Protein 8DVG (pdb70)

CATH classification: 3.30.500.10 (+1 more: 2.60.40.10)

GO terms:
  GO:0002502 peptide antigen assembly with MHC class I protein complex (P, IDA)
  GO:0042824 MHC class I peptide loading complex (C, IDA)
  GO:0001913 T cell mediated cytotoxicity (P, IDA)
  GO:0002419 T cell mediated cytotoxicity directed against tumor cell target (P, IDA)
  GO:0062061 TAP complex binding (F, IDA)
  GO:0036037 CD8-positive, alpha-beta T cell activation (P, IDA)
  GO:0005886 plasma membrane (C, IDA)
  GO:0042590 antigen processing and presentation of exogenous peptide antigen via MHC class I (P, IDA)
  GO:0030881 beta-2-microglobulin binding (F, IDA)
  GO:0042605 peptide antigen binding (F, IDA)
  GO:0042608 T cell receptor binding (F, IDA)
  GO:0042610 CD8 receptor binding (F, IDA)
  GO:0042612 MHC class I protein complex (C, IDA)
  GO:0019885 antigen processing and presentation of endogenous peptide antigen via MHC class I (P, IDA)
  GO:0050852 T cell receptor signaling pathway (P, IDA)
  GO:0005886 plasma membrane (C, EXP)
  GO:0002485 antigen processing and presentation of endogenous peptide antigen via MHC class I via ER pathway, TAP-dependent (P, IMP)
  GO:0005515 protein binding (F, IPI)
  GO:0098553 lumenal side of endoplasmic reticulum membrane (C, TAS)
  GO:0031901 early endosome membrane (C, TAS)

Sequence (388 aa):
GSHSMRYFFTSVSRPGRGEPRFIAVGYVDDTQFVRFDSDAASQRMEPRAPWIEQEGPEYWDQETRNVKAQSQTDRVDLGTLRGYYNQSEAGSHTIQIMYGCDVGSDGRFLRGYRQDAYDGKDYIALNEDLRSWTAADMAAQITKRKWEAAHEAEQLRAYLDGTCVEWLRRYLENGKETLQRTDPPKTHMTHHPISDHEATLRCWALGFYPAEITLTWQRDGEDQTQDTELVETRPAGDGTFQKWAAVVVPSGEEQRYTCHVQHEGLPKPLTLRWELSEAIQRTPKIQVYSRHPAENGKSNFLNCYVSGFHPSDIEVDLLKNGERIEKVEHSDLSFSKDWSFYLLYYTEFTPTEKDEYACRVNHVTLSQPKIVKWDRDMVVVGAGGVGK

Foldseek 3Di:
DKKKKKKKWKWKQDQPPDGTWIWMWIDIQQHTFWIATPPDDPLWIDTDDVLCVPDDPVVRVVRSVVSVVVSVVVRVVVVVVCVLVVHDSNDMKMKMKMWIFMAGPVLATDFTWIFMDIRPHGAKIADGVLQAIDGPDPSSVVVRVVCNVVVVSVVVVCCRRPVRSVVSVVSCVSPVVPSVDWAFWDKDWDWADPDPWKIKIKIKTWFTPDQDKDKWKAFQNHGDVVQKDWDDWADPPPRGIMIMMMHMDTPPRQQRMWMWMDGPPDPDIDIGGDDDD/DVDFWDWDWDWEWPDQADAQDKTKIKIKTKGGPDPDKDKFKDKQRHTDDPKDKDDWDHDPVRIIMMMIMDMDHDHPPIKMWMWMDDPPDPHTDIGTDDSVD/DDDDDDDDDD

Structure (mmCIF, N/CA/C/O backbone):
data_8DVG
#
_entry.id   8DVG
#
_cell.length_a   152.893
_cell.length_b   152.893
_cell.length_c   85.195
_cell.angle_alpha   90.00
_cell.angle_beta   90.00
_cell.angle_gamma   120.00
#
_symmetry.space_group_name_H-M   'P 6 2 2'
#
loop_
_entity.id
_entity.type
_entity.pdbx_description
1 polymer 'HLA class I histocompatibility antigen, A-3 alpha chain'
2 polymer Beta-2-microglobulin
3 polymer VAL-VAL-VAL-GLY-ALA-GLY-GLY-VAL-GLY-LYS
4 non-polymer 'SULFATE ION'
5 non-polymer DI(HYDROXYETHYL)ETHER
6 water water
#
loop_
_atom_site.group_PDB
_atom_site.id
_atom_site.type_symbol
_atom_site.label_atom_id
_atom_site.label_alt_id
_atom_site.label_comp_id
_atom_site.label_asym_id
_atom_site.label_entity_id
_atom_site.label_seq_id
_atom_site.pdbx_PDB_ins_code
_atom_site.Cartn_x
_atom_site.Cartn_y
_atom_site.Cartn_z
_atom_site.occupancy
_atom_site.B_iso_or_equiv
_atom_site.auth_seq_id
_atom_site.auth_comp_id
_atom_site.auth_asym_id
_atom_site.auth_atom_id
_atom_site.pdbx_PDB_model_num
ATOM 1 N N . GLY A 1 4 ? 47.513 15.028 40.971 1.00 63.65 1 GLY A N 1
ATOM 2 C CA . GLY A 1 4 ? 48.677 15.305 41.793 1.00 60.40 1 GLY A CA 1
ATOM 3 C C . GLY A 1 4 ? 49.826 14.344 41.555 1.00 57.36 1 GLY A C 1
ATOM 4 O O . GLY A 1 4 ? 50.748 14.253 42.366 1.00 61.33 1 GLY A O 1
ATOM 5 N N . SER A 1 5 ? 49.757 13.678 40.401 1.00 48.50 2 SER A N 1
ATOM 6 C CA . SER A 1 5 ? 50.775 12.686 39.995 1.00 43.01 2 SER A CA 1
ATOM 7 C C . SER A 1 5 ? 51.927 13.354 39.248 1.00 38.00 2 SER A C 1
ATOM 8 O O . SER A 1 5 ? 51.747 14.443 38.713 1.00 38.91 2 SER A O 1
ATOM 11 N N . HIS A 1 6 ? 53.075 12.696 39.245 1.00 35.17 3 HIS A N 1
ATOM 12 C CA . HIS A 1 6 ? 54.244 13.228 38.564 1.00 30.24 3 HIS A CA 1
ATOM 13 C C . HIS A 1 6 ? 54.837 12.170 37.646 1.00 28.27 3 HIS A C 1
ATOM 14 O O . HIS A 1 6 ? 54.533 10.979 37.754 1.00 29.57 3 HIS A O 1
ATOM 21 N N . SER A 1 7 ? 55.698 12.625 36.739 1.00 26.14 4 SER A N 1
ATOM 22 C CA . SER A 1 7 ? 56.294 11.751 35.742 1.00 27.29 4 SER A CA 1
ATOM 23 C C . SER A 1 7 ? 57.694 12.240 35.404 1.00 25.59 4 SER A C 1
ATOM 24 O O . SER A 1 7 ? 57.994 13.434 35.495 1.00 24.45 4 SER A O 1
ATOM 27 N N . MET A 1 8 ? 58.551 11.297 35.025 1.00 23.69 5 MET A N 1
ATOM 28 C CA . MET A 1 8 ? 59.842 11.588 34.419 1.00 25.57 5 MET A CA 1
ATOM 29 C C . MET A 1 8 ? 59.885 10.894 33.068 1.00 28.01 5 MET A C 1
ATOM 30 O O . MET A 1 8 ? 59.537 9.715 32.967 1.00 32.07 5 MET A O 1
ATOM 35 N N . ARG A 1 9 ? 60.242 11.648 32.031 1.00 29.41 6 ARG A N 1
ATOM 36 C CA . ARG A 1 9 ? 60.243 11.098 30.658 1.00 25.62 6 ARG A CA 1
ATOM 37 C C . ARG A 1 9 ? 61.489 11.526 29.886 1.00 25.65 6 ARG A C 1
ATOM 38 O O . ARG A 1 9 ? 61.951 12.643 30.076 1.00 26.21 6 ARG A O 1
ATOM 46 N N . TYR A 1 10 ? 62.007 10.626 29.066 1.00 23.68 7 TYR A N 1
ATOM 47 C CA . TYR A 1 10 ? 63.166 10.886 28.225 1.00 27.23 7 TYR A CA 1
ATOM 48 C C . TYR A 1 10 ? 62.778 10.660 26.772 1.00 26.72 7 TYR A C 1
ATOM 49 O O . TYR A 1 10 ? 62.268 9.591 26.422 1.00 24.66 7 TYR A O 1
ATOM 58 N N . PHE A 1 11 ? 63.081 11.669 25.963 1.00 24.36 8 PHE A N 1
ATOM 59 C CA . PHE A 1 11 ? 62.733 11.628 24.530 1.00 26.93 8 PHE A CA 1
ATOM 60 C C . PHE A 1 11 ? 64.009 11.594 23.693 1.00 25.23 8 PHE A C 1
ATOM 61 O O . PHE A 1 11 ? 64.905 12.374 23.944 1.00 26.20 8 PHE A O 1
ATOM 69 N N . PHE A 1 12 ? 64.067 10.653 22.756 1.00 25.33 9 PHE A N 1
ATOM 70 C CA . PHE A 1 12 ? 65.239 10.499 21.907 1.00 20.06 9 PHE A CA 1
ATOM 71 C C . PHE A 1 12 ? 64.820 10.539 20.447 1.00 20.22 9 PHE A C 1
ATOM 72 O O . PHE A 1 12 ? 63.784 9.981 20.076 1.00 21.92 9 PHE A O 1
ATOM 80 N N . THR A 1 13 ? 65.633 11.194 19.622 1.00 20.54 10 THR A N 1
ATOM 81 C CA . THR A 1 13 ? 65.402 11.241 18.185 1.00 24.54 10 THR A CA 1
ATOM 82 C C . THR A 1 13 ? 66.720 11.011 17.463 1.00 27.22 10 THR A C 1
ATOM 83 O O . THR A 1 13 ? 67.713 11.688 17.746 1.00 28.62 10 THR A O 1
ATOM 87 N N . SER A 1 14 ? 66.723 10.054 16.539 1.00 27.85 11 SER A N 1
ATOM 88 C CA . SER A 1 14 ? 67.888 9.736 15.722 1.00 26.19 11 SER A CA 1
ATOM 89 C C . SER A 1 14 ? 67.487 9.848 14.260 1.00 25.42 11 SER A C 1
ATOM 90 O O . SER A 1 14 ? 66.564 9.160 13.814 1.00 27.95 11 SER A O 1
ATOM 93 N N . VAL A 1 15 ? 68.175 10.717 13.522 1.00 27.27 12 VAL A N 1
ATOM 94 C CA . VAL A 1 15 ? 67.866 10.996 12.123 1.00 30.46 12 VAL A CA 1
ATOM 95 C C . VAL A 1 15 ? 69.118 10.742 11.297 1.00 32.96 12 VAL A C 1
ATOM 96 O O . VAL A 1 15 ? 70.122 11.447 11.452 1.00 40.92 12 VAL A O 1
ATOM 100 N N . SER A 1 16 ? 69.055 9.746 10.418 1.00 30.27 13 SER A N 1
ATOM 101 C CA . SER A 1 16 ? 70.191 9.422 9.568 1.00 33.44 13 SER A CA 1
ATOM 102 C C . SER A 1 16 ? 70.425 10.523 8.539 1.00 31.89 13 SER A C 1
ATOM 103 O O . SER A 1 16 ? 69.494 11.192 8.085 1.00 26.81 13 SER A O 1
ATOM 106 N N . ARG A 1 17 ? 71.692 10.707 8.172 1.00 30.60 14 ARG A N 1
ATOM 107 C CA . ARG A 1 17 ? 72.110 11.736 7.220 1.00 35.61 14 ARG A CA 1
ATOM 108 C C . ARG A 1 17 ? 73.043 11.089 6.207 1.00 42.24 14 ARG A C 1
ATOM 109 O O . ARG A 1 17 ? 74.271 11.216 6.307 1.00 46.76 14 ARG A O 1
ATOM 117 N N . PRO A 1 18 ? 72.493 10.386 5.217 1.00 49.58 15 PRO A N 1
ATOM 118 C CA . PRO A 1 18 ? 73.341 9.649 4.271 1.00 53.28 15 PRO A CA 1
ATOM 119 C C . PRO A 1 18 ? 74.281 10.576 3.516 1.00 58.02 15 PRO A C 1
ATOM 120 O O . PRO A 1 18 ? 73.892 11.656 3.065 1.00 57.80 15 PRO A O 1
ATOM 124 N N . GLY A 1 19 ? 75.532 10.140 3.383 1.00 60.78 16 GLY A N 1
ATOM 125 C CA . GLY A 1 19 ? 76.553 10.930 2.730 1.00 65.78 16 GLY A CA 1
ATOM 126 C C . GLY A 1 19 ? 76.953 12.195 3.454 1.00 71.00 16 GLY A C 1
ATOM 127 O O . GLY A 1 19 ? 77.787 12.945 2.933 1.00 77.14 16 GLY A O 1
ATOM 128 N N . ARG A 1 20 ? 76.390 12.462 4.635 1.00 69.12 17 ARG A N 1
ATOM 129 C CA . ARG A 1 20 ? 76.679 13.676 5.388 1.00 68.11 17 ARG A CA 1
ATOM 130 C C . ARG A 1 20 ? 77.078 13.358 6.824 1.00 64.74 17 ARG A C 1
ATOM 131 O O . ARG A 1 20 ? 76.848 14.164 7.730 1.00 61.86 17 ARG A O 1
ATOM 139 N N . GLY A 1 21 ? 77.665 12.190 7.051 1.00 66.38 18 GLY A N 1
ATOM 140 C CA . GLY A 1 21 ? 78.192 11.858 8.360 1.00 65.93 18 GLY A CA 1
ATOM 141 C C . GLY A 1 21 ? 77.196 11.143 9.254 1.00 63.73 18 GLY A C 1
ATOM 142 O O . GLY A 1 21 ? 76.182 10.592 8.817 1.00 64.55 18 GLY A O 1
ATOM 143 N N . GLU A 1 22 ? 77.508 11.168 10.549 1.00 62.72 19 GLU A N 1
ATOM 144 C CA . GLU A 1 22 ? 76.745 10.431 11.541 1.00 58.19 19 GLU A CA 1
ATOM 145 C C . GLU A 1 22 ? 75.333 10.995 11.682 1.00 49.13 19 GLU A C 1
ATOM 146 O O . GLU A 1 22 ? 75.079 12.156 11.354 1.00 43.37 19 GLU A O 1
ATOM 152 N N . PRO A 1 23 ? 74.394 10.180 12.162 1.00 48.23 20 PRO A N 1
ATOM 153 C CA . PRO A 1 23 ? 73.031 10.672 12.380 1.00 44.33 20 PRO A CA 1
ATOM 154 C C . PRO A 1 23 ? 72.978 11.793 13.408 1.00 42.97 20 PRO A C 1
ATOM 155 O O . PRO A 1 23 ? 73.860 11.949 14.256 1.00 42.52 20 PRO A O 1
ATOM 159 N N . ARG A 1 24 ? 71.911 12.581 13.315 1.00 39.76 21 ARG A N 1
ATOM 160 C CA . ARG A 1 24 ? 71.620 13.601 14.311 1.00 37.95 21 ARG A CA 1
ATOM 161 C C . ARG A 1 24 ? 70.930 12.958 15.506 1.00 35.17 21 ARG A C 1
ATOM 162 O O . ARG A 1 24 ? 69.926 12.257 15.348 1.00 34.93 21 ARG A O 1
ATOM 170 N N . PHE A 1 25 ? 71.469 13.194 16.699 1.00 23.46 22 PHE A N 1
ATOM 171 C CA . PHE A 1 25 ? 70.941 12.615 17.929 1.00 26.20 22 PHE A CA 1
ATOM 172 C C . PHE A 1 25 ? 70.589 13.736 18.897 1.00 26.72 22 PHE A C 1
ATOM 173 O O . PHE A 1 25 ? 71.453 14.543 19.261 1.00 28.26 22 PHE A O 1
ATOM 181 N N . ILE A 1 26 ? 69.324 13.787 19.307 1.00 23.90 23 ILE A N 1
ATOM 182 C CA . ILE A 1 26 ? 68.841 14.767 20.273 1.00 21.92 23 ILE A CA 1
ATOM 183 C C . ILE A 1 26 ? 68.084 14.020 21.361 1.00 25.06 23 ILE A C 1
ATOM 184 O O . ILE A 1 26 ? 67.120 13.302 21.069 1.00 28.68 23 ILE A O 1
ATOM 189 N N . ALA A 1 27 ? 68.518 14.187 22.605 1.00 25.22 24 ALA A N 1
ATOM 190 C CA . ALA A 1 27 ? 67.853 13.605 23.760 1.00 25.60 24 ALA A CA 1
ATOM 191 C C . ALA A 1 27 ? 67.401 14.718 24.694 1.00 27.83 24 ALA A C 1
ATOM 192 O O . ALA A 1 27 ? 68.148 15.669 24.945 1.00 27.91 24 ALA A O 1
ATOM 194 N N . VAL A 1 28 ? 66.176 14.601 25.202 1.00 21.77 25 VAL A N 1
ATOM 195 C CA . VAL A 1 28 ? 65.636 15.547 26.170 1.00 23.93 25 VAL A CA 1
ATOM 196 C C . VAL A 1 28 ? 64.998 14.775 27.314 1.00 22.65 25 VAL A C 1
ATOM 197 O O . VAL A 1 28 ? 64.313 13.770 27.097 1.00 27.53 25 VAL A O 1
ATOM 201 N N . GLY A 1 29 ? 65.227 15.246 28.533 1.00 24.44 26 GLY A N 1
ATOM 202 C CA . GLY A 1 29 ? 64.602 14.691 29.723 1.00 21.19 26 GLY A CA 1
ATOM 203 C C . GLY A 1 29 ? 63.635 15.702 30.314 1.00 22.23 26 GLY A C 1
ATOM 204 O O . GLY A 1 29 ? 63.936 16.898 30.373 1.00 22.10 26 GLY A O 1
ATOM 205 N N . TYR A 1 30 ? 62.496 15.194 30.738 1.00 24.56 27 TYR A N 1
ATOM 206 C CA . TYR A 1 30 ? 61.516 16.081 31.369 1.00 22.42 27 TYR A CA 1
ATOM 207 C C . TYR A 1 30 ? 60.949 15.503 32.653 1.00 27.70 27 TYR A C 1
ATOM 208 O O . TYR A 1 30 ? 60.794 14.297 32.740 1.00 30.02 27 TYR A O 1
ATOM 217 N N . VAL A 1 31 ? 60.768 16.340 33.655 1.00 23.41 28 VAL A N 1
ATOM 218 C CA . VAL A 1 31 ? 59.975 16.005 34.833 1.00 25.28 28 VAL A CA 1
ATOM 219 C C . VAL A 1 31 ? 58.656 16.747 34.693 1.00 29.15 28 VAL A C 1
ATOM 220 O O . VAL A 1 31 ? 58.629 17.984 34.701 1.00 32.60 28 VAL A O 1
ATOM 224 N N . ASP A 1 32 ? 57.601 15.977 34.494 1.00 29.13 29 ASP A N 1
ATOM 225 C CA . ASP A 1 32 ? 56.286 16.575 34.179 1.00 30.13 29 ASP A CA 1
ATOM 226 C C . ASP A 1 32 ? 56.468 17.364 32.880 1.00 25.22 29 ASP A C 1
ATOM 227 O O . ASP A 1 32 ? 56.969 16.793 31.918 1.00 31.52 29 ASP A O 1
ATOM 232 N N . ASP A 1 33 ? 56.065 18.623 32.863 1.00 30.64 30 ASP A N 1
ATOM 233 C CA . ASP A 1 33 ? 56.152 19.415 31.613 1.00 33.89 30 ASP A CA 1
ATOM 234 C C . ASP A 1 33 ? 57.345 20.367 31.731 1.00 31.70 30 ASP A C 1
ATOM 235 O O . ASP A 1 33 ? 57.317 21.412 31.101 1.00 32.90 30 ASP A O 1
ATOM 240 N N . THR A 1 34 ? 58.361 19.971 32.496 1.00 33.88 31 THR A N 1
ATOM 241 C CA . THR A 1 34 ? 59.545 20.793 32.711 1.00 30.05 31 THR A CA 1
ATOM 242 C C . THR A 1 34 ? 60.765 20.029 32.220 1.00 31.13 31 THR A C 1
ATOM 243 O O . THR A 1 34 ? 61.093 18.969 32.762 1.00 37.05 31 THR A O 1
ATOM 247 N N . GLN A 1 35 ? 61.427 20.562 31.197 1.00 24.41 32 GLN A N 1
ATOM 248 C CA . GLN A 1 35 ? 62.665 19.974 30.704 1.00 29.22 32 GLN A CA 1
ATOM 249 C C . GLN A 1 35 ? 63.805 20.292 31.662 1.00 27.56 32 GLN A C 1
ATOM 250 O O . GLN A 1 35 ? 63.901 21.407 32.183 1.00 26.16 32 GLN A O 1
ATOM 256 N N . PHE A 1 36 ? 64.708 19.334 31.877 1.00 23.41 33 PHE A N 1
ATOM 257 C CA . PHE A 1 36 ? 65.821 19.519 32.841 1.00 27.86 33 PHE A CA 1
ATOM 258 C C . PHE A 1 36 ? 67.171 19.084 32.256 1.00 27.94 33 PHE A C 1
ATOM 259 O O . PHE A 1 36 ? 68.181 19.534 32.764 1.00 30.09 33 PHE A O 1
ATOM 267 N N . VAL A 1 37 ? 67.170 18.253 31.221 1.00 22.75 34 VAL A N 1
ATOM 268 C CA . VAL A 1 37 ? 68.437 17.742 30.629 1.00 22.61 34 VAL A CA 1
ATOM 269 C C . VAL A 1 37 ? 68.357 17.762 29.101 1.00 25.89 34 VAL A C 1
ATOM 270 O O . VAL A 1 37 ? 67.252 17.733 28.566 1.00 27.33 34 VAL A O 1
ATOM 274 N N . ARG A 1 38 ? 69.512 17.815 28.443 1.00 28.92 35 ARG A N 1
ATOM 275 C CA . ARG A 1 38 ? 69.580 17.863 26.966 1.00 26.23 35 ARG A CA 1
ATOM 276 C C . ARG A 1 38 ? 70.902 17.305 26.453 1.00 28.92 35 ARG A C 1
ATOM 277 O O . ARG A 1 38 ? 71.926 17.554 27.078 1.00 29.27 35 ARG A O 1
ATOM 285 N N . PHE A 1 39 ? 70.849 16.569 25.352 1.00 27.36 36 PHE A N 1
ATOM 286 C CA . PHE A 1 39 ? 72.072 16.131 24.656 1.00 24.11 36 PHE A CA 1
ATOM 287 C C . PHE A 1 39 ? 71.800 16.328 23.170 1.00 28.22 36 PHE A C 1
ATOM 288 O O . PHE A 1 39 ? 70.819 15.785 22.682 1.00 32.25 36 PHE A O 1
ATOM 296 N N . ASP A 1 40 ? 72.618 17.126 22.504 1.00 26.89 37 ASP A N 1
ATOM 297 C CA . ASP A 1 40 ? 72.496 17.281 21.039 1.00 30.42 37 ASP A CA 1
ATOM 298 C C . ASP A 1 40 ? 73.848 16.922 20.434 1.00 32.68 37 ASP A C 1
ATOM 299 O O . ASP A 1 40 ? 74.847 17.527 20.810 1.00 38.32 37 ASP A O 1
ATOM 304 N N . SER A 1 41 ? 73.847 15.947 19.538 1.00 29.94 38 SER A N 1
ATOM 305 C CA . SER A 1 41 ? 75.084 15.574 18.863 1.00 33.20 38 SER A CA 1
ATOM 306 C C . SER A 1 41 ? 75.665 16.718 18.042 1.00 32.93 38 SER A C 1
ATOM 307 O O . SER A 1 41 ? 76.861 16.699 17.733 1.00 34.13 38 SER A O 1
ATOM 310 N N . ASP A 1 42 ? 74.853 17.710 17.685 1.00 36.33 39 ASP A N 1
ATOM 311 C CA . ASP A 1 42 ? 75.332 18.886 16.973 1.00 38.76 39 ASP A CA 1
ATOM 312 C C . ASP A 1 42 ? 75.653 20.051 17.899 1.00 41.70 39 ASP A C 1
ATOM 313 O O . ASP A 1 42 ? 76.071 21.109 17.418 1.00 45.31 39 ASP A O 1
ATOM 318 N N . ALA A 1 43 ? 75.468 19.887 19.206 1.00 39.03 40 ALA A N 1
ATOM 319 C CA . ALA A 1 43 ? 75.839 20.925 20.151 1.00 34.31 40 ALA A CA 1
ATOM 320 C C . ALA A 1 43 ? 77.353 20.945 20.349 1.00 38.78 40 ALA A C 1
ATOM 321 O O . ALA A 1 43 ? 78.069 20.007 19.988 1.00 35.78 40 ALA A O 1
ATOM 323 N N . ALA A 1 44 ? 77.837 22.037 20.941 1.00 40.75 41 ALA A N 1
ATOM 324 C CA . ALA A 1 44 ? 79.278 22.234 21.054 1.00 39.35 41 ALA A CA 1
ATOM 325 C C . ALA A 1 44 ? 79.898 21.299 22.086 1.00 42.00 41 ALA A C 1
ATOM 326 O O . ALA A 1 44 ? 81.010 20.797 21.884 1.00 45.94 41 ALA A O 1
ATOM 328 N N . SER A 1 45 ? 79.192 21.041 23.188 1.00 39.47 42 SER A N 1
ATOM 329 C CA . SER A 1 45 ? 79.830 20.451 24.361 1.00 40.77 42 SER A CA 1
ATOM 330 C C . SER A 1 45 ? 79.976 18.936 24.267 1.00 43.83 42 SER A C 1
ATOM 331 O O . SER A 1 45 ? 80.911 18.379 24.853 1.00 48.78 42 SER A O 1
ATOM 334 N N . GLN A 1 46 ? 79.075 18.259 23.554 1.00 40.48 43 GLN A N 1
ATOM 335 C CA . GLN A 1 46 ? 79.046 16.798 23.471 1.00 38.63 43 GLN A CA 1
ATOM 336 C C . GLN A 1 46 ? 78.889 16.142 24.840 1.00 38.07 43 GLN A C 1
ATOM 337 O O . GLN A 1 46 ? 79.290 14.990 25.032 1.00 39.14 43 GLN A O 1
ATOM 343 N N . ARG A 1 47 ? 78.317 16.862 25.800 1.00 37.23 44 ARG A N 1
ATOM 344 C CA . ARG A 1 47 ? 77.971 16.327 27.106 1.00 31.94 44 ARG A CA 1
ATOM 345 C C . ARG A 1 47 ? 76.477 16.500 27.336 1.00 29.66 44 ARG A C 1
ATOM 346 O O . ARG A 1 47 ? 75.821 17.324 26.693 1.00 32.27 44 ARG A O 1
ATOM 354 N N . MET A 1 48 ? 75.939 15.708 28.259 1.00 28.27 45 MET A N 1
ATOM 355 C CA . MET A 1 48 ? 74.587 15.951 28.738 1.00 25.42 45 MET A CA 1
ATOM 356 C C . MET A 1 48 ? 74.572 17.253 29.528 1.00 28.77 45 MET A C 1
ATOM 357 O O . MET A 1 48 ? 75.410 17.463 30.410 1.00 34.20 45 MET A O 1
ATOM 362 N N . GLU A 1 49 ? 73.647 18.127 29.189 1.00 27.05 46 GLU A N 1
ATOM 363 C CA . GLU A 1 49 ? 73.711 19.471 29.789 1.00 29.85 46 GLU A CA 1
ATOM 364 C C . GLU A 1 49 ? 72.489 19.7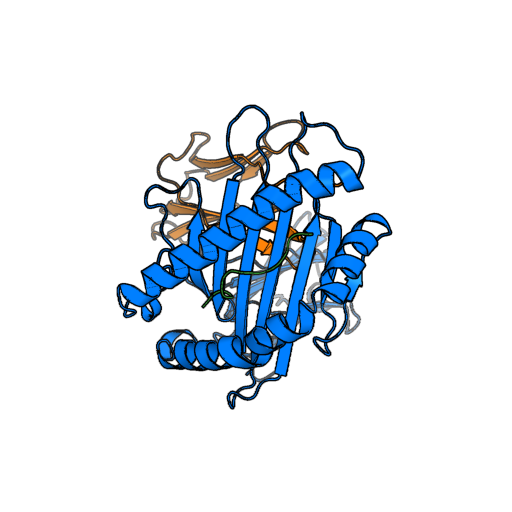67 30.647 1.00 29.68 46 GLU A C 1
ATOM 365 O O . GLU A 1 49 ? 71.407 19.275 30.338 1.00 29.72 46 GLU A O 1
ATOM 371 N N . PRO A 1 50 ? 72.661 20.543 31.730 1.00 28.04 47 PRO A N 1
ATOM 372 C CA . PRO A 1 50 ? 71.525 20.975 32.535 1.00 30.46 47 PRO A CA 1
ATOM 373 C C . PRO A 1 50 ? 70.608 21.957 31.782 1.00 31.51 47 PRO A C 1
ATOM 374 O O . PRO A 1 50 ? 71.089 22.687 30.965 1.00 34.48 47 PRO A O 1
ATOM 378 N N . ARG A 1 51 ? 69.236 21.792 32.021 1.00 29.88 48 ARG A N 1
ATOM 379 C CA . ARG A 1 51 ? 68.282 22.724 31.434 1.00 31.09 48 ARG A CA 1
ATOM 380 C C . ARG A 1 51 ? 67.271 23.235 32.453 1.00 30.87 48 ARG A C 1
ATOM 381 O O . ARG A 1 51 ? 66.302 23.897 32.062 1.00 33.30 48 ARG A O 1
ATOM 389 N N . ALA A 1 52 ? 67.463 22.915 33.649 1.00 25.90 49 ALA A N 1
ATOM 390 C CA . ALA A 1 52 ? 66.659 23.423 34.775 1.00 26.51 49 ALA A CA 1
ATOM 391 C C . ALA A 1 52 ? 67.587 23.775 35.935 1.00 27.67 49 ALA A C 1
ATOM 392 O O . ALA A 1 52 ? 68.606 23.111 36.076 1.00 29.08 49 ALA A O 1
ATOM 394 N N . PRO A 1 53 ? 67.300 24.814 36.746 1.00 32.57 50 PRO A N 1
ATOM 395 C CA . PRO A 1 53 ? 68.248 25.208 37.801 1.00 34.41 50 PRO A CA 1
ATOM 396 C C . PRO A 1 53 ? 68.464 24.1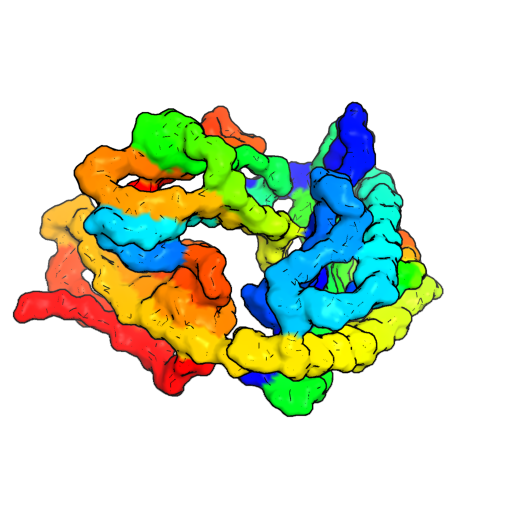48 38.868 1.00 34.21 50 PRO A C 1
ATOM 397 O O . PRO A 1 53 ? 69.581 24.029 39.386 1.00 34.37 50 PRO A O 1
ATOM 401 N N . TRP A 1 54 ? 67.439 23.360 39.206 1.00 34.23 51 TRP A N 1
ATOM 402 C CA . TRP A 1 54 ? 67.563 22.432 40.325 1.00 34.72 51 TRP A CA 1
ATOM 403 C C . TRP A 1 54 ? 68.399 21.203 39.991 1.00 38.69 51 TRP A C 1
ATOM 404 O O . TRP A 1 54 ? 68.824 20.496 40.910 1.00 43.18 51 TRP A O 1
ATOM 415 N N . ILE A 1 55 ? 68.640 20.921 38.709 1.00 26.46 52 ILE A N 1
ATOM 416 C CA . ILE A 1 55 ? 69.525 19.818 38.347 1.00 25.82 52 ILE A CA 1
ATOM 417 C C . ILE A 1 55 ? 70.987 20.248 38.312 1.00 28.51 52 ILE A C 1
ATOM 418 O O . ILE A 1 55 ? 71.878 19.388 38.354 1.00 31.35 52 ILE A O 1
ATOM 423 N N . GLU A 1 56 ? 71.259 21.555 38.266 1.00 29.52 53 GLU A N 1
ATOM 424 C CA . GLU A 1 56 ? 72.636 22.028 38.171 1.00 32.23 53 GLU A CA 1
ATOM 425 C C . GLU A 1 56 ? 73.453 21.653 39.401 1.00 31.89 53 GLU A C 1
ATOM 426 O O . GLU A 1 56 ? 74.680 21.530 39.314 1.00 30.62 53 GLU A O 1
ATOM 432 N N . GLN A 1 57 ? 72.800 21.463 40.549 1.00 28.19 54 GLN A N 1
ATOM 433 C CA . GLN A 1 57 ? 73.519 21.123 41.771 1.00 28.78 54 GLN A CA 1
ATOM 434 C C . GLN A 1 57 ? 74.128 19.727 41.737 1.00 31.72 54 GLN A C 1
ATOM 435 O O . GLN A 1 57 ? 74.861 19.371 42.665 1.00 34.09 54 GLN A O 1
ATOM 441 N N . GLU A 1 58 ? 73.850 18.934 40.705 1.00 31.48 55 GLU A N 1
ATOM 442 C CA . GLU A 1 58 ? 74.443 17.610 40.600 1.00 30.43 55 GLU A CA 1
ATOM 443 C C . GLU A 1 58 ? 75.939 17.711 40.317 1.00 31.83 55 GLU A C 1
ATOM 444 O O . GLU A 1 58 ? 76.417 18.671 39.707 1.00 35.34 55 GLU A O 1
ATOM 450 N N . GLY A 1 59 ? 76.678 16.700 40.767 1.00 31.13 56 GLY A N 1
ATOM 451 C CA . GLY A 1 59 ? 78.120 16.717 40.702 1.00 28.31 56 GLY A CA 1
ATOM 452 C C . GLY A 1 59 ? 78.679 16.237 39.379 1.00 27.93 56 GLY A C 1
ATOM 453 O O . GLY A 1 59 ? 77.954 15.757 38.501 1.00 27.07 56 GLY A O 1
ATOM 454 N N . PRO A 1 60 ? 80.000 16.361 39.217 1.00 32.25 57 PRO A N 1
ATOM 455 C CA . PRO A 1 60 ? 80.623 15.950 37.947 1.00 28.57 57 PRO A CA 1
ATOM 456 C C . PRO A 1 60 ? 80.392 14.489 37.604 1.00 27.95 57 PRO A C 1
ATOM 457 O O . PRO A 1 60 ? 80.247 14.153 36.422 1.00 30.50 57 PRO A O 1
ATOM 461 N N . GLU A 1 61 ? 80.350 13.607 38.607 1.00 30.60 58 GLU A N 1
ATOM 462 C CA . GLU A 1 61 ? 80.151 12.189 38.328 1.00 31.37 58 GLU A CA 1
ATOM 463 C C . GLU A 1 61 ? 78.750 11.911 37.797 1.00 31.49 58 GLU A C 1
ATOM 464 O O . GLU A 1 61 ? 78.569 10.990 36.993 1.00 36.49 58 GLU A O 1
ATOM 470 N N . TYR A 1 62 ? 77.754 12.694 38.222 1.00 28.89 59 TYR A N 1
ATOM 471 C CA . TYR A 1 62 ? 76.412 12.544 37.671 1.00 30.00 59 TYR A CA 1
ATOM 472 C C . TYR A 1 62 ? 76.398 12.869 36.184 1.00 32.19 59 TYR A C 1
ATOM 473 O O . TYR A 1 62 ? 75.770 12.160 35.388 1.00 35.42 59 TYR A O 1
ATOM 482 N N . TRP A 1 63 ? 77.084 13.944 35.792 1.00 31.33 60 TRP A N 1
ATOM 483 C CA . TRP A 1 63 ? 77.098 14.342 34.390 1.00 32.12 60 TRP A CA 1
ATOM 484 C C . TRP A 1 63 ? 77.975 13.422 33.555 1.00 33.49 60 TRP A C 1
ATOM 485 O O . TRP A 1 63 ? 77.721 13.245 32.359 1.00 33.36 60 TRP A O 1
ATOM 496 N N . ASP A 1 64 ? 79.001 12.823 34.163 1.00 34.62 61 ASP A N 1
ATOM 497 C CA . ASP A 1 64 ? 79.787 11.816 33.458 1.00 35.04 61 ASP A CA 1
ATOM 498 C C . ASP A 1 64 ? 78.936 10.597 33.132 1.00 30.85 61 ASP A C 1
ATOM 499 O O . ASP A 1 64 ? 78.951 10.096 32.002 1.00 30.16 61 ASP A O 1
ATOM 504 N N . GLN A 1 65 ? 78.178 10.108 34.117 1.00 27.26 62 GLN A N 1
ATOM 505 C CA . GLN A 1 65 ? 77.349 8.927 33.899 1.00 28.16 62 GLN A CA 1
ATOM 506 C C . GLN A 1 65 ? 76.235 9.210 32.899 1.00 28.37 62 GLN A C 1
ATOM 507 O O . GLN A 1 65 ? 75.930 8.368 32.047 1.00 29.60 62 GLN A O 1
ATOM 513 N N . GLU A 1 66 ? 75.617 10.390 32.985 1.00 29.62 63 GLU A N 1
ATOM 514 C CA . GLU A 1 66 ? 74.560 10.731 32.039 1.00 28.74 63 GLU A CA 1
ATOM 515 C C . GLU A 1 66 ? 75.109 10.878 30.626 1.00 33.44 63 GLU A C 1
ATOM 516 O O . GLU A 1 66 ? 74.493 10.407 29.663 1.00 36.56 63 GLU A O 1
ATOM 522 N N . THR A 1 67 ? 76.267 11.527 30.482 1.00 28.39 64 THR A N 1
ATOM 523 C CA . THR A 1 67 ? 76.897 11.638 29.170 1.00 28.32 64 THR A CA 1
ATOM 524 C C . THR A 1 67 ? 77.221 10.262 28.602 1.00 28.79 64 THR A C 1
ATOM 525 O O . THR A 1 67 ? 76.963 9.983 27.426 1.00 26.64 64 THR A O 1
ATOM 529 N N . ARG A 1 68 ? 77.754 9.376 29.426 1.00 25.13 65 ARG A N 1
ATOM 530 C CA . ARG A 1 68 ? 78.182 8.053 28.917 1.00 27.96 65 ARG A CA 1
ATOM 531 C C . ARG A 1 68 ? 76.960 7.220 28.537 1.00 30.50 65 ARG A C 1
ATOM 532 O O . ARG A 1 68 ? 77.001 6.581 27.490 1.00 30.76 65 ARG A O 1
ATOM 540 N N . ASN A 1 69 ? 75.925 7.229 29.369 1.00 26.33 66 ASN A N 1
ATOM 541 C CA . ASN A 1 69 ? 74.776 6.374 29.090 1.00 25.83 66 ASN A CA 1
ATOM 542 C C . ASN A 1 69 ? 73.947 6.907 27.926 1.00 22.12 66 ASN A C 1
ATOM 543 O O . ASN A 1 69 ? 73.437 6.126 27.116 1.00 21.94 66 ASN A O 1
ATOM 548 N N . VAL A 1 70 ? 73.796 8.230 27.826 1.00 24.57 67 VAL A N 1
ATOM 549 C CA . VAL A 1 70 ? 73.012 8.783 26.726 1.00 25.39 67 VAL A CA 1
ATOM 550 C C . VAL A 1 70 ? 73.747 8.608 25.402 1.00 27.85 67 VAL A C 1
ATOM 551 O O . VAL A 1 70 ? 73.115 8.439 24.352 1.00 33.53 67 VAL A O 1
ATOM 555 N N . LYS A 1 71 ? 75.083 8.625 25.427 1.00 28.88 68 LYS A N 1
ATOM 556 C CA . LYS A 1 71 ? 75.852 8.324 24.224 1.00 26.49 68 LYS A CA 1
ATOM 557 C C . LYS A 1 71 ? 75.643 6.881 23.792 1.00 25.31 68 LYS A C 1
ATOM 558 O O . LYS A 1 71 ? 75.597 6.583 22.592 1.00 27.55 68 LYS A O 1
ATOM 564 N N . ALA A 1 72 ? 75.530 5.967 24.760 1.00 23.06 69 ALA A N 1
ATOM 565 C CA . ALA A 1 72 ? 75.324 4.560 24.435 1.00 23.19 69 ALA A CA 1
ATOM 566 C C . ALA A 1 72 ? 73.976 4.345 23.765 1.00 25.38 69 ALA A C 1
ATOM 567 O O . ALA A 1 72 ? 73.857 3.526 22.845 1.00 31.47 69 ALA A O 1
ATOM 569 N N . GLN A 1 73 ? 72.949 5.067 24.218 1.00 21.92 70 GLN A N 1
ATOM 570 C CA . GLN A 1 73 ? 71.675 5.081 23.510 1.00 21.44 70 GLN A CA 1
ATOM 571 C C . GLN A 1 73 ? 71.870 5.491 22.057 1.00 21.62 70 GLN A C 1
ATOM 572 O O . GLN A 1 73 ? 71.302 4.885 21.142 1.00 26.04 70 GLN A O 1
ATOM 578 N N . SER A 1 74 ? 72.689 6.520 21.831 1.00 27.53 71 SER A N 1
ATOM 579 C CA . SER A 1 74 ? 72.948 6.992 20.476 1.00 27.87 71 SER A CA 1
ATOM 580 C C . SER A 1 74 ? 73.579 5.902 19.617 1.00 28.39 71 SER A C 1
ATOM 581 O O . SER A 1 74 ? 73.221 5.741 18.444 1.00 29.86 71 SER A O 1
ATOM 584 N N . GLN A 1 75 ? 74.523 5.145 20.182 1.00 28.32 72 GLN A N 1
ATOM 585 C CA . GLN A 1 75 ? 75.183 4.096 19.412 1.00 29.76 72 GLN A CA 1
ATOM 586 C C . GLN A 1 75 ? 74.194 3.018 18.986 1.00 29.34 72 GLN A C 1
ATOM 587 O O . GLN A 1 75 ? 74.228 2.554 17.841 1.00 31.11 72 GLN A O 1
ATOM 593 N N . THR A 1 76 ? 73.302 2.611 19.892 1.00 26.04 73 THR A N 1
ATOM 594 C CA . THR A 1 76 ? 72.314 1.593 19.548 1.00 31.36 73 THR A CA 1
ATOM 595 C C . THR A 1 76 ? 71.327 2.112 18.510 1.00 31.32 73 THR A C 1
ATOM 596 O O . THR A 1 76 ? 70.962 1.387 17.577 1.00 28.81 73 THR A O 1
ATOM 600 N N . ASP A 1 77 ? 70.890 3.367 18.648 1.00 37.26 74 ASP A N 1
ATOM 601 C CA . ASP A 1 77 ? 70.002 3.953 17.648 1.00 35.78 74 ASP A CA 1
ATOM 602 C C . ASP A 1 77 ? 70.679 4.023 16.285 1.00 36.02 74 ASP A C 1
ATOM 603 O O . ASP A 1 77 ? 70.030 3.834 15.250 1.00 38.52 74 ASP A O 1
ATOM 608 N N . ARG A 1 78 ? 71.985 4.301 16.267 1.00 34.10 75 ARG A N 1
ATOM 609 C CA . ARG A 1 78 ? 72.722 4.314 15.008 1.00 34.15 75 ARG A CA 1
ATOM 610 C C . ARG A 1 78 ? 72.736 2.932 14.367 1.00 35.08 75 ARG A C 1
ATOM 611 O O . ARG A 1 78 ? 72.562 2.802 13.149 1.00 37.76 75 ARG A O 1
ATOM 619 N N . VAL A 1 79 ? 72.944 1.888 15.172 1.00 34.26 76 VAL A N 1
ATOM 620 C CA . VAL A 1 79 ? 72.880 0.523 14.655 1.00 31.66 76 VAL A CA 1
ATOM 621 C C . VAL A 1 79 ? 71.466 0.198 14.198 1.00 32.61 76 VAL A C 1
ATOM 622 O O . VAL A 1 79 ? 71.255 -0.375 13.122 1.00 34.96 76 VAL A O 1
ATOM 626 N N . ASP A 1 80 ? 70.475 0.558 15.017 1.00 25.23 77 ASP A N 1
ATOM 627 C CA . ASP A 1 80 ? 69.093 0.204 14.717 1.00 31.10 77 ASP A CA 1
ATOM 628 C C . ASP A 1 80 ? 68.608 0.857 13.430 1.00 31.42 77 ASP A C 1
ATOM 629 O O . ASP A 1 80 ? 67.742 0.301 12.744 1.00 29.29 77 ASP A O 1
ATOM 634 N N . LEU A 1 81 ? 69.149 2.029 13.085 1.00 28.65 78 LEU A N 1
ATOM 635 C CA . LEU A 1 81 ? 68.790 2.661 11.820 1.00 24.01 78 LEU A CA 1
ATOM 636 C C . LEU A 1 81 ? 69.212 1.800 10.638 1.00 26.27 78 LEU A C 1
ATOM 637 O O . LEU A 1 81 ? 68.449 1.630 9.680 1.00 25.19 78 LEU A O 1
ATOM 642 N N . GLY A 1 82 ? 70.424 1.246 10.687 1.00 27.57 79 GLY A N 1
ATOM 643 C CA . GLY A 1 82 ? 70.854 0.348 9.629 1.00 26.60 79 GLY A CA 1
ATOM 644 C C . GLY A 1 82 ? 70.067 -0.948 9.615 1.00 30.75 79 GLY A C 1
ATOM 645 O O . GLY A 1 82 ? 69.668 -1.431 8.551 1.00 31.79 79 GLY A O 1
ATOM 646 N N . THR A 1 83 ? 69.821 -1.520 10.795 1.00 31.44 80 THR A N 1
ATOM 647 C CA . THR A 1 83 ? 69.064 -2.766 10.881 1.00 31.66 80 THR A CA 1
ATOM 648 C C . THR A 1 83 ? 67.650 -2.590 10.341 1.00 31.91 80 THR A C 1
ATOM 649 O O . THR A 1 83 ? 67.190 -3.374 9.503 1.00 40.74 80 THR A O 1
ATOM 653 N N . LEU A 1 84 ? 66.945 -1.543 10.738 1.00 30.96 81 LEU A N 1
ATOM 654 C CA . LEU A 1 84 ? 65.527 -1.389 10.316 1.00 32.07 81 LEU A CA 1
ATOM 655 C C . LEU A 1 84 ? 65.437 -0.988 8.833 1.00 34.89 81 LEU A C 1
ATOM 656 O O . LEU A 1 84 ? 64.386 -1.218 8.246 1.00 32.89 81 LEU A O 1
ATOM 661 N N . ARG A 1 85 ? 66.571 -0.424 8.351 1.00 35.27 82 ARG A N 1
ATOM 662 C CA . ARG A 1 85 ? 66.651 -0.22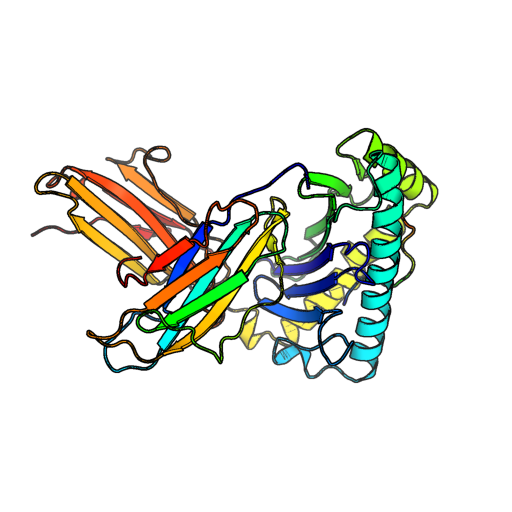7 6.908 1.00 34.87 82 ARG A CA 1
ATOM 663 C C . ARG A 1 85 ? 66.600 -1.560 6.173 1.00 36.14 82 ARG A C 1
ATOM 664 O O . ARG A 1 85 ? 65.988 -1.669 5.104 1.00 30.73 82 ARG A O 1
ATOM 672 N N . GLY A 1 86 ? 67.219 -2.582 6.735 1.00 35.10 83 GLY A N 1
ATOM 673 C CA . GLY A 1 86 ? 67.110 -3.909 6.125 1.00 28.79 83 GLY A CA 1
ATOM 674 C C . GLY A 1 86 ? 65.718 -4.473 6.299 1.00 33.93 83 GLY A C 1
ATOM 675 O O . GLY A 1 86 ? 65.137 -4.919 5.314 1.00 30.78 83 GLY A O 1
ATOM 676 N N . TYR A 1 87 ? 65.210 -4.440 7.524 1.00 33.43 84 TYR A N 1
ATOM 677 C CA . TYR A 1 87 ? 63.879 -4.982 7.789 1.00 27.55 84 TYR A CA 1
ATOM 678 C C . TYR A 1 87 ? 62.853 -4.454 6.795 1.00 31.52 84 TYR A C 1
ATOM 679 O O . TYR A 1 87 ? 62.000 -5.206 6.310 1.00 32.07 84 TYR A O 1
ATOM 688 N N . TYR A 1 88 ? 62.921 -3.162 6.482 1.00 33.37 85 TYR A N 1
ATOM 689 C CA . TYR A 1 88 ? 61.945 -2.515 5.619 1.00 32.44 85 TYR A CA 1
ATOM 690 C C . TYR A 1 88 ? 62.401 -2.410 4.171 1.00 35.52 85 TYR A C 1
ATOM 691 O O . TYR A 1 88 ? 61.695 -1.801 3.361 1.00 36.86 85 TYR A O 1
ATOM 700 N N . ASN A 1 89 ? 63.557 -2.985 3.828 1.00 38.05 86 ASN A N 1
ATOM 701 C CA . ASN A 1 89 ? 64.019 -3.078 2.441 1.00 38.88 86 ASN A CA 1
ATOM 702 C C . ASN A 1 89 ? 64.117 -1.695 1.795 1.00 39.87 86 ASN A C 1
ATOM 703 O O . ASN A 1 89 ? 63.539 -1.431 0.739 1.00 44.89 86 ASN A O 1
ATOM 708 N N . GLN A 1 90 ? 64.871 -0.810 2.443 1.00 36.33 87 GLN A N 1
ATOM 709 C CA . GLN A 1 90 ? 64.964 0.591 1.978 1.00 33.18 87 GLN A CA 1
ATOM 710 C C . GLN A 1 90 ? 66.403 0.919 1.596 1.00 33.25 87 GLN A C 1
ATOM 711 O O . GLN A 1 90 ? 67.299 0.255 2.097 1.00 36.15 87 GLN A O 1
ATOM 717 N N . SER A 1 91 ? 66.589 1.934 0.763 1.00 34.68 88 SER A N 1
ATOM 718 C CA . SER A 1 91 ? 67.929 2.303 0.252 1.00 39.47 88 SER A CA 1
ATOM 719 C C . SER A 1 91 ? 68.805 2.981 1.296 1.00 39.75 88 SER A C 1
ATOM 720 O O . SER A 1 91 ? 68.287 3.436 2.313 1.00 43.58 88 SER A O 1
ATOM 723 N N . GLU A 1 92 ? 70.087 3.081 0.992 1.00 38.44 89 GLU A N 1
ATOM 724 C CA . GLU A 1 92 ? 71.043 3.756 1.891 1.00 37.70 89 GLU A CA 1
ATOM 725 C C . GLU A 1 92 ? 71.081 5.246 1.573 1.00 34.87 89 GLU A C 1
ATOM 726 O O . GLU A 1 92 ? 71.798 5.958 2.254 1.00 39.05 89 GLU A O 1
ATOM 732 N N . ALA A 1 93 ? 70.308 5.688 0.596 1.00 35.36 90 ALA A N 1
ATOM 733 C CA . ALA A 1 93 ? 70.365 7.102 0.173 1.00 36.20 90 ALA A CA 1
ATOM 734 C C . ALA A 1 93 ? 69.392 7.951 0.976 1.00 35.42 90 ALA A C 1
ATOM 735 O O . ALA A 1 93 ? 69.645 9.145 1.150 1.00 35.55 90 ALA A O 1
ATOM 737 N N . GLY A 1 94 ? 68.318 7.341 1.434 1.00 33.86 91 GLY A N 1
ATOM 738 C CA . GLY A 1 94 ? 67.291 8.111 2.134 1.00 29.75 91 GLY A CA 1
ATOM 739 C C . GLY A 1 94 ? 67.557 8.312 3.601 1.00 34.14 91 GLY A C 1
ATOM 740 O O . GLY A 1 94 ? 68.279 7.512 4.195 1.00 35.50 91 GLY A O 1
ATOM 741 N N . SER A 1 95 ? 66.990 9.373 4.142 1.00 31.01 92 SER A N 1
ATOM 742 C CA . SER A 1 95 ? 67.102 9.663 5.563 1.00 29.16 92 SER A CA 1
ATOM 743 C C . SER A 1 95 ? 65.883 9.119 6.295 1.00 30.25 92 SER A C 1
ATOM 744 O O . SER A 1 95 ? 64.750 9.257 5.824 1.00 34.58 92 SER A O 1
ATOM 747 N N . HIS A 1 96 ? 66.149 8.487 7.423 1.00 29.68 93 HIS A N 1
ATOM 748 C CA . HIS A 1 96 ? 65.066 7.884 8.219 1.00 27.54 93 HIS A CA 1
ATOM 749 C C . HIS A 1 96 ? 65.156 8.362 9.666 1.00 29.02 93 HIS A C 1
ATOM 750 O O . HIS A 1 96 ? 66.158 8.983 10.014 1.00 33.25 93 HIS A O 1
ATOM 757 N N . THR A 1 97 ? 64.159 8.033 10.468 1.00 27.07 94 THR A N 1
ATOM 758 C CA . THR A 1 97 ? 64.039 8.574 11.815 1.00 26.48 94 THR A CA 1
ATOM 759 C C . THR A 1 97 ? 63.654 7.481 12.801 1.00 29.42 94 THR A C 1
ATOM 760 O O . THR A 1 97 ? 62.746 6.688 12.533 1.00 35.68 94 THR A O 1
ATOM 764 N N . ILE A 1 98 ? 64.344 7.448 13.939 1.00 27.05 95 ILE A N 1
ATOM 765 C CA . ILE A 1 98 ? 63.972 6.620 15.080 1.00 28.23 95 ILE A CA 1
ATOM 766 C C . ILE A 1 98 ? 63.665 7.547 16.247 1.00 23.30 95 ILE A C 1
ATOM 767 O O . ILE A 1 98 ? 64.433 8.475 16.527 1.00 25.97 95 ILE A O 1
ATOM 772 N N . GLN A 1 99 ? 62.540 7.304 16.916 1.00 22.00 96 GLN A N 1
ATOM 773 C CA . GLN A 1 99 ? 62.143 8.066 18.090 1.00 23.40 96 GLN A CA 1
ATOM 774 C C . GLN A 1 99 ? 61.838 7.104 19.228 1.00 29.54 96 GLN A C 1
ATOM 775 O O . GLN A 1 99 ? 61.226 6.052 19.015 1.00 30.01 96 GLN A O 1
ATOM 781 N N . ILE A 1 100 ? 62.285 7.456 20.431 1.00 27.27 97 ILE A N 1
ATOM 782 C CA . ILE A 1 100 ? 62.091 6.624 21.614 1.00 29.03 97 ILE A CA 1
ATOM 783 C C . ILE A 1 100 ? 61.632 7.507 22.765 1.00 32.62 97 ILE A C 1
ATOM 784 O O . ILE A 1 100 ? 62.154 8.609 22.966 1.00 37.67 97 ILE A O 1
ATOM 789 N N . MET A 1 101 ? 60.646 7.020 23.515 1.00 25.33 98 MET A N 1
ATOM 790 C CA . MET A 1 101 ? 60.198 7.655 24.746 1.00 24.98 98 MET A CA 1
ATOM 791 C C . MET A 1 101 ? 60.073 6.588 25.821 1.00 30.08 98 MET A C 1
ATOM 792 O O . MET A 1 101 ? 59.519 5.514 25.569 1.00 33.47 98 MET A O 1
ATOM 797 N N . TYR A 1 102 ? 60.601 6.874 27.009 1.00 28.42 99 TYR A N 1
ATOM 798 C CA . TYR A 1 102 ? 60.379 6.001 28.151 1.00 29.05 99 TYR A CA 1
ATOM 799 C C . TYR A 1 102 ? 60.375 6.837 29.422 1.00 27.94 99 TYR A C 1
ATOM 800 O O . TYR A 1 102 ? 60.826 7.985 29.437 1.00 26.66 99 TYR A O 1
ATOM 809 N N . GLY A 1 103 ? 59.848 6.245 30.487 1.00 25.54 100 GLY A N 1
ATOM 810 C CA . GLY A 1 103 ? 59.777 6.933 31.758 1.00 25.12 100 GLY A CA 1
ATOM 811 C C . GLY A 1 103 ? 58.828 6.226 32.704 1.00 22.73 100 GLY A C 1
ATOM 812 O O . GLY A 1 103 ? 58.365 5.114 32.436 1.00 24.38 100 GLY A O 1
ATOM 813 N N . CYS A 1 104 ? 58.546 6.901 33.817 1.00 26.09 101 CYS A N 1
ATOM 814 C CA . CYS A 1 104 ? 57.731 6.335 34.881 1.00 27.05 101 CYS A CA 1
ATOM 815 C C . CYS A 1 104 ? 56.846 7.419 35.481 1.00 30.25 101 CYS A C 1
ATOM 816 O O . CYS A 1 104 ? 57.125 8.615 35.363 1.00 27.52 101 CYS A O 1
ATOM 819 N N . ASP A 1 105 ? 55.768 6.981 36.128 1.00 27.89 102 ASP A N 1
ATOM 820 C CA . ASP A 1 105 ? 54.835 7.865 36.814 1.00 26.58 102 ASP A CA 1
ATOM 821 C C . ASP A 1 105 ? 54.760 7.484 38.285 1.00 33.19 102 ASP A C 1
ATOM 822 O O . ASP A 1 105 ? 54.779 6.298 38.629 1.00 31.21 102 ASP A O 1
ATOM 827 N N . VAL A 1 106 ? 54.671 8.492 39.155 1.00 34.23 103 VAL A N 1
ATOM 828 C CA . VAL A 1 106 ? 54.451 8.270 40.577 1.00 32.37 103 VAL A CA 1
ATOM 829 C C . VAL A 1 106 ? 53.258 9.104 41.022 1.00 33.81 103 VAL A C 1
ATOM 830 O O . VAL A 1 106 ? 52.921 10.125 40.419 1.00 30.21 103 VAL A O 1
ATOM 834 N N . GLY A 1 107 ? 52.609 8.644 42.090 1.00 31.81 104 GLY A N 1
ATOM 835 C CA . GLY A 1 107 ? 51.518 9.378 42.690 1.00 33.16 104 GLY A CA 1
ATOM 836 C C . GLY A 1 107 ? 52.013 10.502 43.579 1.00 33.47 104 GLY A C 1
ATOM 837 O O . GLY A 1 107 ? 53.210 10.733 43.744 1.00 38.81 104 GLY A O 1
ATOM 838 N N . SER A 1 108 ? 51.052 11.217 44.170 1.00 34.84 105 SER A N 1
ATOM 839 C CA . SER A 1 108 ? 51.392 12.335 45.042 1.00 35.90 105 SER A CA 1
ATOM 840 C C . SER A 1 108 ? 52.146 11.889 46.288 1.00 39.68 105 SER A C 1
ATOM 841 O O . SER A 1 108 ? 52.809 12.716 46.924 1.00 43.12 105 SER A O 1
ATOM 844 N N . ASP A 1 109 ? 52.060 10.611 46.654 1.00 36.27 106 ASP A N 1
ATOM 845 C CA . ASP A 1 109 ? 52.810 10.071 47.779 1.00 36.77 106 ASP A CA 1
ATOM 846 C C . ASP A 1 109 ? 54.099 9.384 47.347 1.00 36.63 106 ASP A C 1
ATOM 847 O O . ASP A 1 109 ? 54.781 8.785 48.184 1.00 36.31 106 ASP A O 1
ATOM 852 N N . GLY A 1 110 ? 54.443 9.451 46.061 1.00 33.82 107 GLY A N 1
ATOM 853 C CA . GLY A 1 110 ? 55.680 8.891 45.561 1.00 33.78 107 GLY A CA 1
ATOM 854 C C . GLY A 1 110 ? 55.614 7.446 45.119 1.00 37.45 107 GLY A C 1
ATOM 855 O O . GLY A 1 110 ? 56.618 6.925 44.614 1.00 39.86 107 GLY A O 1
ATOM 856 N N . ARG A 1 111 ? 54.474 6.780 45.287 1.00 34.84 108 ARG A N 1
ATOM 857 C CA . ARG A 1 111 ? 54.375 5.372 44.930 1.00 37.81 108 ARG A CA 1
ATOM 858 C C . ARG A 1 111 ? 54.358 5.205 43.415 1.00 32.20 108 ARG A C 1
ATOM 859 O O . ARG A 1 111 ? 53.837 6.052 42.685 1.00 34.12 108 ARG A O 1
ATOM 867 N N . PHE A 1 112 ? 54.953 4.110 42.948 1.00 35.89 109 PHE A N 1
ATOM 868 C CA . PHE A 1 112 ? 54.992 3.818 41.522 1.00 30.58 109 PHE A CA 1
ATOM 869 C C . PHE A 1 112 ? 53.582 3.625 40.975 1.00 31.19 109 PHE A C 1
ATOM 870 O O . PHE A 1 112 ? 52.727 3.008 41.615 1.00 32.57 109 PHE A O 1
ATOM 878 N N . LEU A 1 113 ? 53.330 4.169 39.788 1.00 30.29 110 LEU A N 1
ATOM 879 C CA . LEU A 1 113 ? 52.000 4.044 39.151 1.00 30.82 110 LEU A CA 1
ATOM 880 C C . LEU A 1 113 ? 52.129 3.311 37.817 1.00 34.41 110 LEU A C 1
ATOM 881 O O . LEU A 1 113 ? 51.338 2.405 37.573 1.00 36.21 110 LEU A O 1
ATOM 886 N N . ARG A 1 114 ? 53.095 3.701 36.992 1.00 29.78 111 ARG A N 1
ATOM 887 C CA . ARG A 1 114 ? 53.182 3.083 35.651 1.00 28.96 111 ARG A CA 1
ATOM 888 C C . ARG A 1 114 ? 54.538 3.298 35.004 1.00 31.68 111 ARG A C 1
ATOM 889 O O . ARG A 1 114 ? 55.175 4.309 35.285 1.00 31.24 111 ARG A O 1
ATOM 897 N N . GLY A 1 115 ? 54.964 2.322 34.211 1.00 34.28 112 GLY A N 1
ATOM 898 C CA . GLY A 1 115 ? 56.163 2.509 33.420 1.00 30.83 112 GLY A CA 1
ATOM 899 C C . GLY A 1 115 ? 55.831 2.391 31.949 1.00 31.58 112 GLY A C 1
ATOM 900 O O . GLY A 1 115 ? 54.792 1.822 31.600 1.00 33.23 112 GLY A O 1
ATOM 901 N N . TYR A 1 116 ? 56.711 2.933 31.115 1.00 26.77 113 TYR A N 1
ATOM 902 C CA . TYR A 1 116 ? 56.415 2.942 29.669 1.00 26.87 113 TYR A CA 1
ATOM 903 C C . TYR A 1 116 ? 57.653 3.049 28.788 1.00 25.23 113 TYR A C 1
ATOM 904 O O . TYR A 1 116 ? 58.624 3.672 29.191 1.00 32.40 113 TYR A O 1
ATOM 913 N N . ARG A 1 117 ? 57.614 2.389 27.634 1.00 24.33 114 ARG A N 1
ATOM 914 C CA . ARG A 1 117 ? 58.650 2.582 26.629 1.00 26.08 114 ARG A CA 1
ATOM 915 C C . ARG A 1 117 ? 58.009 2.384 25.264 1.00 27.15 114 ARG A C 1
ATOM 916 O O . ARG A 1 117 ? 57.323 1.383 25.043 1.00 36.47 114 ARG A O 1
ATOM 924 N N . GLN A 1 118 ? 58.243 3.327 24.371 1.00 29.12 115 GLN A N 1
ATOM 925 C CA . GLN A 1 118 ? 57.607 3.293 23.039 1.00 33.04 115 GLN A CA 1
ATOM 926 C C . GLN A 1 118 ? 58.643 3.694 21.990 1.00 28.47 115 GLN A C 1
ATOM 927 O O . GLN A 1 118 ? 59.385 4.640 22.225 1.00 27.67 115 GLN A O 1
ATOM 933 N N . ASP A 1 119 ? 58.694 2.954 20.894 1.00 26.56 116 ASP A N 1
ATOM 934 C CA . ASP A 1 119 ? 59.635 3.205 19.815 1.00 29.60 116 ASP A CA 1
ATOM 935 C C . ASP A 1 119 ? 58.878 3.397 18.511 1.00 33.56 116 ASP A C 1
ATOM 936 O O . ASP A 1 119 ? 57.836 2.776 18.278 1.00 38.35 116 ASP A O 1
ATOM 941 N N . ALA A 1 120 ? 59.413 4.270 17.663 1.00 26.90 117 ALA A N 1
ATOM 942 C CA . ALA A 1 120 ? 58.819 4.569 16.372 1.00 24.82 117 ALA A CA 1
ATOM 943 C C . ALA A 1 120 ? 59.891 4.561 15.296 1.00 29.48 117 ALA A C 1
ATOM 944 O O . ALA A 1 120 ? 61.069 4.815 15.563 1.00 29.79 117 ALA A O 1
ATOM 946 N N . TYR A 1 121 ? 59.465 4.273 14.070 1.00 28.31 118 TYR A N 1
ATOM 947 C CA . TYR A 1 121 ? 60.330 4.340 12.903 1.00 25.80 118 TYR A CA 1
ATOM 948 C C . TYR A 1 121 ? 59.626 5.140 11.822 1.00 24.57 118 TYR A C 1
ATOM 949 O O . TYR A 1 121 ? 58.501 4.808 11.434 1.00 23.42 118 TYR A O 1
ATOM 958 N N . ASP A 1 122 ? 60.286 6.197 11.350 1.00 29.49 119 ASP A N 1
ATOM 959 C CA . ASP A 1 122 ? 59.757 7.044 10.284 1.00 29.61 119 ASP A CA 1
ATOM 960 C C . ASP A 1 122 ? 58.365 7.569 10.627 1.00 30.26 119 ASP A C 1
ATOM 961 O O . ASP A 1 122 ? 57.491 7.665 9.769 1.00 33.95 119 ASP A O 1
ATOM 966 N N . GLY A 1 123 ? 58.153 7.895 11.901 1.00 27.02 120 GLY A N 1
ATOM 967 C CA . GLY A 1 123 ? 56.919 8.517 12.334 1.00 28.26 120 GLY A CA 1
ATOM 968 C C . GLY A 1 123 ? 55.774 7.578 12.645 1.00 34.03 120 GLY A C 1
ATOM 969 O O . GLY A 1 123 ? 54.702 8.054 13.043 1.00 36.36 120 GLY A O 1
ATOM 970 N N . LYS A 1 124 ? 55.952 6.271 12.477 1.00 34.80 121 LYS A N 1
ATOM 971 C CA . LYS A 1 124 ? 54.915 5.297 12.781 1.00 34.55 121 LYS A CA 1
ATOM 972 C C . LYS A 1 124 ? 55.372 4.391 13.916 1.00 34.57 121 LYS A C 1
ATOM 973 O O . LYS A 1 124 ? 56.573 4.218 14.146 1.00 34.77 121 LYS A O 1
ATOM 979 N N . ASP A 1 125 ? 54.400 3.817 14.608 1.00 31.43 122 ASP A N 1
ATOM 980 C CA . ASP A 1 125 ? 54.688 2.895 15.729 1.00 30.87 122 ASP A CA 1
ATOM 981 C C . ASP A 1 125 ? 55.574 1.749 15.259 1.00 33.00 122 ASP A C 1
ATOM 982 O O . ASP A 1 125 ? 55.329 1.237 14.169 1.00 38.51 122 ASP A O 1
ATOM 987 N N . TYR A 1 126 ? 56.586 1.400 16.038 1.00 30.61 123 TYR A N 1
ATOM 988 C CA . TYR A 1 126 ? 57.434 0.245 15.754 1.00 28.85 123 TYR A CA 1
ATOM 989 C C . TYR A 1 126 ? 57.238 -0.824 16.821 1.00 23.02 123 TYR A C 1
ATOM 990 O O . TYR A 1 126 ? 56.692 -1.886 16.522 1.00 24.09 123 TYR A O 1
ATOM 999 N N . ILE A 1 127 ? 57.652 -0.575 18.061 1.00 23.99 124 ILE A N 1
ATOM 1000 C CA . ILE A 1 127 ? 57.462 -1.531 19.143 1.00 26.47 124 ILE A CA 1
ATOM 1001 C C . ILE A 1 127 ? 57.200 -0.749 20.421 1.00 28.81 124 ILE A C 1
ATOM 1002 O O . ILE A 1 127 ? 57.669 0.381 20.587 1.00 25.40 124 ILE A O 1
ATOM 1007 N N . ALA A 1 128 ? 56.409 -1.356 21.294 1.00 26.36 125 ALA A N 1
ATOM 1008 C CA . ALA A 1 128 ? 56.082 -0.719 22.574 1.00 30.11 125 ALA A CA 1
ATOM 1009 C C . ALA A 1 128 ? 56.050 -1.749 23.697 1.00 32.48 125 ALA A C 1
ATOM 1010 O O . ALA A 1 128 ? 55.657 -2.894 23.451 1.00 31.04 125 ALA A O 1
ATOM 1012 N N . LEU A 1 129 ? 56.488 -1.342 24.875 1.00 23.67 126 LEU A N 1
ATOM 1013 C CA . LEU A 1 129 ? 56.371 -2.172 26.062 1.00 26.82 126 LEU A CA 1
ATOM 1014 C C . LEU A 1 129 ? 54.954 -2.085 26.615 1.00 26.70 126 LEU A C 1
ATOM 1015 O O . LEU A 1 129 ? 54.314 -1.031 26.560 1.00 26.22 126 LEU A O 1
ATOM 1020 N N . ASN A 1 130 ? 54.461 -3.202 27.139 1.00 26.82 127 ASN A N 1
ATOM 1021 C CA . ASN A 1 130 ? 53.116 -3.229 27.685 1.00 29.69 127 ASN A CA 1
ATOM 1022 C C . ASN A 1 130 ? 53.115 -2.726 29.128 1.00 38.99 127 ASN A C 1
ATOM 1023 O O . ASN A 1 130 ? 54.164 -2.531 29.749 1.00 43.32 127 ASN A O 1
ATOM 1028 N N . GLU A 1 131 ? 51.909 -2.520 29.653 1.00 46.49 128 GLU A N 1
ATOM 1029 C CA . GLU A 1 131 ? 51.748 -1.942 31.007 1.00 46.82 128 GLU A CA 1
ATOM 1030 C C . GLU A 1 131 ? 52.308 -2.860 32.091 1.00 45.61 128 GLU A C 1
ATOM 1031 O O . GLU A 1 131 ? 52.734 -2.328 33.120 1.00 48.85 128 GLU A O 1
ATOM 1037 N N . ASP A 1 132 ? 52.303 -4.173 31.874 1.00 43.50 129 ASP A N 1
ATOM 1038 C CA . ASP A 1 132 ? 52.889 -5.089 32.848 1.00 43.10 129 ASP A CA 1
ATOM 1039 C C . ASP A 1 132 ? 54.410 -5.048 32.856 1.00 42.27 129 ASP A C 1
ATOM 1040 O O . ASP A 1 132 ? 55.018 -5.605 33.776 1.00 46.46 129 ASP A O 1
ATOM 1045 N N . LEU A 1 133 ? 55.028 -4.404 31.862 1.00 36.74 130 LEU A N 1
ATOM 1046 C CA . LEU A 1 133 ? 56.483 -4.328 31.734 1.00 35.90 130 LEU A CA 1
ATOM 1047 C C . LEU A 1 133 ? 57.110 -5.718 31.636 1.00 36.10 130 LEU A C 1
ATOM 1048 O O . LEU A 1 133 ? 58.243 -5.935 32.071 1.00 38.71 130 LEU A O 1
ATOM 1053 N N . ARG A 1 134 ? 56.364 -6.669 31.066 1.00 36.03 131 ARG A N 1
ATOM 1054 C CA . ARG A 1 134 ? 56.856 -8.016 30.821 1.00 38.41 131 ARG A CA 1
ATOM 1055 C C . ARG A 1 134 ? 56.745 -8.456 29.371 1.00 39.17 131 ARG A C 1
ATOM 1056 O O . ARG A 1 134 ? 57.401 -9.433 28.994 1.00 42.03 131 ARG A O 1
ATOM 1064 N N . SER A 1 135 ? 55.944 -7.777 28.554 1.00 37.13 132 SER A N 1
ATOM 1065 C CA . SER A 1 135 ? 55.693 -8.198 27.185 1.00 34.12 132 SER A CA 1
ATOM 1066 C C . SER A 1 135 ? 55.721 -6.987 26.264 1.00 29.37 132 SER A C 1
ATOM 1067 O O . SER A 1 135 ? 55.609 -5.841 26.706 1.00 27.09 132 SER A O 1
ATOM 1070 N N . TRP A 1 136 ? 55.868 -7.258 24.969 1.00 27.56 133 TRP A N 1
ATOM 1071 C CA . TRP A 1 136 ? 55.961 -6.223 23.951 1.00 26.56 133 TRP A CA 1
ATOM 1072 C C . TRP A 1 136 ? 54.801 -6.334 22.971 1.00 30.38 133 TRP A C 1
ATOM 1073 O O . TRP A 1 136 ? 54.186 -7.393 22.816 1.00 32.45 133 TRP A O 1
ATOM 1084 N N . THR A 1 137 ? 54.519 -5.221 22.298 1.00 28.22 134 THR A N 1
ATOM 1085 C CA . THR A 1 137 ? 53.543 -5.175 21.214 1.00 26.61 134 THR A CA 1
ATOM 1086 C C . THR A 1 137 ? 54.224 -4.567 19.996 1.00 31.20 134 THR A C 1
ATOM 1087 O O . THR A 1 137 ? 54.496 -3.362 19.969 1.00 31.87 134 THR A O 1
ATOM 1091 N N . ALA A 1 138 ? 54.505 -5.398 18.998 1.00 26.18 135 ALA A N 1
ATOM 1092 C CA . ALA A 1 138 ? 55.069 -4.914 17.750 1.00 25.68 135 ALA A CA 1
ATOM 1093 C C . ALA A 1 138 ? 53.969 -4.356 16.855 1.00 32.62 135 ALA A C 1
ATOM 1094 O O . ALA A 1 138 ? 52.819 -4.803 16.893 1.00 36.56 135 ALA A O 1
ATOM 1096 N N . ALA A 1 139 ? 54.335 -3.366 16.043 1.00 32.91 136 ALA A N 1
ATOM 1097 C CA . ALA A 1 139 ? 53.364 -2.700 15.183 1.00 32.91 136 ALA A CA 1
ATOM 1098 C C . ALA A 1 139 ? 53.168 -3.405 13.848 1.00 31.06 136 ALA A C 1
ATOM 1099 O O . ALA A 1 139 ? 52.093 -3.286 13.249 1.00 32.92 136 ALA A O 1
ATOM 1101 N N . ASP A 1 140 ? 54.174 -4.130 13.366 1.00 31.06 137 ASP A N 1
ATOM 1102 C CA . ASP A 1 140 ? 54.066 -4.851 12.106 1.00 29.66 137 ASP A CA 1
ATOM 1103 C C . ASP A 1 140 ? 54.974 -6.073 12.160 1.00 31.61 137 ASP A C 1
ATOM 1104 O O . ASP A 1 140 ? 55.581 -6.377 13.191 1.00 31.23 137 ASP A O 1
ATOM 1109 N N . MET A 1 141 ? 55.072 -6.771 11.025 1.00 31.94 138 MET A N 1
ATOM 1110 C CA . MET A 1 141 ? 55.844 -8.009 10.982 1.00 30.63 138 MET A CA 1
ATOM 1111 C C . MET A 1 141 ? 57.343 -7.746 11.011 1.00 32.91 138 MET A C 1
ATOM 1112 O O . MET A 1 141 ? 58.107 -8.592 11.488 1.00 35.53 138 MET A O 1
ATOM 1117 N N . ALA A 1 142 ? 57.785 -6.594 10.503 1.00 33.31 139 ALA A N 1
ATOM 1118 C CA . ALA A 1 142 ? 59.188 -6.223 10.651 1.00 35.77 139 ALA A CA 1
ATOM 1119 C C . ALA A 1 142 ? 59.547 -6.056 12.120 1.00 36.76 139 ALA A C 1
ATOM 1120 O O . ALA A 1 142 ? 60.582 -6.551 12.583 1.00 42.07 139 ALA A O 1
ATOM 1122 N N . ALA A 1 143 ? 58.688 -5.368 12.875 1.00 27.22 140 ALA A N 1
ATOM 1123 C CA . ALA A 1 143 ? 58.969 -5.129 14.284 1.00 27.13 140 ALA A CA 1
ATOM 1124 C C . ALA A 1 143 ? 58.938 -6.417 15.094 1.00 32.34 140 ALA A C 1
ATOM 1125 O O . ALA A 1 143 ? 59.550 -6.490 16.166 1.00 33.22 140 ALA A O 1
ATOM 1127 N N . GLN A 1 144 ? 58.235 -7.443 14.605 1.00 27.46 141 GLN A N 1
ATOM 1128 C CA . GLN A 1 144 ? 58.199 -8.711 15.325 1.00 28.65 141 GLN A CA 1
ATOM 1129 C C . GLN A 1 144 ? 59.570 -9.377 15.356 1.00 34.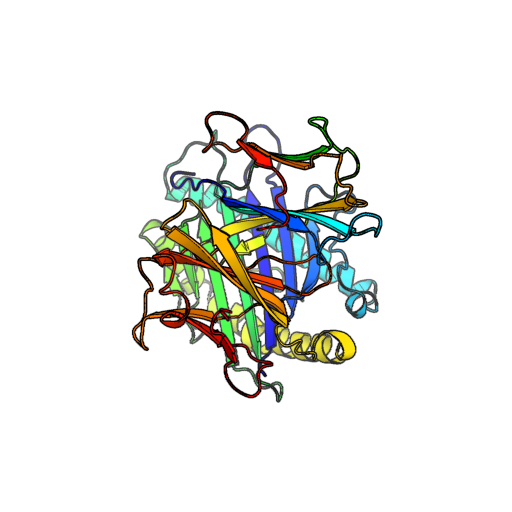36 141 GLN A C 1
ATOM 1130 O O . GLN A 1 144 ? 59.858 -10.156 16.272 1.00 35.05 141 GLN A O 1
ATOM 1136 N N . ILE A 1 145 ? 60.425 -9.085 14.372 1.00 31.83 142 ILE A N 1
ATOM 1137 C CA . ILE A 1 145 ? 61.803 -9.567 14.423 1.00 32.58 142 ILE A CA 1
ATOM 1138 C C . ILE A 1 145 ? 62.513 -9.003 15.645 1.00 30.35 142 ILE A C 1
ATOM 1139 O O . ILE A 1 145 ? 63.231 -9.720 16.353 1.00 34.55 142 ILE A O 1
ATOM 1144 N N . THR A 1 146 ? 62.324 -7.709 15.912 1.00 27.69 143 THR A N 1
ATOM 1145 C CA . THR A 1 146 ? 62.880 -7.110 17.121 1.00 26.91 143 THR A CA 1
ATOM 1146 C C . THR A 1 146 ? 62.281 -7.749 18.367 1.00 30.79 143 THR A C 1
ATOM 1147 O O . THR A 1 146 ? 62.999 -8.070 19.322 1.00 32.40 143 THR A O 1
ATOM 1151 N N . LYS A 1 147 ? 60.960 -7.948 18.369 1.00 33.22 144 LYS A N 1
ATOM 1152 C CA . LYS A 1 147 ? 60.288 -8.522 19.530 1.00 33.27 144 LYS A CA 1
ATOM 1153 C C . LYS A 1 147 ? 60.867 -9.881 19.900 1.00 34.55 144 LYS A C 1
ATOM 1154 O O . LYS A 1 147 ? 61.065 -10.179 21.083 1.00 34.04 144 LYS A O 1
ATOM 1160 N N . ARG A 1 148 ? 61.147 -10.718 18.898 1.00 28.43 145 ARG A N 1
ATOM 1161 C CA . ARG A 1 148 ? 61.738 -12.024 19.173 1.00 32.31 145 ARG A CA 1
ATOM 1162 C C . ARG A 1 148 ? 63.134 -11.883 19.766 1.00 32.57 145 ARG A C 1
ATOM 1163 O O . ARG A 1 148 ? 63.506 -12.628 20.680 1.00 38.53 145 ARG A O 1
ATOM 1171 N N . LYS A 1 149 ? 63.906 -10.927 19.274 1.00 32.34 146 LYS A N 1
ATOM 1172 C CA . LYS A 1 149 ? 65.272 -10.695 19.803 1.00 32.03 146 LYS A CA 1
ATOM 1173 C C . LYS A 1 149 ? 65.210 -10.245 21.263 1.00 29.92 146 LYS A C 1
ATOM 1174 O O . LYS A 1 149 ? 65.953 -10.800 22.069 1.00 32.75 146 LYS A O 1
ATOM 1180 N N . TRP A 1 150 ? 64.368 -9.266 21.571 1.00 27.05 147 TRP A N 1
ATOM 1181 C CA . TRP A 1 150 ? 64.287 -8.763 22.938 1.00 26.70 147 TRP A CA 1
ATOM 1182 C C . TRP A 1 150 ? 63.686 -9.793 23.884 1.00 29.45 147 TRP A C 1
ATOM 1183 O O . TRP A 1 150 ? 64.047 -9.831 25.065 1.00 29.01 147 TRP A O 1
ATOM 1194 N N . GLU A 1 151 ? 62.773 -10.632 23.390 1.00 35.42 148 GLU A N 1
ATOM 1195 C CA . GLU A 1 151 ? 62.238 -11.703 24.222 1.00 37.98 148 GLU A CA 1
ATOM 1196 C C . GLU A 1 151 ? 63.307 -12.745 24.528 1.00 36.05 148 GLU A C 1
ATOM 1197 O O . GLU A 1 151 ? 63.390 -13.245 25.656 1.00 35.43 148 GLU A O 1
ATOM 1203 N N . ALA A 1 152 ? 64.176 -13.040 23.581 1.00 35.65 149 ALA A N 1
ATOM 1204 C CA . ALA A 1 152 ? 65.236 -14.028 23.831 1.00 34.24 149 ALA A CA 1
ATOM 1205 C C . ALA A 1 152 ? 66.302 -13.467 24.779 1.00 35.81 149 ALA A C 1
ATOM 1206 O O . ALA A 1 152 ? 66.826 -14.230 25.591 1.00 36.02 149 ALA A O 1
ATOM 1208 N N . ALA A 1 153 ? 66.601 -12.180 24.674 1.00 30.21 150 ALA A N 1
ATOM 1209 C CA . ALA A 1 153 ? 67.637 -11.555 25.516 1.00 29.94 150 ALA A CA 1
ATOM 1210 C C . ALA A 1 153 ? 67.020 -11.077 26.823 1.00 36.23 150 ALA A C 1
ATOM 1211 O O . ALA A 1 153 ? 67.766 -10.619 27.690 1.00 37.41 150 ALA A O 1
ATOM 1213 N N . HIS A 1 154 ? 65.702 -11.192 26.932 1.00 38.74 151 HIS A N 1
ATOM 1214 C CA . HIS A 1 154 ? 65.039 -10.821 28.185 1.00 39.16 151 HIS A CA 1
ATOM 1215 C C . HIS A 1 154 ? 65.245 -9.341 28.508 1.00 42.75 151 HIS A C 1
ATOM 1216 O O . HIS A 1 154 ? 65.578 -8.966 29.634 1.00 46.60 151 HIS A O 1
ATOM 1223 N N . GLU A 1 155 ? 65.036 -8.491 27.499 1.00 39.52 152 GLU A N 1
ATOM 1224 C CA . GLU A 1 155 ? 65.227 -7.057 27.692 1.00 38.85 152 GLU A CA 1
ATOM 1225 C C . GLU A 1 155 ? 64.184 -6.467 28.631 1.00 38.02 152 GLU A C 1
ATOM 1226 O O . GLU A 1 155 ? 64.480 -5.511 29.356 1.00 44.88 152 GLU A O 1
ATOM 1232 N N . ALA A 1 156 ? 62.970 -7.023 28.636 1.00 35.21 153 ALA A N 1
ATOM 1233 C CA . ALA A 1 156 ? 61.903 -6.479 29.471 1.00 32.94 153 ALA A CA 1
ATOM 1234 C C . ALA A 1 156 ? 62.267 -6.547 30.950 1.00 33.16 153 ALA A C 1
ATOM 1235 O O . ALA A 1 156 ? 62.077 -5.575 31.690 1.00 35.05 153 ALA A O 1
ATOM 1237 N N . GLU A 1 157 ? 62.824 -7.657 31.392 1.00 31.38 154 GLU A N 1
ATOM 1238 C CA . GLU A 1 157 ? 63.125 -7.822 32.834 1.00 36.46 154 GLU A CA 1
ATOM 1239 C C . GLU A 1 157 ? 64.171 -6.800 33.264 1.00 40.39 154 GLU A C 1
ATOM 1240 O O . GLU A 1 157 ? 64.052 -6.271 34.376 1.00 43.18 154 GLU A O 1
ATOM 1246 N N . GLN A 1 158 ? 65.157 -6.562 32.414 1.00 40.91 155 GLN A N 1
ATOM 1247 C CA . GLN A 1 158 ? 66.227 -5.593 32.730 1.00 40.08 155 GLN A CA 1
ATOM 1248 C C . GLN A 1 158 ? 65.652 -4.185 32.691 1.00 33.51 155 GLN A C 1
ATOM 1249 O O . GLN A 1 158 ? 66.020 -3.385 33.540 1.00 35.61 155 GLN A O 1
ATOM 1255 N N . LEU A 1 159 ? 64.798 -3.912 31.716 1.00 31.68 156 LEU A N 1
ATOM 1256 C CA . LEU A 1 159 ? 64.236 -2.555 31.568 1.00 30.21 156 LEU A CA 1
ATOM 1257 C C . LEU A 1 159 ? 63.265 -2.311 32.713 1.00 29.40 156 LEU A C 1
ATOM 1258 O O . LEU A 1 159 ? 63.255 -1.213 33.266 1.00 32.05 156 LEU A O 1
ATOM 1263 N N . ARG A 1 160 ? 62.493 -3.329 33.049 1.00 31.84 157 ARG A N 1
ATOM 1264 C CA . ARG A 1 160 ? 61.504 -3.121 34.100 1.00 30.73 157 ARG A CA 1
ATOM 1265 C C . ARG A 1 160 ? 62.163 -2.702 35.407 1.00 32.02 157 ARG A C 1
ATOM 1266 O O . ARG A 1 160 ? 61.630 -1.856 36.134 1.00 31.19 157 ARG A O 1
ATOM 1274 N N . ALA A 1 161 ? 63.323 -3.285 35.722 1.00 30.45 158 ALA A N 1
ATOM 1275 C CA . ALA A 1 161 ? 64.031 -2.908 36.941 1.00 26.94 158 ALA A CA 1
ATOM 1276 C C . ALA A 1 161 ? 64.375 -1.426 3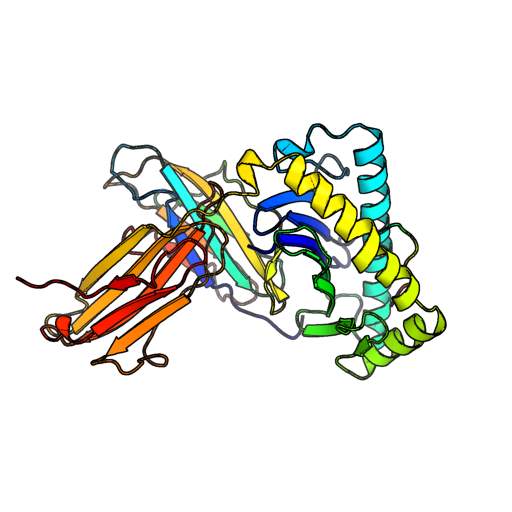6.951 1.00 29.30 158 ALA A C 1
ATOM 1277 O O . ALA A 1 161 ? 64.403 -0.802 38.018 1.00 26.30 158 ALA A O 1
ATOM 1279 N N . TYR A 1 162 ? 64.636 -0.845 35.780 1.00 27.50 159 TYR A N 1
ATOM 1280 C CA . TYR A 1 162 ? 64.851 0.594 35.705 1.00 26.38 159 TYR A CA 1
ATOM 1281 C C . TYR A 1 162 ? 63.536 1.358 35.793 1.00 27.78 159 TYR A C 1
ATOM 1282 O O . TYR A 1 162 ? 63.452 2.371 36.495 1.00 27.53 159 TYR A O 1
ATOM 1291 N N . LEU A 1 163 ? 62.499 0.878 35.100 1.00 31.41 160 LEU A N 1
ATOM 1292 C CA . LEU A 1 163 ? 61.275 1.661 34.954 1.00 28.62 160 LEU A CA 1
ATOM 1293 C C . LEU A 1 163 ? 60.525 1.796 36.275 1.00 27.90 160 LEU A C 1
ATOM 1294 O O . LEU A 1 163 ? 59.971 2.861 36.568 1.00 32.58 160 LEU A O 1
ATOM 1299 N N . ASP A 1 164 ? 60.484 0.735 37.082 1.00 28.28 161 ASP A N 1
ATOM 1300 C CA . ASP A 1 164 ? 59.809 0.791 38.373 1.00 31.97 161 ASP A CA 1
ATOM 1301 C C . ASP A 1 164 ? 60.780 0.865 39.545 1.00 30.43 161 ASP A C 1
ATOM 1302 O O . ASP A 1 164 ? 60.348 0.791 40.700 1.00 29.13 161 ASP A O 1
ATOM 1307 N N . GLY A 1 165 ? 62.076 1.008 39.279 1.00 29.13 162 GLY A N 1
ATOM 1308 C CA . GLY A 1 165 ? 63.056 1.098 40.343 1.00 27.11 162 GLY A CA 1
ATOM 1309 C C . GLY A 1 165 ? 63.892 2.358 40.270 1.00 35.09 162 GLY A C 1
ATOM 1310 O O . GLY A 1 165 ? 63.610 3.338 40.966 1.00 36.26 162 GLY A O 1
ATOM 1311 N N . THR A 1 166 ? 64.923 2.339 39.421 1.00 27.69 163 THR A N 1
ATOM 1312 C CA . THR A 1 166 ? 65.803 3.495 39.272 1.00 29.47 163 THR A CA 1
ATOM 1313 C C . THR A 1 166 ? 65.021 4.743 38.883 1.00 30.53 163 THR A C 1
ATOM 1314 O O . THR A 1 166 ? 65.211 5.818 39.464 1.00 31.76 163 THR A O 1
ATOM 1318 N N . CYS A 1 167 ? 64.133 4.612 37.892 1.00 25.75 164 CYS A N 1
ATOM 1319 C CA . CYS A 1 167 ? 63.354 5.752 37.416 1.00 27.89 164 CYS A CA 1
ATOM 1320 C C . CYS A 1 167 ? 62.504 6.347 38.530 1.00 27.67 164 CYS A C 1
ATOM 1321 O O . CYS A 1 167 ? 62.410 7.572 38.663 1.00 31.07 164 CYS A O 1
ATOM 1324 N N . VAL A 1 168 ? 61.875 5.493 39.338 1.00 31.30 165 VAL A N 1
ATOM 1325 C CA . VAL A 1 168 ? 60.993 5.982 40.393 1.00 29.13 165 VAL A CA 1
ATOM 1326 C C . VAL A 1 168 ? 61.793 6.698 41.476 1.00 30.56 165 VAL A C 1
ATOM 1327 O O . VAL A 1 168 ? 61.385 7.755 41.971 1.00 32.17 165 VAL A O 1
ATOM 1331 N N . GLU A 1 169 ? 62.949 6.144 41.849 1.00 31.02 166 GLU A N 1
ATOM 1332 C CA . GLU A 1 169 ? 63.732 6.730 42.933 1.00 30.77 166 GLU A CA 1
ATOM 1333 C C . GLU A 1 169 ? 64.328 8.074 42.532 1.00 27.31 166 GLU A C 1
ATOM 1334 O O . GLU A 1 169 ? 64.367 9.008 43.342 1.00 23.85 166 GLU A O 1
ATOM 1340 N N . TRP A 1 170 ? 64.799 8.196 41.289 1.00 27.65 167 TRP A N 1
ATOM 1341 C CA . TRP A 1 170 ? 65.379 9.465 40.863 1.00 27.69 167 TRP A CA 1
ATOM 1342 C C . TRP A 1 170 ? 64.306 10.507 40.584 1.00 30.68 167 TRP A C 1
ATOM 1343 O O . TRP A 1 170 ? 64.536 11.701 40.805 1.00 32.47 167 TRP A O 1
ATOM 1354 N N . LEU A 1 171 ? 63.135 10.081 40.105 1.00 28.00 168 LEU A N 1
ATOM 1355 C CA . LEU A 1 171 ? 62.005 10.999 40.012 1.00 27.97 168 LEU A CA 1
ATOM 1356 C C . LEU A 1 171 ? 61.657 11.569 41.381 1.00 28.18 168 LEU A C 1
ATOM 1357 O O . LEU A 1 171 ? 61.359 12.762 41.509 1.00 30.47 168 LEU A O 1
ATOM 1362 N N . ARG A 1 172 ? 61.704 10.729 42.420 1.00 28.49 169 ARG A N 1
ATOM 1363 C CA . ARG A 1 172 ? 61.470 11.212 43.777 1.00 27.66 169 ARG A CA 1
ATOM 1364 C C . ARG A 1 172 ? 62.514 12.243 44.184 1.00 30.83 169 ARG A C 1
ATOM 1365 O O . ARG A 1 172 ? 62.189 13.244 44.833 1.00 38.80 169 ARG A O 1
ATOM 1373 N N . ARG A 1 173 ? 63.777 12.009 43.819 1.00 29.29 170 ARG A N 1
ATOM 1374 C CA . ARG A 1 173 ? 64.839 12.935 44.198 1.00 26.98 170 ARG A CA 1
ATOM 1375 C C . ARG A 1 173 ? 64.712 14.259 43.456 1.00 27.74 170 ARG A C 1
ATOM 1376 O O . ARG A 1 173 ? 64.871 15.329 44.056 1.00 26.74 170 ARG A O 1
ATOM 1384 N N . TYR A 1 174 ? 64.426 14.207 42.152 1.00 26.51 171 TYR A N 1
ATOM 1385 C CA . TYR A 1 174 ? 64.247 15.434 41.383 1.00 27.55 171 TYR A CA 1
ATOM 1386 C C . TYR A 1 174 ? 63.101 16.269 41.937 1.00 29.07 171 TYR A C 1
ATOM 1387 O O . TYR A 1 174 ? 63.223 17.493 42.071 1.00 30.79 171 TYR A O 1
ATOM 1396 N N . LEU A 1 175 ? 61.983 15.622 42.277 1.00 27.85 172 LEU A N 1
ATOM 1397 C CA . LEU A 1 175 ? 60.845 16.344 42.835 1.00 29.87 172 LEU A CA 1
ATOM 1398 C C . LEU A 1 175 ? 61.198 17.016 44.154 1.00 32.08 172 LEU A C 1
ATOM 1399 O O . LEU A 1 175 ? 60.654 18.078 44.473 1.00 33.94 172 LEU A O 1
ATOM 1404 N N . GLU A 1 176 ? 62.102 16.418 44.930 1.00 27.15 173 GLU A N 1
ATOM 1405 C CA . GLU A 1 176 ? 62.536 17.041 46.175 1.00 32.33 173 GLU A CA 1
ATOM 1406 C C . GLU A 1 176 ? 63.548 18.151 45.919 1.00 34.27 173 GLU A C 1
ATOM 1407 O O . GLU A 1 176 ? 63.480 19.214 46.545 1.00 38.41 173 GLU A O 1
ATOM 1413 N N . ASN A 1 177 ? 64.487 17.926 44.996 1.00 33.24 174 ASN A N 1
ATOM 1414 C CA . ASN A 1 177 ? 65.520 18.924 44.736 1.00 36.42 174 ASN A CA 1
ATOM 1415 C C . ASN A 1 177 ? 64.952 20.171 44.071 1.00 32.73 174 ASN A C 1
ATOM 1416 O O . ASN A 1 177 ? 65.532 21.255 44.193 1.00 41.98 174 ASN A O 1
ATOM 1421 N N . GLY A 1 178 ? 63.830 20.044 43.368 1.00 32.03 175 GLY A N 1
ATOM 1422 C CA . GLY A 1 178 ? 63.219 21.188 42.721 1.00 37.32 175 GLY A CA 1
ATOM 1423 C C . GLY A 1 178 ? 61.776 21.389 43.131 1.00 39.68 175 GLY A C 1
ATOM 1424 O O . GLY A 1 178 ? 60.935 21.740 42.298 1.00 38.67 175 GLY A O 1
ATOM 1425 N N . LYS A 1 179 ? 61.483 21.181 44.419 1.00 41.81 176 LYS A N 1
ATOM 1426 C CA . LYS A 1 179 ? 60.097 21.210 44.883 1.00 46.79 176 LYS A CA 1
ATOM 1427 C C . LYS A 1 179 ? 59.459 22.576 44.666 1.00 51.51 176 LYS A C 1
ATOM 1428 O O . LYS A 1 179 ? 58.265 22.668 44.356 1.00 53.93 176 LYS A O 1
ATOM 1434 N N . GLU A 1 180 ? 60.238 23.647 44.818 1.00 55.23 177 GLU A N 1
ATOM 1435 C CA . GLU A 1 180 ? 59.681 24.990 44.701 1.00 61.32 177 GLU A CA 1
ATOM 1436 C C . GLU A 1 180 ? 59.114 25.236 43.306 1.00 62.90 177 GLU A C 1
ATOM 1437 O O . GLU A 1 180 ? 58.120 25.954 43.152 1.00 66.13 177 GLU A O 1
ATOM 1443 N N . THR A 1 181 ? 59.710 24.627 42.282 1.00 62.09 178 THR A N 1
ATOM 1444 C CA . THR A 1 181 ? 59.246 24.800 40.909 1.00 58.91 178 THR A CA 1
ATOM 1445 C C . THR A 1 181 ? 58.428 23.624 40.391 1.00 54.28 178 THR A C 1
ATOM 1446 O O . THR A 1 181 ? 57.487 23.829 39.618 1.00 54.62 178 THR A O 1
ATOM 1450 N N . LEU A 1 182 ? 58.759 22.394 40.791 1.00 49.97 179 LEU A N 1
ATOM 1451 C CA . LEU A 1 182 ? 58.104 21.225 40.211 1.00 42.11 179 LEU A CA 1
ATOM 1452 C C . LEU A 1 182 ? 56.776 20.900 40.885 1.00 42.85 179 LEU A C 1
ATOM 1453 O O . LEU A 1 182 ? 55.880 20.346 40.239 1.00 42.65 179 LEU A O 1
ATOM 1458 N N . GLN A 1 183 ? 56.626 21.224 42.167 1.00 41.73 180 GLN A N 1
ATOM 1459 C CA . GLN A 1 183 ? 55.389 20.932 42.892 1.00 45.90 180 GLN A CA 1
ATOM 1460 C C . GLN A 1 183 ? 54.416 22.100 42.873 1.00 50.90 180 GLN A C 1
ATOM 1461 O O . GLN A 1 183 ? 53.702 22.341 43.850 1.00 59.20 180 GLN A O 1
ATOM 1467 N N . ARG A 1 184 ? 54.366 22.840 41.771 1.00 49.04 181 ARG A N 1
ATOM 1468 C CA . ARG A 1 184 ? 53.431 23.938 41.590 1.00 47.46 181 ARG A CA 1
ATOM 1469 C C . ARG A 1 184 ? 52.346 23.536 40.600 1.00 51.24 181 ARG A C 1
ATOM 1470 O O . ARG A 1 184 ? 52.567 22.710 39.710 1.00 51.94 181 ARG A O 1
ATOM 1478 N N . THR A 1 185 ? 51.164 24.125 40.765 1.00 55.78 182 THR A N 1
ATOM 1479 C CA . THR A 1 185 ? 50.049 23.935 39.838 1.00 57.06 182 THR A CA 1
ATOM 1480 C C . THR A 1 185 ? 49.468 25.313 39.544 1.00 54.66 182 THR A C 1
ATOM 1481 O O . THR A 1 185 ? 48.681 25.841 40.333 1.00 59.88 182 THR A O 1
ATOM 1485 N N . ASP A 1 186 ? 49.869 25.892 38.417 1.00 48.00 183 ASP A N 1
ATOM 1486 C CA . ASP A 1 186 ? 49.369 27.197 38.010 1.00 48.25 183 ASP A CA 1
ATOM 1487 C C . ASP A 1 186 ? 48.031 27.028 37.303 1.00 46.42 183 ASP A C 1
ATOM 1488 O O . ASP A 1 186 ? 47.974 26.442 36.215 1.00 48.93 183 ASP A O 1
ATOM 1493 N N . PRO A 1 187 ? 46.933 27.507 37.890 1.00 44.73 184 PRO A N 1
ATOM 1494 C CA . PRO A 1 187 ? 45.638 27.362 37.234 1.00 44.02 184 PRO A CA 1
ATOM 1495 C C . PRO A 1 187 ? 45.530 28.297 36.044 1.00 44.76 184 PRO A C 1
ATOM 1496 O O . PRO A 1 187 ? 46.182 29.355 36.007 1.00 45.41 184 PRO A O 1
ATOM 1500 N N . PRO A 1 188 ? 44.726 27.924 35.034 1.00 47.28 185 PRO A N 1
ATOM 1501 C CA . PRO A 1 188 ? 44.592 28.740 33.848 1.00 48.00 185 PRO A CA 1
ATOM 1502 C C . PRO A 1 188 ? 43.917 30.100 34.023 1.00 49.65 185 PRO A C 1
ATOM 1503 O O . PRO A 1 188 ? 42.900 30.155 34.660 1.00 48.30 185 PRO A O 1
ATOM 1507 N N . LYS A 1 189 ? 44.522 31.144 33.466 1.00 35.18 186 LYS A N 1
ATOM 1508 C CA . LYS A 1 189 ? 43.893 32.483 33.441 1.00 35.24 186 LYS A CA 1
ATOM 1509 C C . LYS A 1 189 ? 42.998 32.472 32.206 1.00 40.79 186 LYS A C 1
ATOM 1510 O O . LYS A 1 189 ? 43.527 32.389 31.105 1.00 41.85 186 LYS A O 1
ATOM 1516 N N . THR A 1 190 ? 41.691 32.545 32.400 1.00 35.15 187 THR A N 1
ATOM 1517 C CA . THR A 1 190 ? 40.754 32.365 31.269 1.00 41.73 187 THR A CA 1
ATOM 1518 C C . THR A 1 190 ? 40.029 33.645 30.858 1.00 43.28 187 THR A C 1
ATOM 1519 O O . THR A 1 190 ? 39.702 34.441 31.735 1.00 47.61 187 THR A O 1
ATOM 1523 N N . HIS A 1 191 ? 39.810 33.826 29.560 1.00 41.04 188 HIS A N 1
ATOM 1524 C CA . HIS A 1 191 ? 39.010 34.934 29.060 1.00 37.33 188 HIS A CA 1
ATOM 1525 C C . HIS A 1 191 ? 38.526 34.565 27.666 1.00 36.43 188 HIS A C 1
ATOM 1526 O O . HIS A 1 191 ? 38.940 33.556 27.089 1.00 39.98 188 HIS A O 1
ATOM 1533 N N . MET A 1 192 ? 37.643 35.399 27.132 1.00 37.29 189 MET A N 1
ATOM 1534 C CA . MET A 1 192 ? 36.957 35.124 25.881 1.00 35.57 189 MET A CA 1
ATOM 1535 C C . MET A 1 192 ? 37.060 36.336 24.970 1.00 34.85 189 MET A C 1
ATOM 1536 O O . MET A 1 192 ? 36.914 37.474 25.423 1.00 38.52 189 MET A O 1
ATOM 1541 N N . THR A 1 193 ? 37.314 36.092 23.688 1.00 34.85 190 THR A N 1
ATOM 1542 C CA . THR A 1 193 ? 37.389 37.159 22.703 1.00 32.12 190 THR A CA 1
ATOM 1543 C C . THR A 1 193 ? 36.336 36.949 21.624 1.00 36.32 190 THR A C 1
ATOM 1544 O O . THR A 1 193 ? 35.824 35.844 21.424 1.00 38.13 190 THR A O 1
ATOM 1548 N N . HIS A 1 194 ? 36.024 38.038 20.927 1.00 38.09 191 HIS A N 1
ATOM 1549 C CA . HIS A 1 194 ? 34.954 38.081 19.940 1.00 34.07 191 HIS A CA 1
ATOM 1550 C C . HIS A 1 194 ? 35.479 38.780 18.697 1.00 34.02 191 HIS A C 1
ATOM 1551 O O . HIS A 1 194 ? 36.029 39.882 18.788 1.00 33.90 191 HIS A O 1
ATOM 1558 N N . HIS A 1 195 ? 35.324 38.135 17.545 1.00 34.42 192 HIS A N 1
ATOM 1559 C CA . HIS A 1 195 ? 35.861 38.668 16.300 1.00 34.69 192 HIS A CA 1
ATOM 1560 C C . HIS A 1 195 ? 34.830 38.563 15.185 1.00 37.33 192 HIS A C 1
ATOM 1561 O O . HIS A 1 195 ? 34.564 37.461 14.688 1.00 38.16 192 HIS A O 1
ATOM 1568 N N . PRO A 1 196 ? 34.232 39.674 14.763 1.00 36.98 193 PRO A N 1
ATOM 1569 C CA . PRO A 1 196 ? 33.299 39.616 13.633 1.00 38.53 193 PRO A CA 1
ATOM 1570 C C . PRO A 1 196 ? 34.029 39.245 12.351 1.00 43.67 193 PRO A C 1
ATOM 1571 O O . PRO A 1 196 ? 35.098 39.781 12.048 1.00 45.08 193 PRO A O 1
ATOM 1575 N N . ILE A 1 197 ? 33.453 38.299 11.607 1.00 43.10 194 ILE A N 1
ATOM 1576 C CA . ILE A 1 197 ? 33.914 38.002 10.253 1.00 44.43 194 ILE A CA 1
ATOM 1577 C C . ILE A 1 197 ? 33.017 38.637 9.200 1.00 48.22 194 ILE A C 1
ATOM 1578 O O . ILE A 1 197 ? 33.367 38.621 8.009 1.00 51.27 194 ILE A O 1
ATOM 1583 N N . SER A 1 198 ? 31.879 39.198 9.604 1.00 47.25 195 SER A N 1
ATOM 1584 C CA . SER A 1 198 ? 30.957 39.917 8.736 1.00 45.69 195 SER A CA 1
ATOM 1585 C C . SER A 1 198 ? 30.011 40.715 9.622 1.00 49.61 195 SER A C 1
ATOM 1586 O O . SER A 1 198 ? 30.308 40.936 10.801 1.00 47.46 195 SER A O 1
ATOM 1589 N N . ASP A 1 199 ? 28.873 41.146 9.086 1.00 53.42 196 ASP A N 1
ATOM 1590 C CA . ASP A 1 199 ? 27.867 41.789 9.920 1.00 57.84 196 ASP A CA 1
ATOM 1591 C C . ASP A 1 199 ? 26.852 40.801 10.481 1.00 57.40 196 ASP A C 1
ATOM 1592 O O . ASP A 1 199 ? 25.974 41.207 11.250 1.00 55.16 196 ASP A O 1
ATOM 1597 N N . HIS A 1 200 ? 26.955 39.517 10.127 1.00 57.77 197 HIS A N 1
ATOM 1598 C CA . HIS A 1 200 ? 26.030 38.506 10.616 1.00 61.57 197 HIS A CA 1
ATOM 1599 C C . HIS A 1 200 ? 26.702 37.336 11.320 1.00 55.18 197 HIS A C 1
ATOM 1600 O O . HIS A 1 200 ? 26.006 36.564 11.990 1.00 56.03 197 HIS A O 1
ATOM 1607 N N . GLU A 1 201 ? 28.018 37.177 11.200 1.00 47.94 198 GLU A N 1
ATOM 1608 C CA . GLU A 1 201 ? 28.730 36.090 11.857 1.00 47.30 198 GLU A CA 1
ATOM 1609 C C . GLU A 1 201 ? 29.933 36.640 12.610 1.00 44.62 198 GLU A C 1
ATOM 1610 O O . GLU A 1 201 ? 30.469 37.698 12.269 1.00 42.30 198 GL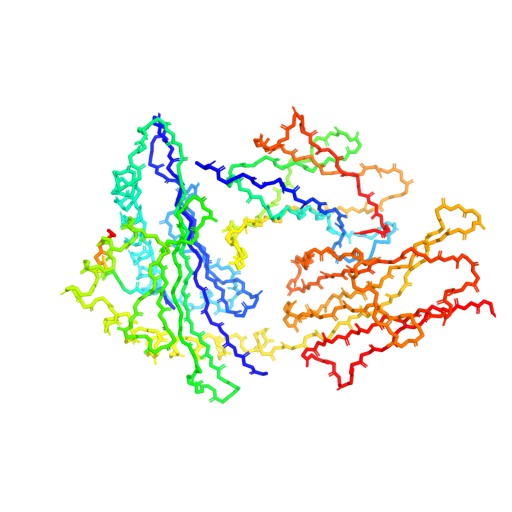U A O 1
ATOM 1616 N N . ALA A 1 202 ? 30.355 35.908 13.639 1.00 41.61 199 ALA A N 1
ATOM 1617 C CA . ALA A 1 202 ? 31.501 36.314 14.436 1.00 41.42 199 ALA A CA 1
ATOM 1618 C C . ALA A 1 202 ? 32.187 35.083 15.006 1.00 38.88 199 ALA A C 1
ATOM 1619 O O . ALA A 1 202 ? 31.551 34.054 15.248 1.00 42.09 199 ALA A O 1
ATOM 1621 N N . THR A 1 203 ? 33.495 35.205 15.218 1.00 40.06 200 THR A N 1
ATOM 1622 C CA . THR A 1 203 ? 34.281 34.158 15.855 1.00 39.85 200 THR A CA 1
ATOM 1623 C C . THR A 1 203 ? 34.331 34.396 17.357 1.00 41.67 200 THR A C 1
ATOM 1624 O O . THR A 1 203 ? 34.712 35.482 17.808 1.00 41.67 200 THR A O 1
ATOM 1628 N N . LEU A 1 204 ? 33.930 33.389 18.124 1.00 39.45 201 LEU A N 1
ATOM 1629 C CA . LEU A 1 204 ? 34.130 33.379 19.565 1.00 35.46 201 LEU A CA 1
ATOM 1630 C C . LEU A 1 204 ? 35.345 32.516 19.871 1.00 36.25 201 LEU A C 1
ATOM 1631 O O . LEU A 1 204 ? 35.404 31.356 19.454 1.00 39.47 201 LEU A O 1
ATOM 1636 N N . ARG A 1 205 ? 36.314 33.085 20.581 1.00 33.40 202 ARG A N 1
ATOM 1637 C CA . ARG A 1 205 ? 37.541 32.385 20.933 1.00 37.30 202 ARG A CA 1
ATOM 1638 C C . ARG A 1 205 ? 37.663 32.309 22.447 1.00 38.53 202 ARG A C 1
ATOM 1639 O O . ARG A 1 205 ? 37.559 33.330 23.136 1.00 36.11 202 ARG A O 1
ATOM 1647 N N . CYS A 1 206 ? 37.875 31.101 22.958 1.00 32.88 203 CYS A N 1
ATOM 1648 C CA . CYS A 1 206 ? 38.011 30.856 24.386 1.00 34.24 203 CYS A CA 1
ATOM 1649 C C . CYS A 1 206 ? 39.481 30.643 24.720 1.00 34.69 203 CYS A C 1
ATOM 1650 O O . CYS A 1 206 ? 40.140 29.792 24.116 1.00 33.18 203 CYS A O 1
ATOM 1653 N N . TRP A 1 207 ? 39.957 31.415 25.671 1.00 34.99 204 TRP A N 1
ATOM 1654 C CA . TRP A 1 207 ? 41.402 31.407 25.938 1.00 30.99 204 TRP A CA 1
ATOM 1655 C C . TRP A 1 207 ? 41.760 30.810 27.291 1.00 37.90 204 TRP A C 1
ATOM 1656 O O . TRP A 1 207 ? 40.950 30.871 28.206 1.00 43.85 204 TRP A O 1
ATOM 1667 N N . ALA A 1 208 ? 42.931 30.210 27.359 1.00 34.72 205 ALA A N 1
ATOM 1668 C CA . ALA A 1 208 ? 43.501 29.679 28.593 1.00 37.04 205 ALA A CA 1
ATOM 1669 C C . ALA A 1 208 ? 44.990 29.979 28.576 1.00 35.96 205 ALA A C 1
ATOM 1670 O O . ALA A 1 208 ? 45.707 29.493 27.696 1.00 37.46 205 ALA A O 1
ATOM 1672 N N . LEU A 1 209 ? 45.414 30.782 29.542 1.00 32.81 206 LEU A N 1
ATOM 1673 C CA . LEU A 1 209 ? 46.820 31.234 29.530 1.00 34.93 206 LEU A CA 1
ATOM 1674 C C . LEU A 1 209 ? 47.498 31.025 30.878 1.00 35.10 206 LEU A C 1
ATOM 1675 O O . LEU A 1 209 ? 46.796 30.961 31.886 1.00 35.61 206 LEU A O 1
ATOM 1680 N N . GLY A 1 210 ? 48.811 30.821 30.849 1.00 33.73 207 GLY A N 1
ATOM 1681 C CA . GLY A 1 210 ? 49.620 30.766 32.057 1.00 36.12 207 GLY A CA 1
ATOM 1682 C C . GLY A 1 210 ? 49.326 29.616 32.997 1.00 37.80 207 GLY A C 1
ATOM 1683 O O . GLY A 1 210 ? 49.352 29.803 34.220 1.00 38.58 207 GLY A O 1
ATOM 1684 N N . PHE A 1 211 ? 49.064 28.427 32.464 1.00 33.67 208 PHE A N 1
ATOM 1685 C CA . PHE A 1 211 ? 48.761 27.279 33.304 1.00 38.39 208 PHE A CA 1
ATOM 1686 C C . PHE A 1 211 ? 49.881 26.247 33.247 1.00 39.60 208 PHE A C 1
ATOM 1687 O O . PHE A 1 211 ? 50.643 26.167 32.279 1.00 37.16 208 PHE A O 1
ATOM 1695 N N . TYR A 1 212 ? 49.971 25.460 34.323 1.00 38.91 209 TYR A N 1
ATOM 1696 C CA . TYR A 1 212 ? 50.929 24.381 34.483 1.00 40.41 209 TYR A CA 1
ATOM 1697 C C . TYR A 1 212 ? 50.286 23.370 35.423 1.00 43.75 209 TYR A C 1
ATOM 1698 O O . TYR A 1 212 ? 49.745 23.775 36.466 1.00 47.79 209 TYR A O 1
ATOM 1707 N N . PRO A 1 213 ? 50.326 22.066 35.103 1.00 42.81 210 PRO A N 1
ATOM 1708 C CA . PRO A 1 213 ? 50.963 21.480 33.917 1.00 39.83 210 PRO A CA 1
ATOM 1709 C C . PRO A 1 213 ? 50.166 21.675 32.626 1.00 43.41 210 PRO A C 1
ATOM 1710 O O . PRO A 1 213 ? 49.155 22.376 32.624 1.00 42.33 210 PRO A O 1
ATOM 1714 N N . ALA A 1 214 ? 50.624 21.042 31.543 1.00 44.97 211 ALA A N 1
ATOM 1715 C CA . ALA A 1 214 ? 50.138 21.369 30.208 1.00 45.20 211 ALA A CA 1
ATOM 1716 C C . ALA A 1 214 ? 48.789 20.743 29.875 1.00 46.23 211 ALA A C 1
ATOM 1717 O O . ALA A 1 214 ? 48.132 21.203 28.935 1.00 46.02 211 ALA A O 1
ATOM 1719 N N . GLU A 1 215 ? 48.359 19.715 30.602 1.00 46.71 212 GLU A N 1
ATOM 1720 C CA . GLU A 1 215 ? 47.107 19.052 30.262 1.00 50.96 212 GLU A CA 1
ATOM 1721 C C . GLU A 1 215 ? 45.922 19.952 30.591 1.00 50.04 212 GLU A C 1
ATOM 1722 O O . GLU A 1 215 ? 45.807 20.464 31.709 1.00 53.93 212 GLU A O 1
ATOM 1728 N N . ILE A 1 216 ? 45.039 20.137 29.610 1.00 46.58 213 ILE A N 1
ATOM 1729 C CA . ILE A 1 216 ? 43.886 21.018 29.752 1.00 39.98 213 ILE A CA 1
ATOM 1730 C C . ILE A 1 216 ? 42.836 20.565 28.748 1.00 40.78 213 ILE A C 1
ATOM 1731 O O . ILE A 1 216 ? 43.145 19.883 27.769 1.00 41.15 213 ILE A O 1
ATOM 1736 N N . THR A 1 217 ? 41.582 20.938 28.994 1.00 43.70 214 THR A N 1
ATOM 1737 C CA . THR A 1 217 ? 40.486 20.625 28.087 1.00 46.10 214 THR A CA 1
ATOM 1738 C C . THR A 1 217 ? 39.641 21.872 27.876 1.00 45.45 214 THR A C 1
ATOM 1739 O O . THR A 1 217 ? 39.207 22.502 28.845 1.00 45.75 214 THR A O 1
ATOM 1743 N N . LEU A 1 218 ? 39.420 22.226 26.613 1.00 44.26 215 LEU A N 1
ATOM 1744 C CA . LEU A 1 218 ? 38.533 23.318 26.230 1.00 39.71 215 LEU A CA 1
ATOM 1745 C C . LEU A 1 218 ? 37.417 22.739 25.375 1.00 46.93 215 LEU A C 1
ATOM 1746 O O . LEU A 1 218 ? 37.687 22.082 24.363 1.00 49.46 215 LEU A O 1
ATOM 1751 N N . THR A 1 219 ? 36.171 22.973 25.779 1.00 45.49 216 THR A N 1
ATOM 1752 C CA . THR A 1 219 ? 35.018 22.432 25.075 1.00 47.46 216 THR A CA 1
ATOM 1753 C C . THR A 1 219 ? 33.974 23.519 24.877 1.00 47.69 216 THR A C 1
ATOM 1754 O O . THR A 1 219 ? 33.697 24.303 25.790 1.00 50.07 216 THR A O 1
ATOM 1758 N N . TRP A 1 220 ? 33.399 23.557 23.680 1.00 46.68 217 TRP A N 1
ATOM 1759 C CA . TRP A 1 220 ? 32.326 24.482 23.352 1.00 45.15 217 TRP A CA 1
ATOM 1760 C C . TRP A 1 220 ? 30.982 23.779 23.476 1.00 48.01 217 TRP A C 1
ATOM 1761 O O . TRP A 1 220 ? 30.848 22.604 23.124 1.00 49.87 217 TRP A O 1
ATOM 1772 N N . GLN A 1 221 ? 29.986 24.481 24.009 1.00 52.74 218 GLN A N 1
ATOM 1773 C CA . GLN A 1 221 ? 28.614 23.914 24.098 1.00 55.62 218 GLN A CA 1
ATOM 1774 C C . GLN A 1 221 ? 27.583 24.938 23.625 1.00 55.22 218 GLN A C 1
ATOM 1775 O O . GLN A 1 221 ? 27.682 26.095 24.030 1.00 52.62 218 GLN A O 1
ATOM 1781 N N . ARG A 1 222 ? 26.650 24.517 22.772 1.00 59.53 219 ARG A N 1
ATOM 1782 C CA . ARG A 1 222 ? 25.540 25.407 22.351 1.00 58.75 219 ARG A CA 1
ATOM 1783 C C . ARG A 1 222 ? 24.287 24.945 23.078 1.00 64.72 219 ARG A C 1
ATOM 1784 O O . ARG A 1 222 ? 23.825 23.836 22.805 1.00 70.08 219 ARG A O 1
ATOM 1792 N N . ASP A 1 223 ? 23.799 25.761 23.996 1.00 64.73 220 ASP A N 1
ATOM 1793 C CA . ASP A 1 223 ? 22.543 25.413 24.699 1.00 69.04 220 ASP A CA 1
ATOM 1794 C C . ASP A 1 223 ? 22.792 24.136 25.497 1.00 67.02 220 ASP A C 1
ATOM 1795 O O . ASP A 1 223 ? 21.850 23.358 25.663 1.00 68.98 220 ASP A O 1
ATOM 1800 N N . GLY A 1 224 ? 24.030 23.941 25.954 1.00 65.55 221 GLY A N 1
ATOM 1801 C CA . GLY A 1 224 ? 24.358 22.780 26.799 1.00 69.19 221 GLY A CA 1
ATOM 1802 C C . GLY A 1 224 ? 24.871 21.620 25.986 1.00 70.75 221 GLY A C 1
ATOM 1803 O O . GLY A 1 224 ? 25.490 20.723 26.557 1.00 68.33 221 GLY A O 1
ATOM 1804 N N . GLU A 1 225 ? 24.610 21.649 24.692 1.00 75.94 222 GLU A N 1
ATOM 1805 C CA . GLU A 1 225 ? 25.015 20.517 23.832 1.00 83.85 222 GLU A CA 1
ATOM 1806 C C . GLU A 1 225 ? 26.383 20.820 23.230 1.00 88.14 222 GLU A C 1
ATOM 1807 O O . GLU A 1 225 ? 26.676 21.988 22.974 1.00 88.82 222 GLU A O 1
ATOM 1813 N N . ASP A 1 226 ? 27.176 19.782 23.011 1.00 89.81 223 ASP A N 1
ATOM 1814 C CA . ASP A 1 226 ? 28.521 20.007 22.505 1.00 87.11 223 ASP A CA 1
ATOM 1815 C C . ASP A 1 226 ? 28.503 20.408 21.032 1.00 83.44 223 ASP A C 1
ATOM 1816 O O . ASP A 1 226 ? 27.551 20.143 20.293 1.00 84.56 223 ASP A O 1
ATOM 1821 N N . GLN A 1 227 ? 29.585 21.063 20.614 1.00 79.72 224 GLN A N 1
ATOM 1822 C CA . GLN A 1 227 ? 29.800 21.507 19.241 1.00 80.58 224 GLN A CA 1
ATOM 1823 C C . GLN A 1 227 ? 31.177 21.074 18.759 1.00 82.46 224 GLN A C 1
ATOM 1824 O O . GLN A 1 227 ? 31.926 21.857 18.166 1.00 81.26 224 GLN A O 1
ATOM 1830 N N . THR A 1 228 ? 31.525 19.806 18.996 1.00 86.42 225 THR A N 1
ATOM 1831 C CA . THR A 1 228 ? 32.914 19.380 18.862 1.00 87.95 225 THR A CA 1
ATOM 1832 C C . THR A 1 228 ? 33.380 19.339 17.411 1.00 89.44 225 THR A C 1
ATOM 1833 O O . THR A 1 228 ? 34.583 19.483 17.152 1.00 90.04 225 THR A O 1
ATOM 1837 N N . GLN A 1 229 ? 32.470 19.147 16.454 1.00 90.20 226 GLN A N 1
ATOM 1838 C CA . GLN A 1 229 ? 32.867 19.078 15.053 1.00 90.38 226 GLN A CA 1
ATOM 1839 C C . GLN A 1 229 ? 32.797 20.424 14.343 1.00 87.82 226 GLN A C 1
ATOM 1840 O O . GLN A 1 229 ? 33.179 20.509 13.170 1.00 91.18 226 GLN A O 1
ATOM 1846 N N . ASP A 1 230 ? 32.319 21.471 15.015 1.00 81.81 227 ASP A N 1
ATOM 1847 C CA . ASP A 1 230 ? 32.389 22.833 14.502 1.00 75.97 227 ASP A CA 1
ATOM 1848 C C . ASP A 1 230 ? 33.367 23.689 15.299 1.00 69.89 227 ASP A C 1
ATOM 1849 O O . ASP A 1 230 ? 33.292 24.922 15.255 1.00 67.73 227 ASP A O 1
ATOM 1854 N N . THR A 1 231 ? 34.274 23.059 16.038 1.00 67.17 228 THR A N 1
ATOM 1855 C CA . THR A 1 231 ? 35.196 23.751 16.927 1.00 63.31 228 THR A CA 1
ATOM 1856 C C . THR A 1 231 ? 36.611 23.659 16.376 1.00 61.70 228 THR A C 1
ATOM 1857 O O . THR A 1 231 ? 37.082 22.566 16.045 1.00 68.55 228 THR A O 1
ATOM 1861 N N . GLU A 1 232 ? 37.284 24.803 16.280 1.00 52.22 229 GLU A N 1
ATOM 1862 C CA . GLU A 1 232 ? 38.707 24.832 15.977 1.00 48.23 229 GLU A CA 1
ATOM 1863 C C . GLU A 1 232 ? 39.489 24.900 17.281 1.00 48.50 229 GLU A C 1
ATOM 1864 O O . GLU A 1 232 ? 39.231 25.765 18.123 1.00 49.29 229 GLU A O 1
ATOM 1870 N N . LEU A 1 233 ? 40.444 23.987 17.440 1.00 50.94 230 LEU A N 1
ATOM 1871 C CA . LEU A 1 233 ? 41.207 23.857 18.675 1.00 50.56 230 LEU A CA 1
ATOM 1872 C C . LEU A 1 233 ? 42.669 23.658 18.313 1.00 50.54 230 LEU A C 1
ATOM 1873 O O . LEU A 1 233 ? 43.023 22.647 17.699 1.00 57.36 230 LEU A O 1
ATOM 1878 N N . VAL A 1 234 ? 43.510 24.618 18.681 1.00 43.39 231 VAL A N 1
ATOM 1879 C CA . VAL A 1 234 ? 44.923 24.568 18.337 1.00 40.46 231 VAL A CA 1
ATOM 1880 C C . VAL A 1 234 ? 45.678 23.771 19.391 1.00 40.59 231 VAL A C 1
ATOM 1881 O O . VAL A 1 234 ? 45.200 23.551 20.507 1.00 40.80 231 VAL A O 1
ATOM 1885 N N . GLU A 1 235 ? 46.880 23.333 19.024 1.00 41.38 232 GLU A N 1
ATOM 1886 C CA . GLU A 1 235 ? 47.717 22.573 19.940 1.00 36.18 232 GLU A CA 1
ATOM 1887 C C . GLU A 1 235 ? 48.086 23.419 21.151 1.00 36.38 232 GLU A C 1
ATOM 1888 O O . GLU A 1 235 ? 48.272 24.635 21.047 1.00 37.89 232 GLU A O 1
ATOM 1894 N N . THR A 1 236 ? 48.179 22.769 22.308 1.00 35.16 233 THR A N 1
ATOM 1895 C CA . THR A 1 236 ? 48.681 23.438 23.499 1.00 35.04 233 THR A CA 1
ATOM 1896 C C . THR A 1 236 ? 50.110 23.906 23.259 1.00 36.31 233 THR A C 1
ATOM 1897 O O . THR A 1 236 ? 50.971 23.124 22.849 1.00 40.13 233 THR A O 1
ATOM 1901 N N . ARG A 1 237 ? 50.359 25.189 23.508 1.00 32.06 234 ARG A N 1
ATOM 1902 C CA . ARG A 1 237 ? 51.645 25.770 23.172 1.00 31.75 234 ARG A CA 1
ATOM 1903 C C . ARG A 1 237 ? 52.339 26.314 24.416 1.00 37.88 234 ARG A C 1
ATOM 1904 O O . ARG A 1 237 ? 51.679 26.788 25.347 1.00 30.95 234 ARG A O 1
ATOM 1912 N N . PRO A 1 238 ? 53.668 26.250 24.465 1.00 37.16 235 PRO A N 1
ATOM 1913 C CA . PRO A 1 238 ? 54.393 26.817 25.606 1.00 38.18 235 PRO A CA 1
ATOM 1914 C C . PRO A 1 238 ? 54.541 28.325 25.477 1.00 36.57 235 PRO A C 1
ATOM 1915 O O . PRO A 1 238 ? 54.743 28.862 24.386 1.00 38.66 235 PRO A O 1
ATOM 1919 N N . ALA A 1 239 ? 54.430 29.011 26.614 1.00 34.23 236 ALA A N 1
ATOM 1920 C CA . ALA A 1 239 ? 54.624 30.455 26.622 1.00 30.57 236 ALA A CA 1
ATOM 1921 C C . ALA A 1 239 ? 56.100 30.831 26.609 1.00 35.45 236 ALA A C 1
ATOM 1922 O O . ALA A 1 239 ? 56.457 31.919 26.144 1.00 37.85 236 ALA A O 1
ATOM 1924 N N . GLY A 1 240 ? 56.966 29.949 27.102 1.00 31.93 237 GLY A N 1
ATOM 1925 C CA . GLY A 1 240 ? 58.385 30.209 27.204 1.00 37.94 237 GLY A CA 1
ATOM 1926 C C . GLY A 1 240 ? 58.856 30.502 28.611 1.00 37.18 237 GLY A C 1
ATOM 1927 O O . GLY A 1 240 ? 60.066 30.454 28.868 1.00 34.62 237 GLY A O 1
ATOM 1928 N N . ASP A 1 241 ? 57.938 30.805 29.527 1.00 37.05 238 ASP A N 1
ATOM 1929 C CA . ASP A 1 241 ? 58.264 31.048 30.924 1.00 40.09 238 ASP A CA 1
ATOM 1930 C C . ASP A 1 241 ? 57.949 29.852 31.813 1.00 39.02 238 ASP A C 1
ATOM 1931 O O . ASP A 1 241 ? 57.977 29.979 33.041 1.00 41.25 238 ASP A O 1
ATOM 1936 N N . GLY A 1 242 ? 57.647 28.697 31.223 1.00 34.71 239 GLY A N 1
ATOM 1937 C CA . GLY A 1 242 ? 57.285 27.514 31.969 1.00 35.07 239 GLY A CA 1
ATOM 1938 C C . GLY A 1 242 ? 55.801 27.223 32.014 1.00 42.21 239 GLY A C 1
ATOM 1939 O O . GLY A 1 242 ? 55.410 26.165 32.521 1.00 48.30 239 GLY A O 1
ATOM 1940 N N . THR A 1 243 ? 54.966 28.123 31.506 1.00 40.02 240 THR A N 1
ATOM 1941 C CA . THR A 1 243 ? 53.524 27.940 31.466 1.00 33.23 240 THR A CA 1
ATOM 1942 C C . THR A 1 243 ? 53.082 27.651 30.035 1.00 32.30 240 THR A C 1
ATOM 1943 O O . THR A 1 243 ? 53.886 27.634 29.098 1.00 42.55 240 THR A O 1
ATOM 1947 N N . PHE A 1 244 ? 51.782 27.426 29.866 1.00 32.11 241 PHE A N 1
ATOM 1948 C CA . PHE A 1 244 ? 51.245 26.984 28.590 1.00 31.64 241 PHE A CA 1
ATOM 1949 C C . PHE A 1 244 ? 49.989 27.768 28.240 1.00 35.20 241 PHE A C 1
ATOM 1950 O O . PHE A 1 244 ? 49.351 28.383 29.099 1.00 37.72 241 PHE A O 1
ATOM 1958 N N . GLN A 1 245 ? 49.653 27.748 26.950 1.00 33.60 242 GLN A N 1
ATOM 1959 C CA . GLN A 1 245 ? 48.498 28.452 26.416 1.00 31.38 242 GLN A CA 1
ATOM 1960 C C . GLN A 1 245 ? 47.743 27.544 25.457 1.00 32.31 242 GLN A C 1
ATOM 1961 O O . GLN A 1 245 ? 48.319 26.637 24.849 1.00 34.84 242 GLN A O 1
ATOM 1967 N N . LYS A 1 246 ? 46.444 27.800 25.326 1.00 30.60 243 LYS A N 1
ATOM 1968 C CA . LYS A 1 246 ? 45.605 27.100 24.364 1.00 31.20 243 LYS A CA 1
ATOM 1969 C C . LYS A 1 246 ? 44.360 27.939 24.123 1.00 31.02 243 LYS A C 1
ATOM 1970 O O . LYS A 1 246 ? 43.959 28.741 24.971 1.00 30.77 243 LYS A O 1
ATOM 1976 N N . TRP A 1 247 ? 43.760 27.759 22.949 1.00 31.39 244 TRP A N 1
ATOM 1977 C CA . TRP A 1 247 ? 42.465 28.370 22.695 1.00 34.54 244 TRP A CA 1
ATOM 1978 C C . TRP A 1 247 ? 41.635 27.473 21.790 1.00 35.38 244 TRP A C 1
ATOM 1979 O O . TRP A 1 247 ? 42.157 26.629 21.058 1.00 34.50 244 TRP A O 1
ATOM 1990 N N . ALA A 1 248 ? 40.320 27.663 21.874 1.00 33.42 245 ALA A N 1
ATOM 1991 C CA . ALA A 1 248 ? 39.346 26.978 21.039 1.00 34.86 245 ALA A CA 1
ATOM 1992 C C . ALA A 1 248 ? 38.364 28.010 20.509 1.00 37.11 245 ALA A C 1
ATOM 1993 O O . ALA A 1 248 ? 37.960 28.918 21.240 1.00 39.20 245 ALA A O 1
ATOM 1995 N N . ALA A 1 249 ? 37.980 27.873 19.242 1.00 36.27 246 ALA A N 1
ATOM 1996 C CA . ALA A 1 249 ? 37.158 28.876 18.583 1.00 36.98 246 ALA A CA 1
ATOM 1997 C C . ALA A 1 249 ? 35.922 28.242 17.963 1.00 38.73 246 ALA A C 1
ATOM 1998 O O . ALA A 1 249 ? 35.927 27.070 17.577 1.00 39.05 246 ALA A O 1
ATOM 2000 N N . VAL A 1 250 ? 34.865 29.045 17.866 1.00 38.04 247 VAL A N 1
ATOM 2001 C CA . VAL A 1 250 ? 33.613 28.652 17.232 1.00 41.89 247 VAL A CA 1
ATOM 2002 C C . VAL A 1 250 ? 33.065 29.858 16.479 1.00 41.61 247 VAL A C 1
ATOM 2003 O O . VAL A 1 250 ? 33.210 31.002 16.925 1.00 44.13 247 VAL A O 1
ATOM 2007 N N . VAL A 1 251 ? 32.469 29.607 15.318 1.00 44.83 248 VAL A N 1
ATOM 2008 C CA . VAL A 1 251 ? 31.835 30.646 14.515 1.00 44.75 248 VAL A CA 1
ATOM 2009 C C . VAL A 1 251 ? 30.348 30.633 14.833 1.00 46.65 248 VAL A C 1
ATOM 2010 O O . VAL A 1 251 ? 29.684 29.598 14.691 1.00 48.87 248 VAL A O 1
ATOM 2014 N N . VAL A 1 252 ? 29.826 31.771 15.267 1.00 43.13 249 VAL A N 1
ATOM 2015 C CA . VAL A 1 252 ? 28.460 31.848 15.778 1.00 47.83 249 VAL A CA 1
ATOM 2016 C C . VAL A 1 252 ? 27.712 32.899 14.975 1.00 48.49 249 VAL A C 1
ATOM 2017 O O . VAL A 1 252 ? 28.321 33.808 14.383 1.00 44.42 249 VAL A O 1
ATOM 2021 N N . PRO A 1 253 ? 26.384 32.798 14.912 1.00 50.79 250 PRO A N 1
ATOM 2022 C CA . PRO A 1 253 ? 25.590 33.878 14.309 1.00 49.50 250 PRO A CA 1
ATOM 2023 C C . PRO A 1 253 ? 25.530 35.079 15.243 1.00 49.92 250 PRO A C 1
ATOM 2024 O O . PRO A 1 253 ? 25.305 34.935 16.447 1.00 52.37 250 PRO A O 1
ATOM 2028 N N . SER A 1 254 ? 25.737 36.267 14.676 1.00 48.84 251 SER A N 1
ATOM 2029 C CA . SER A 1 254 ? 25.757 37.489 15.473 1.00 46.90 251 SER A CA 1
ATOM 2030 C C . SER A 1 254 ? 24.418 37.698 16.168 1.00 48.13 251 SER A C 1
ATOM 2031 O O . SER A 1 254 ? 23.358 37.624 15.540 1.00 49.63 251 SER A O 1
ATOM 2034 N N . GLY A 1 255 ? 24.471 37.960 17.472 1.00 47.06 252 GLY A N 1
ATOM 2035 C CA . GLY A 1 255 ? 23.282 38.104 18.285 1.00 52.63 252 GLY A CA 1
ATOM 2036 C C . GLY A 1 255 ? 22.868 36.846 19.015 1.00 55.41 252 GLY A C 1
ATOM 2037 O O . GLY A 1 255 ? 21.950 36.903 19.842 1.00 57.91 252 GLY A O 1
ATOM 2038 N N . GLU A 1 256 ? 23.510 35.714 18.727 1.00 54.12 253 GLU A N 1
ATOM 2039 C CA . GLU A 1 256 ? 23.256 34.461 19.422 1.00 49.90 253 GLU A CA 1
ATOM 2040 C C . GLU A 1 256 ? 24.473 33.998 20.213 1.00 47.98 253 GLU A C 1
ATOM 2041 O O . GLU A 1 256 ? 24.581 32.813 20.546 1.00 48.48 253 GLU A O 1
ATOM 2047 N N . GLU A 1 257 ? 25.389 34.919 20.523 1.00 46.04 254 GLU A N 1
ATOM 2048 C CA . GLU A 1 257 ? 26.597 34.563 21.261 1.00 44.32 254 GLU A CA 1
ATOM 2049 C C . GLU A 1 257 ? 26.273 34.044 22.655 1.00 47.53 254 GLU A C 1
ATOM 2050 O O . GLU A 1 257 ? 26.979 33.171 23.172 1.00 49.80 254 GLU A O 1
ATOM 2056 N N . GLN A 1 258 ? 25.213 34.559 23.278 1.00 53.93 255 GLN A N 1
ATOM 2057 C CA . GLN A 1 258 ? 24.827 34.110 24.609 1.00 56.69 255 GLN A CA 1
ATOM 2058 C C . GLN A 1 258 ? 24.363 32.659 24.635 1.00 54.94 255 GLN A C 1
ATOM 2059 O O . GLN A 1 258 ? 24.188 32.104 25.726 1.00 51.09 255 GLN A O 1
ATOM 2065 N N . ARG A 1 259 ? 24.224 32.014 23.481 1.00 53.37 256 ARG A N 1
ATOM 2066 C CA . ARG A 1 259 ? 23.772 30.600 23.416 1.00 56.12 256 ARG A CA 1
ATOM 2067 C C . ARG A 1 259 ? 24.960 29.655 23.554 1.00 56.69 256 ARG A C 1
ATOM 2068 O O . ARG A 1 259 ? 24.732 28.448 23.706 1.00 61.09 256 ARG A O 1
ATOM 2076 N N . TYR A 1 260 ? 26.176 30.192 23.498 1.00 54.04 257 TYR A N 1
ATOM 2077 C CA . TYR A 1 260 ? 27.377 29.373 23.530 1.00 52.83 257 TYR A CA 1
ATOM 2078 C C . TYR A 1 260 ? 28.119 29.579 24.844 1.00 52.31 257 TYR A C 1
ATOM 2079 O O . TYR A 1 260 ? 28.132 30.679 25.401 1.00 55.88 257 TYR A O 1
ATOM 2088 N N . THR A 1 261 ? 28.738 28.506 25.339 1.00 50.93 258 THR A N 1
ATOM 2089 C CA . THR A 1 261 ? 29.556 28.567 26.543 1.00 54.79 258 THR A CA 1
ATOM 2090 C C . THR A 1 261 ? 30.803 27.718 26.365 1.00 53.72 258 THR A C 1
ATOM 2091 O O . THR A 1 261 ? 30.740 26.619 25.808 1.00 57.16 258 THR A O 1
ATOM 2095 N N . CYS A 1 262 ? 31.931 28.233 26.845 1.00 49.57 259 CYS A N 1
ATOM 2096 C CA . CYS A 1 262 ? 33.189 27.503 26.855 1.00 46.71 259 CYS A CA 1
ATOM 2097 C C . CYS A 1 262 ? 33.421 26.897 28.232 1.00 45.25 259 CYS A C 1
ATOM 2098 O O . CYS A 1 262 ? 33.192 27.547 29.257 1.00 44.57 259 CYS A O 1
ATOM 2101 N N . HIS A 1 263 ? 33.866 25.645 28.250 1.00 45.42 260 HIS A N 1
ATOM 2102 C CA . HIS A 1 263 ? 34.103 24.907 29.482 1.00 44.45 260 HIS A CA 1
ATOM 2103 C C . HIS A 1 263 ? 35.578 24.547 29.575 1.00 43.10 260 HIS A C 1
ATOM 2104 O O . HIS A 1 263 ? 36.149 24.000 28.625 1.00 44.19 260 HIS A O 1
ATOM 2111 N N . VAL A 1 264 ? 36.189 24.857 30.717 1.00 43.94 261 VAL A N 1
ATOM 2112 C CA . VAL A 1 264 ? 37.623 24.703 30.930 1.00 44.81 261 VAL A CA 1
ATOM 2113 C C . VAL A 1 264 ? 37.842 23.705 32.059 1.00 48.79 261 VAL A C 1
ATOM 2114 O O . VAL A 1 264 ? 37.185 23.790 33.103 1.00 51.32 261 VAL A O 1
ATOM 2118 N N . GLN A 1 265 ? 38.767 22.769 31.853 1.00 47.41 262 GLN A N 1
ATOM 2119 C CA . GLN A 1 265 ? 39.104 21.757 32.848 1.00 47.67 262 GLN A CA 1
ATOM 2120 C C . GLN A 1 265 ? 40.610 21.748 33.067 1.00 47.00 262 GLN A C 1
ATOM 2121 O O . GLN A 1 265 ? 41.373 21.621 32.105 1.00 45.45 262 GLN A O 1
ATOM 2127 N N . HIS A 1 266 ? 41.042 21.871 34.322 1.00 48.38 263 HIS A N 1
ATOM 2128 C CA . HIS A 1 266 ? 42.473 21.847 34.589 1.00 44.13 263 HIS A CA 1
ATOM 2129 C C . HIS A 1 266 ? 42.751 21.413 36.019 1.00 53.36 263 HIS A C 1
ATOM 2130 O O . HIS A 1 266 ? 41.988 21.735 36.933 1.00 48.71 263 HIS A O 1
ATOM 2137 N N . GLU A 1 267 ? 43.875 20.707 36.195 1.00 60.30 264 GLU A N 1
ATOM 2138 C CA . GLU A 1 267 ? 44.312 20.245 37.512 1.00 63.40 264 GLU A CA 1
ATOM 2139 C C . GLU A 1 267 ? 44.188 21.317 38.590 1.00 59.37 264 GLU A C 1
ATOM 2140 O O . GLU A 1 267 ? 43.776 21.014 39.716 1.00 59.38 264 GLU A O 1
ATOM 2146 N N . GLY A 1 268 ? 44.521 22.567 38.276 1.00 55.38 265 GLY A N 1
ATOM 2147 C CA . GLY A 1 268 ? 44.524 23.609 39.298 1.00 53.62 265 GLY A CA 1
ATOM 2148 C C . GLY A 1 268 ? 43.224 24.347 39.506 1.00 57.92 265 GLY A C 1
ATOM 2149 O O . GLY A 1 268 ? 43.181 25.288 40.301 1.00 59.04 265 GLY A O 1
ATOM 2150 N N . LEU A 1 269 ? 42.179 23.962 38.824 1.00 59.51 266 LEU A N 1
ATOM 2151 C CA . LEU A 1 269 ? 40.885 24.619 38.945 1.00 61.36 266 LEU A CA 1
ATOM 2152 C C . LEU A 1 269 ? 40.083 23.979 40.067 1.00 67.31 266 LEU A C 1
ATOM 2153 O O . LEU A 1 269 ? 39.959 22.749 40.104 1.00 66.99 266 LEU A O 1
ATOM 2158 N N . PRO A 1 270 ? 39.542 24.768 40.995 1.00 71.46 267 PRO A N 1
ATOM 2159 C CA . PRO A 1 270 ? 38.639 24.205 42.006 1.00 74.42 267 PRO A CA 1
ATOM 2160 C C . PRO A 1 270 ? 37.425 23.579 41.346 1.00 74.40 267 PRO A C 1
ATOM 2161 O O . PRO A 1 270 ? 37.178 22.376 41.468 1.00 76.38 267 PRO A O 1
ATOM 2165 N N . LYS A 1 271 ? 36.686 24.375 40.649 1.00 72.40 268 LYS A N 1
ATOM 2166 C CA . LYS A 1 271 ? 35.619 23.804 39.850 1.00 73.01 268 LYS A CA 1
ATOM 2167 C C . LYS A 1 271 ? 35.871 24.068 38.372 1.00 67.94 268 LYS A C 1
ATOM 2168 O O . LYS A 1 271 ? 36.541 25.044 38.021 1.00 65.38 268 LYS A O 1
ATOM 2174 N N . PRO A 1 272 ? 35.372 23.212 37.479 1.00 63.74 269 PRO A N 1
ATOM 2175 C CA . PRO A 1 272 ? 35.525 23.488 36.043 1.00 56.16 269 PRO A CA 1
ATOM 2176 C C . PRO A 1 272 ? 34.873 24.813 35.675 1.00 57.85 269 PRO A C 1
ATOM 2177 O O . PRO A 1 272 ? 33.721 25.076 36.028 1.00 63.43 269 PRO A O 1
ATOM 2181 N N . LEU A 1 273 ? 35.631 25.632 34.951 1.00 53.02 270 LEU A N 1
ATOM 2182 C CA . LEU A 1 273 ? 35.147 26.995 34.641 1.00 52.46 270 LEU A CA 1
ATOM 2183 C C . LEU A 1 273 ? 34.188 26.997 33.458 1.00 53.19 270 LEU A C 1
ATOM 2184 O O . LEU A 1 273 ? 34.376 26.205 32.538 1.00 53.74 270 LEU A O 1
ATOM 2189 N N . THR A 1 274 ? 33.187 27.857 33.527 1.00 54.11 271 THR A N 1
ATOM 2190 C CA . THR A 1 274 ? 32.205 28.039 32.464 1.00 55.13 271 THR A CA 1
ATOM 2191 C C . THR A 1 274 ? 32.218 29.502 32.047 1.00 51.57 271 THR A C 1
ATOM 2192 O O . THR A 1 274 ? 32.025 30.390 32.884 1.00 50.43 271 THR A O 1
ATOM 2196 N N . LEU A 1 275 ? 32.448 29.749 30.760 1.00 48.60 272 LEU A N 1
ATOM 2197 C CA . LEU A 1 275 ? 32.599 31.098 30.227 1.00 46.42 272 LEU A CA 1
ATOM 2198 C C . LEU A 1 275 ? 31.533 31.345 29.172 1.00 50.27 272 LEU A C 1
ATOM 2199 O O . LEU A 1 275 ? 31.428 30.588 28.201 1.00 52.46 272 LEU A O 1
ATOM 2204 N N . ARG A 1 276 ? 30.751 32.404 29.361 1.00 43.02 273 ARG A N 1
ATOM 2205 C CA . ARG A 1 276 ? 29.743 32.828 28.401 1.00 44.95 273 ARG A CA 1
ATOM 2206 C C . ARG A 1 276 ? 30.075 34.237 27.937 1.00 45.98 273 ARG A C 1
ATOM 2207 O O . ARG A 1 276 ? 30.389 35.105 28.760 1.00 47.76 273 ARG A O 1
ATOM 2215 N N . TRP A 1 277 ? 30.015 34.462 26.627 1.00 41.28 274 TRP A N 1
ATOM 2216 C CA . TRP A 1 277 ? 30.242 35.803 26.113 1.00 47.54 274 TRP A CA 1
ATOM 2217 C C . TRP A 1 277 ? 29.176 36.752 26.637 1.00 56.32 274 TRP A C 1
ATOM 2218 O O . TRP A 1 277 ? 28.000 36.395 26.752 1.00 60.12 274 TRP A O 1
ATOM 2229 N N . GLU A 1 278 ? 29.596 37.970 26.946 1.00 64.20 275 GLU A N 1
ATOM 2230 C CA . GLU A 1 278 ? 28.715 38.993 27.480 1.00 74.34 275 GLU A CA 1
ATOM 2231 C C . GLU A 1 278 ? 28.300 39.944 26.369 1.00 73.47 275 GLU A C 1
ATOM 2232 O O . GLU A 1 278 ? 29.094 40.260 25.479 1.00 75.95 275 GLU A O 1
ATOM 2238 N N . LEU A 1 279 ? 27.053 40.390 26.445 1.00 70.06 276 LEU A N 1
ATOM 2239 C CA . LEU A 1 279 ? 26.551 41.328 25.416 1.00 72.04 276 LEU A CA 1
ATOM 2240 C C . LEU A 1 279 ? 25.937 42.535 26.126 1.00 80.40 276 LEU A C 1
ATOM 2241 O O . LEU A 1 279 ? 25.671 42.419 27.327 1.00 83.20 276 LEU A O 1
ATOM 2246 N N . SER A 1 280 ? 25.748 43.648 25.413 1.00 82.15 277 SER A N 1
ATOM 2247 C CA . SER A 1 280 ? 25.248 44.893 26.050 1.00 83.50 277 SER A CA 1
ATOM 2248 C C . SER A 1 280 ? 24.358 44.579 27.246 1.00 84.43 277 SER A C 1
ATOM 2249 O O . SER A 1 280 ? 24.321 45.440 28.136 1.00 84.88 277 SER A O 1
ATOM 2252 N N . GLU B 2 19 ? 60.939 8.263 4.963 1.00 77.68 19 GLU B N 1
ATOM 2253 C CA . GLU B 2 19 ? 59.830 8.981 5.578 1.00 80.50 19 GLU B CA 1
ATOM 2254 C C . GLU B 2 19 ? 58.582 8.910 4.708 1.00 84.58 19 GLU B C 1
ATOM 2255 O O . GLU B 2 19 ? 58.224 9.884 4.046 1.00 88.45 19 GLU B O 1
ATOM 2261 N N . ALA B 2 20 ? 57.925 7.747 4.712 1.00 84.87 20 ALA B N 1
ATOM 2262 C CA . ALA B 2 20 ? 56.702 7.589 3.931 1.00 80.38 20 ALA B CA 1
ATOM 2263 C C . ALA B 2 20 ? 55.591 8.488 4.455 1.00 76.61 20 ALA B C 1
ATOM 2264 O O . ALA B 2 20 ? 54.892 9.139 3.669 1.00 77.24 20 ALA B O 1
ATOM 2266 N N . ILE B 2 21 ? 55.407 8.543 5.771 1.00 73.46 21 ILE B N 1
ATOM 2267 C CA . ILE B 2 21 ? 54.424 9.455 6.345 1.00 69.81 21 ILE B CA 1
ATOM 2268 C C . ILE B 2 21 ? 55.058 10.837 6.450 1.00 61.32 21 ILE B C 1
ATOM 2269 O O . ILE B 2 21 ? 56.142 11.003 7.020 1.00 62.05 21 ILE B O 1
ATOM 2274 N N . GLN B 2 22 ? 54.406 11.825 5.850 1.00 53.94 22 GLN B N 1
ATOM 2275 C CA . GLN B 2 22 ? 54.850 13.208 5.897 1.00 45.10 22 GLN B CA 1
ATOM 2276 C C . GLN B 2 22 ? 53.696 14.057 6.401 1.00 41.30 22 GLN B C 1
ATOM 2277 O O . GLN B 2 22 ? 52.580 13.969 5.878 1.00 41.92 22 GLN B O 1
ATOM 2283 N N . ARG B 2 23 ? 53.962 14.861 7.424 1.00 43.04 23 ARG B N 1
ATOM 2284 C CA . ARG B 2 23 ? 52.943 15.672 8.070 1.00 37.99 23 ARG B CA 1
ATOM 2285 C C . ARG B 2 23 ? 53.322 17.141 7.955 1.00 36.04 23 ARG B C 1
ATOM 2286 O O . ARG B 2 23 ? 54.464 17.518 8.236 1.00 37.69 23 ARG B O 1
ATOM 2294 N N . THR B 2 24 ? 52.364 17.957 7.531 1.00 35.63 24 THR B N 1
ATOM 2295 C CA . THR B 2 24 ? 52.610 19.378 7.355 1.00 35.49 24 THR B CA 1
ATOM 2296 C C . THR B 2 24 ? 52.682 20.069 8.715 1.00 36.44 24 THR B C 1
ATOM 2297 O O . THR B 2 24 ? 51.874 19.779 9.603 1.00 38.88 24 THR B O 1
ATOM 2301 N N . PRO B 2 25 ? 53.640 20.972 8.912 1.00 36.28 25 PRO B N 1
ATOM 2302 C CA . PRO B 2 25 ? 53.688 21.724 10.167 1.00 30.40 25 PRO B CA 1
ATOM 2303 C C . PRO B 2 25 ? 52.483 22.635 10.317 1.00 34.23 25 PRO B C 1
ATOM 2304 O O . PRO B 2 25 ? 51.957 23.185 9.345 1.00 39.40 25 PRO B O 1
ATOM 2308 N N . LYS B 2 26 ? 52.038 22.771 11.561 1.00 34.62 26 LYS B N 1
ATOM 2309 C CA . LYS B 2 26 ? 51.021 23.739 11.946 1.00 43.37 26 LYS B CA 1
ATOM 2310 C C . LYS B 2 26 ? 51.698 24.825 12.770 1.00 37.65 26 LYS B C 1
ATOM 2311 O O . LYS B 2 26 ? 52.292 24.538 13.815 1.00 38.32 26 LYS B O 1
ATOM 2317 N N . ILE B 2 27 ? 51.611 26.063 12.293 1.00 29.19 27 ILE B N 1
ATOM 2318 C CA . ILE B 2 27 ? 52.420 27.170 12.789 1.00 29.43 27 ILE B CA 1
ATOM 2319 C C . ILE B 2 27 ? 51.541 28.104 13.610 1.00 32.31 27 ILE B C 1
ATOM 2320 O O . ILE B 2 27 ? 50.463 28.514 13.161 1.00 35.12 27 ILE B O 1
ATOM 2325 N N . GLN B 2 28 ? 52.005 28.444 14.810 1.00 32.65 28 GLN B N 1
ATOM 2326 C CA . GLN B 2 28 ? 51.350 29.426 15.664 1.00 31.84 28 GLN B CA 1
ATOM 2327 C C . GLN B 2 28 ? 52.336 30.534 16.001 1.00 35.15 28 GLN B C 1
ATOM 2328 O O . GLN B 2 28 ? 53.468 30.259 16.412 1.00 40.08 28 GLN B O 1
ATOM 2334 N N . VAL B 2 29 ? 51.904 31.781 15.835 1.00 33.58 29 VAL B N 1
ATOM 2335 C CA . VAL B 2 29 ? 52.695 32.949 16.204 1.00 29.00 29 VAL B CA 1
ATOM 2336 C C . VAL B 2 29 ? 51.947 33.699 17.295 1.00 28.45 29 VAL B C 1
ATOM 2337 O O . VAL B 2 29 ? 50.756 33.995 17.148 1.00 29.71 29 VAL B O 1
ATOM 2341 N N . TYR B 2 30 ? 52.648 34.009 18.382 1.00 29.01 30 TYR B N 1
ATOM 2342 C CA . TYR B 2 30 ? 52.028 34.591 19.563 1.00 28.59 30 TYR B CA 1
ATOM 2343 C C . TYR B 2 30 ? 53.124 35.184 20.435 1.00 28.40 30 TYR B C 1
ATOM 2344 O O . TYR B 2 30 ? 54.316 35.000 20.182 1.00 38.15 30 TYR B O 1
ATOM 2353 N N . SER B 2 31 ? 52.702 35.896 21.473 1.00 29.23 31 SER B N 1
ATOM 2354 C CA . SER B 2 31 ? 53.617 36.478 22.439 1.00 36.16 31 SER B CA 1
ATOM 2355 C C . SER B 2 31 ? 53.528 35.725 23.760 1.00 29.38 31 SER B C 1
ATOM 2356 O O . SER B 2 31 ? 52.513 35.099 24.076 1.00 35.17 31 SER B O 1
ATOM 2359 N N . ARG B 2 32 ? 54.617 35.792 24.530 1.00 31.41 32 ARG B N 1
ATOM 2360 C CA . ARG B 2 32 ? 54.664 35.099 25.814 1.00 36.02 32 ARG B CA 1
ATOM 2361 C C . ARG B 2 32 ? 53.599 35.633 26.764 1.00 38.79 32 ARG B C 1
ATOM 2362 O O . ARG B 2 32 ? 52.840 34.863 27.364 1.00 43.04 32 ARG B O 1
ATOM 2370 N N . HIS B 2 33 ? 53.529 36.947 26.910 1.00 40.28 33 HIS B N 1
ATOM 2371 C CA . HIS B 2 33 ? 52.530 37.619 27.720 1.00 36.05 33 HIS B CA 1
ATOM 2372 C C . HIS B 2 33 ? 51.574 38.409 26.835 1.00 39.59 33 HIS B C 1
ATOM 2373 O O . HIS B 2 33 ? 51.864 38.654 25.658 1.00 34.52 33 HIS B O 1
ATOM 2380 N N . PRO B 2 34 ? 50.411 38.801 27.355 1.00 43.70 34 PRO B N 1
ATOM 2381 C CA . PRO B 2 34 ? 49.537 39.703 26.596 1.00 44.39 34 PRO B CA 1
ATOM 2382 C C . PRO B 2 34 ? 50.293 40.940 26.137 1.00 42.94 34 PRO B C 1
ATOM 2383 O O . PRO B 2 34 ? 50.942 41.627 26.929 1.00 44.92 34 PRO B O 1
ATOM 2387 N N . ALA B 2 35 ? 50.213 41.213 24.838 1.00 37.01 35 ALA B N 1
ATOM 2388 C CA . ALA B 2 35 ? 51.014 42.262 24.228 1.00 37.71 35 ALA B CA 1
ATOM 2389 C C . ALA B 2 35 ? 50.476 43.640 24.592 1.00 47.35 35 ALA B C 1
ATOM 2390 O O . ALA B 2 35 ? 49.282 43.915 24.439 1.00 48.24 35 ALA B O 1
ATOM 2392 N N . GLU B 2 36 ? 51.365 44.499 25.083 1.00 48.95 36 GLU B N 1
ATOM 2393 C CA . GLU B 2 36 ? 51.066 45.904 25.314 1.00 52.78 36 GLU B CA 1
ATOM 2394 C C . GLU B 2 36 ? 52.137 46.732 24.624 1.00 48.67 36 GLU B C 1
ATOM 2395 O O . GLU B 2 36 ? 53.332 46.513 24.847 1.00 44.30 36 GLU B O 1
ATOM 2401 N N . ASN B 2 37 ? 51.706 47.668 23.781 1.00 45.04 37 ASN B N 1
ATOM 2402 C CA . ASN B 2 37 ? 52.638 48.482 23.012 1.00 45.77 37 ASN B CA 1
ATOM 2403 C C . ASN B 2 37 ? 53.568 49.253 23.941 1.00 47.54 37 ASN B C 1
ATOM 2404 O O . ASN B 2 37 ? 53.115 50.052 24.765 1.00 49.84 37 ASN B O 1
ATOM 2409 N N . GLY B 2 38 ? 54.871 49.003 23.811 1.00 46.80 38 GLY B N 1
ATOM 2410 C CA . GLY B 2 38 ? 55.884 49.673 24.596 1.00 48.94 38 GLY B CA 1
ATOM 2411 C C . GLY B 2 38 ? 56.504 48.820 25.683 1.00 50.51 38 GLY B C 1
ATOM 2412 O O . GLY B 2 38 ? 57.580 49.174 26.186 1.00 53.94 38 GLY B O 1
ATOM 2413 N N . LYS B 2 39 ? 55.867 47.713 26.064 1.00 48.80 39 LYS B N 1
ATOM 2414 C CA . LYS B 2 39 ? 56.390 46.834 27.104 1.00 51.47 39 LYS B CA 1
ATOM 2415 C C . LYS B 2 39 ? 57.060 45.625 26.462 1.00 50.00 39 LYS B C 1
ATOM 2416 O O . LYS B 2 39 ? 56.462 44.953 25.614 1.00 46.00 39 LYS B O 1
ATOM 2422 N N . SER B 2 40 ? 58.301 45.360 26.867 1.00 44.18 40 SER B N 1
ATOM 2423 C CA . SER B 2 40 ? 59.059 44.259 26.292 1.00 40.94 40 SER B CA 1
ATOM 2424 C C . SER B 2 40 ? 58.356 42.932 26.552 1.00 38.35 40 SER B C 1
ATOM 2425 O O . SER B 2 40 ? 57.724 42.728 27.592 1.00 37.98 40 SER B O 1
ATOM 2428 N N . ASN B 2 41 ? 58.469 42.030 25.586 1.00 36.61 41 ASN B N 1
ATOM 2429 C CA . ASN B 2 41 ? 57.738 40.771 25.592 1.00 33.99 41 ASN B CA 1
ATOM 2430 C C . ASN B 2 41 ? 58.616 39.720 24.918 1.00 33.17 41 ASN B C 1
ATOM 2431 O O . ASN B 2 41 ? 59.827 39.912 24.764 1.00 34.77 41 ASN B O 1
ATOM 2436 N N . PHE B 2 42 ? 58.011 38.607 24.511 1.00 32.20 42 PHE B N 1
ATOM 2437 C CA . PHE B 2 42 ? 58.717 37.576 23.763 1.00 34.66 42 PHE B CA 1
ATOM 2438 C C . PHE B 2 42 ? 57.845 37.131 22.602 1.00 33.98 42 PHE B C 1
ATOM 2439 O O . PHE B 2 42 ? 56.679 36.785 22.801 1.00 34.70 42 PHE B O 1
ATOM 2447 N N . LEU B 2 43 ? 58.404 37.155 21.396 1.00 32.61 43 LEU B N 1
ATOM 2448 C CA . LEU B 2 43 ? 57.698 36.678 20.216 1.00 30.68 43 LEU B CA 1
ATOM 2449 C C . LEU B 2 43 ? 57.976 35.193 20.036 1.00 30.85 43 LEU B C 1
ATOM 2450 O O . LEU B 2 43 ? 59.134 34.775 19.993 1.00 33.20 43 LEU B O 1
ATOM 2455 N N . ASN B 2 44 ? 56.918 34.399 19.936 1.00 31.06 44 ASN B N 1
ATOM 2456 C CA . ASN B 2 44 ? 57.037 32.953 19.849 1.00 28.25 44 ASN B CA 1
ATOM 2457 C C . ASN B 2 44 ? 56.545 32.465 18.494 1.00 28.09 44 ASN B C 1
ATOM 2458 O O . ASN B 2 44 ? 55.528 32.946 17.987 1.00 31.41 44 ASN B O 1
ATOM 2463 N N . CYS B 2 45 ? 57.269 31.514 17.907 1.00 29.42 45 CYS B N 1
ATOM 2464 C CA . CYS B 2 45 ? 56.759 30.714 16.800 1.00 33.91 45 CYS B CA 1
ATOM 2465 C C . CYS B 2 45 ? 56.802 29.251 17.215 1.00 34.96 45 CYS B C 1
ATOM 2466 O O . CYS B 2 45 ? 57.883 28.698 17.446 1.00 33.89 45 CYS B O 1
ATOM 2469 N N . TYR B 2 46 ? 55.630 28.634 17.318 1.00 32.54 46 TYR B N 1
ATOM 2470 C CA . TYR B 2 46 ? 55.502 27.239 17.710 1.00 26.23 46 TYR B CA 1
ATOM 2471 C C . TYR B 2 46 ? 55.142 26.423 16.481 1.00 31.00 46 TYR B C 1
ATOM 2472 O O . TYR B 2 46 ? 54.069 26.613 15.899 1.00 31.73 46 TYR B O 1
ATOM 2481 N N . VAL B 2 47 ? 56.045 25.534 16.082 1.00 33.21 47 VAL B N 1
ATOM 2482 C CA . VAL B 2 47 ? 55.830 24.612 14.975 1.00 30.78 47 VAL B CA 1
ATOM 2483 C C . VAL B 2 47 ? 55.587 23.235 15.568 1.00 31.49 47 VAL B C 1
ATOM 2484 O O . VAL B 2 47 ? 56.351 22.788 16.430 1.00 35.54 47 VAL B O 1
ATOM 2488 N N . SER B 2 48 ? 54.524 22.569 15.125 1.00 28.98 48 SER B N 1
ATOM 2489 C CA . SER B 2 48 ? 54.207 21.253 15.660 1.00 25.70 48 SER B CA 1
ATOM 2490 C C . SER B 2 48 ? 53.495 20.426 14.601 1.00 27.37 48 SER B C 1
ATOM 2491 O O . SER B 2 48 ? 53.021 20.942 13.585 1.00 27.71 48 SER B O 1
ATOM 2494 N N . GLY B 2 49 ? 53.438 19.121 14.855 1.00 30.60 49 GLY B N 1
ATOM 2495 C CA . GLY B 2 49 ? 52.716 18.207 13.998 1.00 28.39 49 GLY B CA 1
ATOM 2496 C C . GLY B 2 49 ? 53.385 17.881 12.684 1.00 33.57 49 GLY B C 1
ATOM 2497 O O . GLY B 2 49 ? 52.705 17.441 11.755 1.00 40.48 49 GLY B O 1
ATOM 2498 N N . PHE B 2 50 ? 54.697 18.071 12.574 1.00 28.08 50 PHE B N 1
ATOM 2499 C CA . PHE B 2 50 ? 55.390 17.877 11.309 1.00 29.90 50 PHE B CA 1
ATOM 2500 C C . PHE B 2 50 ? 56.275 16.637 11.345 1.00 29.82 50 PHE B C 1
ATOM 2501 O O . PHE B 2 50 ? 56.709 16.177 12.405 1.00 30.71 50 PHE B O 1
ATOM 2509 N N . HIS B 2 51 ? 56.522 16.093 10.152 1.00 28.85 51 HIS B N 1
ATOM 2510 C CA . HIS B 2 51 ? 57.406 14.956 9.931 1.00 29.52 51 HIS B CA 1
ATOM 2511 C C . HIS B 2 51 ? 57.802 14.913 8.458 1.00 30.97 51 HIS B C 1
ATOM 2512 O O . HIS B 2 51 ? 56.933 15.010 7.584 1.00 36.34 51 HIS B O 1
ATOM 2519 N N . PRO B 2 52 ? 59.097 14.758 8.134 1.00 36.42 52 PRO B N 1
ATOM 2520 C CA . PRO B 2 52 ? 60.211 14.533 9.065 1.00 34.99 52 PRO B CA 1
ATOM 2521 C C . PRO B 2 52 ? 60.634 15.770 9.863 1.00 36.50 52 PRO B C 1
ATOM 2522 O O . PRO B 2 52 ? 60.005 16.825 9.767 1.00 33.63 52 PRO B O 1
ATOM 2526 N N . SER B 2 53 ? 61.707 15.621 10.643 1.00 36.28 53 SER B N 1
ATOM 2527 C CA . SER B 2 53 ? 62.119 16.647 11.592 1.00 35.52 53 SER B CA 1
ATOM 2528 C C . SER B 2 53 ? 62.877 17.799 10.946 1.00 36.52 53 SER B C 1
ATOM 2529 O O . SER B 2 53 ? 62.989 18.866 11.561 1.00 35.54 53 SER B O 1
ATOM 2532 N N . ASP B 2 54 ? 63.404 17.614 9.739 1.00 39.94 54 ASP B N 1
ATOM 2533 C CA . ASP B 2 54 ? 64.124 18.685 9.062 1.00 43.92 54 ASP B CA 1
ATOM 2534 C C . ASP B 2 54 ? 63.169 19.829 8.750 1.00 41.84 54 ASP B C 1
ATOM 2535 O O . ASP B 2 54 ? 62.178 19.646 8.035 1.00 40.46 54 ASP B O 1
ATOM 2540 N N . ILE B 2 55 ? 63.469 21.010 9.288 1.00 38.32 55 ILE B N 1
ATOM 2541 C CA . ILE B 2 55 ? 62.595 22.169 9.163 1.00 38.78 55 ILE B CA 1
ATOM 2542 C C . ILE B 2 55 ? 63.438 23.426 9.319 1.00 40.21 55 ILE B C 1
ATOM 2543 O O . ILE B 2 55 ? 64.455 23.430 10.018 1.00 43.43 55 ILE B O 1
ATOM 2548 N N . GLU B 2 56 ? 63.020 24.493 8.643 1.00 39.91 56 GLU B N 1
ATOM 2549 C CA . GLU B 2 56 ? 63.656 25.797 8.761 1.00 43.22 56 GLU B CA 1
ATOM 2550 C C . GLU B 2 56 ? 62.625 26.804 9.247 1.00 41.19 56 GLU B C 1
ATOM 2551 O O . GLU B 2 56 ? 61.555 26.945 8.646 1.00 41.24 56 GLU B O 1
ATOM 2557 N N . VAL B 2 57 ? 62.946 27.492 10.341 1.00 40.43 57 VAL B N 1
ATOM 2558 C CA . VAL B 2 57 ? 62.051 28.459 10.963 1.00 33.55 57 VAL B CA 1
ATOM 2559 C C . VAL B 2 57 ? 62.814 29.759 11.172 1.00 43.35 57 VAL B C 1
ATOM 2560 O O . VAL B 2 57 ? 63.902 29.757 11.757 1.00 47.99 57 VAL B O 1
ATOM 2564 N N . ASP B 2 58 ? 62.246 30.863 10.694 1.00 41.85 58 ASP B N 1
ATOM 2565 C CA . ASP B 2 58 ? 62.821 32.184 10.889 1.00 39.50 58 ASP B CA 1
ATOM 2566 C C . ASP B 2 58 ? 61.754 33.133 11.412 1.00 40.77 58 ASP B C 1
ATOM 2567 O O . ASP B 2 58 ? 60.575 33.023 11.063 1.00 42.47 58 ASP B O 1
ATOM 2572 N N . LEU B 2 59 ? 62.180 34.062 12.262 1.00 41.86 59 LEU B N 1
ATOM 2573 C CA . LEU B 2 59 ? 61.330 35.139 12.743 1.00 39.16 59 LEU B CA 1
ATOM 2574 C C . LEU B 2 59 ? 61.647 36.409 11.968 1.00 43.84 59 LEU B C 1
ATOM 2575 O O . LEU B 2 59 ? 62.816 36.742 11.755 1.00 47.17 59 LEU B O 1
ATOM 2580 N N . LEU B 2 60 ? 60.603 37.112 11.539 1.00 43.61 60 LEU B N 1
ATOM 2581 C CA . LEU B 2 60 ? 60.747 38.281 10.685 1.00 44.00 60 LEU B CA 1
ATOM 2582 C C . LEU B 2 60 ? 60.186 39.515 11.375 1.00 46.84 60 LEU B C 1
ATOM 2583 O O . LEU B 2 60 ? 59.142 39.452 12.031 1.00 47.51 60 LEU B O 1
ATOM 2588 N N . LYS B 2 61 ? 60.892 40.633 11.223 1.00 47.50 61 LYS B N 1
ATOM 2589 C CA . LYS B 2 61 ? 60.417 41.947 11.642 1.00 46.40 61 LYS B CA 1
ATOM 2590 C C . LYS B 2 61 ? 60.373 42.829 10.401 1.00 53.29 61 LYS B C 1
ATOM 2591 O O . LYS B 2 61 ? 61.419 43.131 9.815 1.00 58.03 61 LYS B O 1
ATOM 2597 N N . ASN B 2 62 ? 59.164 43.224 9.997 1.00 50.02 62 ASN B N 1
ATOM 2598 C CA . ASN B 2 62 ? 58.943 44.020 8.788 1.00 50.17 62 ASN B CA 1
ATOM 2599 C C . ASN B 2 62 ? 59.467 43.312 7.541 1.00 49.67 62 ASN B C 1
ATOM 2600 O O . ASN B 2 62 ? 59.836 43.955 6.555 1.00 46.77 62 ASN B O 1
ATOM 2605 N N . GLY B 2 63 ? 59.512 41.981 7.574 1.00 51.29 63 GLY B N 1
ATOM 2606 C CA . GLY B 2 63 ? 59.874 41.189 6.420 1.00 52.34 63 GLY B CA 1
ATOM 2607 C C . GLY B 2 63 ? 61.322 40.753 6.354 1.00 51.25 63 GLY B C 1
ATOM 2608 O O . GLY B 2 63 ? 61.681 40.009 5.432 1.00 53.98 63 GLY B O 1
ATOM 2609 N N . GLU B 2 64 ? 62.112 41.194 7.321 1.00 50.08 64 GLU B N 1
ATOM 2610 C CA . GLU B 2 64 ? 63.549 40.846 7.349 1.00 53.78 64 GLU B CA 1
ATOM 2611 C C . GLU B 2 64 ? 63.822 39.871 8.492 1.00 52.45 64 GLU B C 1
ATOM 2612 O O . GLU B 2 64 ? 63.139 39.953 9.514 1.00 48.63 64 GLU B O 1
ATOM 2618 N N . ARG B 2 65 ? 64.821 39.012 8.317 1.00 54.79 65 ARG B N 1
ATOM 2619 C CA . ARG B 2 65 ? 65.108 37.975 9.298 1.00 54.26 65 ARG B CA 1
ATOM 2620 C C . ARG B 2 65 ? 65.700 38.564 10.572 1.00 52.06 65 ARG B C 1
ATOM 2621 O O . ARG B 2 65 ? 66.660 39.338 10.525 1.00 51.63 65 ARG B O 1
ATOM 2629 N N . ILE B 2 66 ? 65.120 38.197 11.711 1.00 44.79 66 ILE B N 1
ATOM 2630 C CA . ILE B 2 66 ? 65.719 38.493 13.008 1.00 44.98 66 ILE B CA 1
ATOM 2631 C C . ILE B 2 66 ? 66.805 37.462 13.275 1.00 50.90 66 ILE B C 1
ATOM 2632 O O . ILE B 2 66 ? 66.581 36.255 13.127 1.00 49.44 66 ILE B O 1
ATOM 2637 N N . GLU B 2 67 ? 67.989 37.932 13.670 1.00 55.96 67 GLU B N 1
ATOM 2638 C CA . GLU B 2 67 ? 69.171 37.077 13.662 1.00 64.48 67 GLU B CA 1
ATOM 2639 C C . GLU B 2 67 ? 69.435 36.380 14.989 1.00 69.34 67 GLU B C 1
ATOM 2640 O O . GLU B 2 67 ? 69.915 35.240 14.991 1.00 74.37 67 GLU B O 1
ATOM 2646 N N . LYS B 2 68 ? 69.154 37.027 16.116 1.00 67.39 68 LYS B N 1
ATOM 2647 C CA . LYS B 2 68 ? 69.370 36.419 17.428 1.00 71.10 68 LYS B CA 1
ATOM 2648 C C . LYS B 2 68 ? 68.048 35.794 17.861 1.00 67.55 68 LYS B C 1
ATOM 2649 O O . LYS B 2 68 ? 67.238 36.411 18.554 1.00 71.12 68 LYS B O 1
ATOM 2655 N N . VAL B 2 69 ? 67.835 34.553 17.429 1.00 57.98 69 VAL B N 1
ATOM 2656 C CA . VAL B 2 69 ? 66.608 33.811 17.686 1.00 51.96 69 VAL B CA 1
ATOM 2657 C C . VAL B 2 69 ? 66.995 32.460 18.266 1.00 54.24 69 VAL B C 1
ATOM 2658 O O . VAL B 2 69 ? 67.768 31.716 17.649 1.00 57.48 69 VAL B O 1
ATOM 2662 N N . GLU B 2 70 ? 66.471 32.147 19.444 1.00 41.61 70 GLU B N 1
ATOM 2663 C CA . GLU B 2 70 ? 66.715 30.855 20.063 1.00 41.54 70 GLU B CA 1
ATOM 2664 C C . GLU B 2 70 ? 65.584 29.886 19.734 1.00 39.16 70 GLU B C 1
ATOM 2665 O O . GLU B 2 70 ? 64.498 30.278 19.300 1.00 37.57 70 GLU B O 1
ATOM 2671 N N . HIS B 2 71 ? 65.856 28.601 19.947 1.00 39.19 71 HIS B N 1
ATOM 2672 C CA . HIS B 2 71 ? 64.848 27.571 19.765 1.00 37.53 71 HIS B CA 1
ATOM 2673 C C . HIS B 2 71 ? 65.002 26.513 20.846 1.00 40.77 71 HIS B C 1
ATOM 2674 O O . HIS B 2 71 ? 66.044 26.402 21.497 1.00 39.98 71 HIS B O 1
ATOM 2681 N N . SER B 2 72 ? 63.945 25.729 20.975 1.00 38.86 72 SER B N 1
ATOM 2682 C CA . SER B 2 72 ? 63.906 24.618 21.941 1.00 39.39 72 SER B CA 1
ATOM 2683 C C . SER B 2 72 ? 64.656 23.397 21.421 1.00 34.60 72 SER B C 1
ATOM 2684 O O . SER B 2 72 ? 65.026 23.382 20.255 1.00 31.03 72 SER B O 1
ATOM 2687 N N . ASP B 2 73 ? 64.860 22.418 22.290 1.00 36.15 73 ASP B N 1
ATOM 2688 C CA . ASP B 2 73 ? 65.484 21.132 21.887 1.00 32.24 73 ASP B CA 1
ATOM 2689 C C . ASP B 2 73 ? 64.375 20.263 21.304 1.00 31.96 73 ASP B C 1
ATOM 2690 O O . ASP B 2 73 ? 63.315 20.210 21.912 1.00 35.02 73 ASP B O 1
ATOM 2695 N N . LEU B 2 74 ? 64.622 19.614 20.173 1.00 30.05 74 LEU B N 1
ATOM 2696 C CA . LEU B 2 74 ? 63.560 18.858 19.465 1.00 28.54 74 LEU B CA 1
ATOM 2697 C C . LEU B 2 74 ? 62.935 17.761 20.322 1.00 29.71 74 LEU B C 1
ATOM 2698 O O . LEU B 2 74 ? 63.648 16.913 20.840 1.00 29.98 74 LEU B O 1
ATOM 2703 N N . SER B 2 75 ? 61.620 17.803 20.412 1.00 30.32 75 SER B N 1
ATOM 2704 C CA . SER B 2 75 ? 60.867 16.756 21.116 1.00 32.62 75 SER B CA 1
ATOM 2705 C C . SER B 2 75 ? 59.633 16.487 20.267 1.00 30.21 75 SER B C 1
ATOM 2706 O O . SER B 2 75 ? 59.443 17.171 19.269 1.00 32.99 75 SER B O 1
ATOM 2709 N N . PHE B 2 76 ? 58.840 15.516 20.670 1.00 31.29 76 PHE B N 1
ATOM 2710 C CA . PHE B 2 76 ? 57.678 15.106 19.894 1.00 33.00 76 PHE B CA 1
ATOM 2711 C C . PHE B 2 76 ? 56.513 14.785 20.819 1.00 37.53 76 PHE B C 1
ATOM 2712 O O . PHE B 2 76 ? 56.663 14.684 22.040 1.00 39.20 76 PHE B O 1
ATOM 2720 N N . SER B 2 77 ? 55.342 14.613 20.211 1.00 40.76 77 SER B N 1
ATOM 2721 C CA . SER B 2 77 ? 54.090 14.406 20.917 1.00 42.55 77 SER B CA 1
ATOM 2722 C C . SER B 2 77 ? 53.769 12.914 21.002 1.00 46.05 77 SER B C 1
ATOM 2723 O O . SER B 2 77 ? 54.590 12.055 20.666 1.00 46.28 77 SER B O 1
ATOM 2726 N N . LYS B 2 78 ? 52.551 12.603 21.452 1.00 52.16 78 LYS B N 1
ATOM 2727 C CA . LYS B 2 78 ? 52.139 11.210 21.600 1.00 55.13 78 LYS B CA 1
ATOM 2728 C C . LYS B 2 78 ? 52.074 10.502 20.251 1.00 47.89 78 LYS B C 1
ATOM 2729 O O . LYS B 2 78 ? 52.388 9.310 20.152 1.00 47.33 78 LYS B O 1
ATOM 2735 N N . ASP B 2 79 ? 51.673 11.218 19.203 1.00 44.15 79 ASP B N 1
ATOM 2736 C CA . ASP B 2 79 ? 51.535 10.642 17.873 1.00 40.24 79 ASP B CA 1
ATOM 2737 C C . ASP B 2 79 ? 52.836 10.659 17.077 1.00 41.88 79 ASP B C 1
ATOM 2738 O O . ASP B 2 79 ? 52.802 10.456 15.859 1.00 46.01 79 ASP B O 1
ATOM 2743 N N . TRP B 2 80 ? 53.956 10.937 17.752 1.00 36.96 80 TRP B N 1
ATOM 2744 C CA . TRP B 2 80 ? 55.310 10.899 17.133 1.00 28.94 80 TRP B CA 1
ATOM 2745 C C . TRP B 2 80 ? 55.658 12.170 16.347 1.00 33.81 80 TRP B C 1
ATOM 2746 O O . TRP B 2 80 ? 56.785 12.268 15.879 1.00 38.17 80 TRP B O 1
ATOM 2757 N N . SER B 2 81 ? 54.737 13.110 16.230 1.00 29.18 81 SER B N 1
ATOM 2758 C CA . SER B 2 81 ? 55.011 14.307 15.449 1.00 32.36 81 SER B CA 1
ATOM 2759 C C . SER B 2 81 ? 55.810 15.308 16.274 1.00 32.32 81 SER B C 1
ATOM 2760 O O . SER B 2 81 ? 55.575 15.475 17.474 1.00 36.40 81 SER B O 1
ATOM 2763 N N . PHE B 2 82 ? 56.752 15.980 15.619 1.00 32.18 82 PHE B N 1
ATOM 2764 C CA . PHE B 2 82 ? 57.712 16.831 16.305 1.00 32.76 82 PHE B CA 1
ATOM 2765 C C . PHE B 2 82 ? 57.127 18.210 16.600 1.00 32.73 82 PHE B C 1
ATOM 2766 O O . PHE B 2 82 ? 56.140 18.643 15.999 1.00 28.11 82 PHE B O 1
ATOM 2774 N N . TYR B 2 83 ? 57.769 18.873 17.561 1.00 27.21 83 TYR B N 1
ATOM 2775 C CA . TYR B 2 83 ? 57.384 20.252 17.940 1.00 32.25 83 TYR B CA 1
ATOM 2776 C C . TYR B 2 83 ? 58.652 21.047 18.262 1.00 27.20 83 TYR B C 1
ATOM 2777 O O . TYR B 2 83 ? 59.595 20.499 18.809 1.00 26.96 83 TYR B O 1
ATOM 2786 N N . LEU B 2 84 ? 58.672 22.310 17.858 1.00 27.38 84 LEU B N 1
ATOM 2787 C CA . LEU B 2 84 ? 59.818 23.201 18.145 1.00 27.33 84 LEU B CA 1
ATOM 2788 C C . LEU B 2 84 ? 59.310 24.605 18.452 1.00 33.67 84 LEU B C 1
ATOM 2789 O O . LEU B 2 84 ? 58.368 25.036 17.792 1.00 33.33 84 LEU B O 1
ATOM 2794 N N . LEU B 2 85 ? 59.916 25.281 19.425 1.00 34.52 85 LEU B N 1
ATOM 2795 C CA . LEU B 2 85 ? 59.546 26.646 19.779 1.00 33.86 85 LEU B CA 1
ATOM 2796 C C . LEU B 2 85 ? 60.712 27.567 19.459 1.00 30.97 85 LEU B C 1
ATOM 2797 O O . LEU B 2 85 ? 61.811 27.384 19.990 1.00 32.95 85 LEU B O 1
ATOM 2802 N N . TYR B 2 86 ? 60.474 28.546 18.591 1.00 33.43 86 TYR B N 1
ATOM 2803 C CA . TYR B 2 86 ? 61.437 29.597 18.293 1.00 29.39 86 TYR B CA 1
ATOM 2804 C C . TYR B 2 86 ? 60.958 30.886 18.942 1.00 36.87 86 TYR B C 1
ATOM 2805 O O . TYR B 2 86 ? 59.781 31.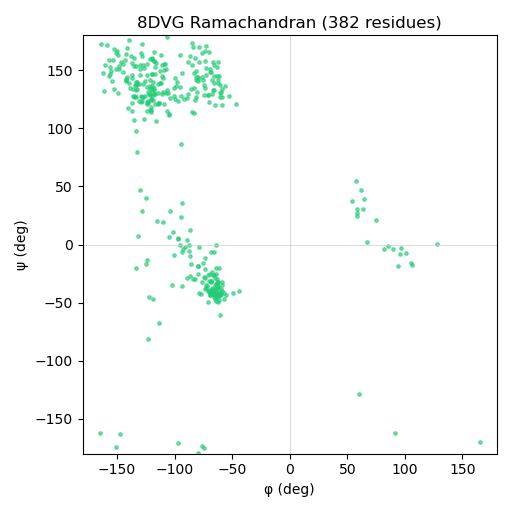243 18.821 1.00 30.28 86 TYR B O 1
ATOM 2814 N N . TYR B 2 87 ? 61.862 31.580 19.627 1.00 30.63 87 TYR B N 1
ATOM 2815 C CA . TYR B 2 87 ? 61.468 32.761 20.377 1.00 31.40 87 TYR B CA 1
ATOM 2816 C C . TYR B 2 87 ? 62.579 33.799 20.336 1.00 34.42 87 TYR B C 1
ATOM 2817 O O . TYR B 2 87 ? 63.756 33.480 20.146 1.00 34.36 87 TYR B O 1
ATOM 2826 N N . THR B 2 88 ? 62.179 35.054 20.520 1.00 32.80 88 THR B N 1
ATOM 2827 C CA . THR B 2 88 ? 63.106 36.172 20.601 1.00 33.75 88 THR B CA 1
ATOM 2828 C C . THR B 2 88 ? 62.427 37.292 21.376 1.00 39.63 88 THR B C 1
ATOM 2829 O O . THR B 2 88 ? 61.197 37.385 21.406 1.00 41.21 88 THR B O 1
ATOM 2833 N N . GLU 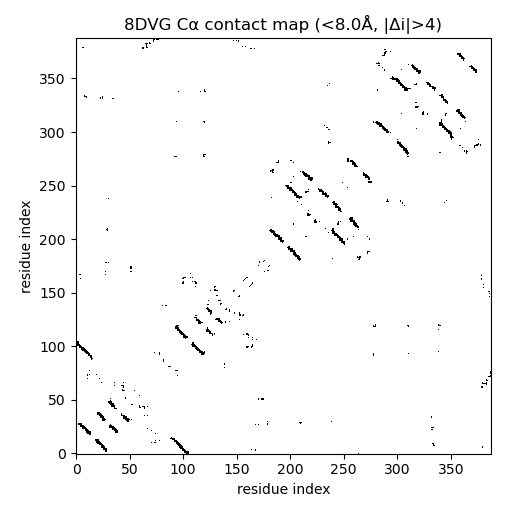B 2 89 ? 63.229 38.124 22.028 1.00 38.04 89 GLU B N 1
ATOM 2834 C CA . GLU B 2 89 ? 62.665 39.243 22.821 1.00 45.04 89 GLU B CA 1
ATOM 2835 C C . GLU B 2 89 ? 62.291 40.384 21.877 1.00 42.92 89 GLU B C 1
ATOM 2836 O O . GLU B 2 89 ? 63.026 40.617 20.922 1.00 47.76 89 GLU B O 1
ATOM 2842 N N . PHE B 2 90 ? 61.163 41.032 22.142 1.00 39.77 90 PHE B N 1
ATOM 2843 C CA . PHE B 2 90 ? 60.683 42.123 21.270 1.00 38.90 90 PHE B CA 1
ATOM 2844 C C . PHE B 2 90 ? 59.818 43.082 22.081 1.00 41.25 90 PHE B C 1
ATOM 2845 O O . PHE B 2 90 ? 59.336 42.721 23.149 1.00 42.45 90 PHE B O 1
ATOM 2853 N N . THR B 2 91 ? 59.679 44.302 21.587 1.00 43.03 91 THR B N 1
ATOM 2854 C CA . THR B 2 91 ? 58.784 45.282 22.241 1.00 42.93 91 THR B CA 1
ATOM 2855 C C . THR B 2 91 ? 57.671 45.588 21.239 1.00 40.32 91 THR B C 1
ATOM 2856 O O . THR B 2 91 ? 57.945 46.234 20.234 1.00 42.87 91 THR B O 1
ATOM 2860 N N . PRO B 2 92 ? 56.441 45.091 21.438 1.00 51.05 92 PRO B N 1
ATOM 2861 C CA . PRO B 2 92 ? 55.380 45.301 20.445 1.00 60.20 92 PRO B CA 1
ATOM 2862 C C . PRO B 2 92 ? 55.119 46.778 20.203 1.00 62.28 92 PRO B C 1
ATOM 2863 O O . PRO B 2 92 ? 55.013 47.575 21.137 1.00 63.74 92 PRO B O 1
ATOM 2867 N N . THR B 2 93 ? 55.022 47.132 18.934 1.00 64.12 93 THR B N 1
ATOM 2868 C CA . THR B 2 93 ? 54.635 48.461 18.505 1.00 67.73 93 THR B CA 1
ATOM 2869 C C . THR B 2 93 ? 53.342 48.354 17.708 1.00 69.73 93 THR B C 1
ATOM 2870 O O . THR B 2 93 ? 52.916 47.263 17.318 1.00 69.07 93 THR B O 1
ATOM 2874 N N . GLU B 2 94 ? 52.695 49.495 17.484 1.00 73.01 94 GLU B N 1
ATOM 2875 C CA . GLU B 2 94 ? 51.609 49.554 16.520 1.00 78.81 94 GLU B CA 1
ATOM 2876 C C . GLU B 2 94 ? 52.087 50.006 15.152 1.00 79.85 94 GLU B C 1
ATOM 2877 O O . GLU B 2 94 ? 51.291 50.541 14.372 1.00 88.16 94 GLU B O 1
ATOM 2883 N N . LYS B 2 95 ? 53.369 49.829 14.857 1.00 75.33 95 LYS B N 1
ATOM 2884 C CA . LYS B 2 95 ? 53.923 50.086 13.535 1.00 75.10 95 LYS B CA 1
ATOM 2885 C C . LYS B 2 95 ? 54.604 48.869 12.932 1.00 72.72 95 LYS B C 1
ATOM 2886 O O . LYS B 2 95 ? 54.377 48.560 11.759 1.00 73.51 95 LYS B O 1
ATOM 2892 N N . ASP B 2 96 ? 55.417 48.159 13.709 1.00 68.76 96 ASP B N 1
ATOM 2893 C CA . ASP B 2 96 ? 56.201 47.048 13.190 1.00 64.06 96 ASP B CA 1
ATOM 2894 C C . ASP B 2 96 ? 55.333 45.812 12.972 1.00 63.17 96 ASP B C 1
ATOM 2895 O O . ASP B 2 96 ? 54.407 45.534 13.737 1.00 62.96 96 ASP B O 1
ATOM 2900 N N . GLU B 2 97 ? 55.644 45.072 11.917 1.00 63.69 97 GLU B N 1
ATOM 2901 C CA . GLU B 2 97 ? 54.941 43.848 11.561 1.00 66.45 97 GLU B CA 1
ATOM 2902 C C . GLU B 2 97 ? 55.855 42.654 11.805 1.00 62.81 97 GLU B C 1
ATOM 2903 O O . GLU B 2 97 ? 57.011 42.658 11.376 1.00 61.51 97 GLU B O 1
ATOM 2909 N N . TYR B 2 98 ? 55.342 41.638 12.495 1.00 42.65 98 TYR B N 1
ATOM 2910 C CA . TYR B 2 98 ? 56.122 40.467 12.860 1.00 44.47 98 TYR B CA 1
ATOM 2911 C C . TYR B 2 98 ? 55.498 39.222 12.248 1.00 38.26 98 TYR B C 1
ATOM 2912 O O . TYR B 2 98 ? 54.277 39.135 12.097 1.00 46.14 98 TYR B O 1
ATOM 2921 N N . ALA B 2 99 ? 56.337 38.256 11.885 1.00 37.93 99 ALA B N 1
ATOM 2922 C CA . ALA B 2 99 ? 55.833 37.063 11.216 1.00 36.67 99 ALA B CA 1
ATOM 2923 C C . ALA B 2 99 ? 56.774 35.899 11.504 1.00 40.00 99 ALA B C 1
ATOM 2924 O O . ALA B 2 99 ? 57.877 36.081 12.025 1.00 42.19 99 ALA B O 1
ATOM 2926 N N . CYS B 2 100 ? 56.320 34.694 11.166 1.00 40.59 100 CYS B N 1
ATOM 2927 C CA . CYS B 2 100 ? 57.149 33.495 11.204 1.00 41.38 100 CYS B CA 1
ATOM 2928 C C . CYS B 2 100 ? 57.191 32.877 9.815 1.00 41.28 100 CYS B C 1
ATOM 2929 O O . CYS B 2 100 ? 56.160 32.784 9.142 1.00 39.89 100 CYS B O 1
ATOM 2932 N N . ARG B 2 101 ? 58.381 32.458 9.393 1.00 40.35 101 ARG B N 1
ATOM 2933 C CA . ARG B 2 101 ? 58.578 31.829 8.094 1.00 38.63 101 ARG B CA 1
ATOM 2934 C C . ARG B 2 101 ? 59.060 30.404 8.311 1.00 38.31 101 ARG B C 1
ATOM 2935 O O . ARG B 2 101 ? 60.113 30.187 8.919 1.00 39.81 101 ARG B O 1
ATOM 2943 N N . VAL B 2 102 ? 58.296 29.441 7.802 1.00 34.07 102 VAL B N 1
ATOM 2944 C CA . VAL B 2 102 ? 58.557 28.021 7.998 1.00 37.84 102 VAL B CA 1
ATOM 2945 C C . VAL B 2 102 ? 58.727 27.369 6.634 1.00 36.99 102 VAL B C 1
ATOM 2946 O O . VAL B 2 102 ? 57.926 27.609 5.723 1.00 36.35 102 VAL B O 1
ATOM 2950 N N . ASN B 2 103 ? 59.767 26.551 6.493 1.00 38.31 103 ASN B N 1
ATOM 2951 C CA . ASN B 2 103 ? 59.976 25.743 5.301 1.00 37.92 103 ASN B CA 1
ATOM 2952 C C . ASN B 2 103 ? 60.083 24.278 5.694 1.00 36.62 103 ASN B C 1
ATOM 2953 O O . ASN B 2 103 ? 60.763 23.931 6.664 1.00 34.73 103 ASN B O 1
ATOM 2958 N N . HIS B 2 104 ? 59.407 23.425 4.930 1.00 37.17 104 HIS B N 1
ATOM 2959 C CA . HIS B 2 104 ? 59.366 21.996 5.195 1.00 36.45 104 HIS B CA 1
ATOM 2960 C C . HIS B 2 104 ? 59.212 21.278 3.863 1.00 39.24 104 HIS B C 1
ATOM 2961 O O . HIS B 2 104 ? 58.907 21.893 2.838 1.00 40.62 104 HIS B O 1
ATOM 2968 N N . VAL B 2 105 ? 59.437 19.962 3.880 1.00 40.57 105 VAL B N 1
ATOM 2969 C CA . VAL B 2 105 ? 59.277 19.186 2.655 1.00 39.41 105 VAL B CA 1
ATOM 2970 C C . VAL B 2 105 ? 57.817 19.162 2.220 1.00 40.35 105 VAL B C 1
ATOM 2971 O O . VAL B 2 105 ? 57.517 19.035 1.027 1.00 41.30 105 VAL B O 1
ATOM 2975 N N . THR B 2 106 ? 56.889 19.311 3.163 1.00 41.38 106 THR B N 1
ATOM 2976 C CA . THR B 2 106 ? 55.464 19.281 2.864 1.00 43.72 106 THR B CA 1
ATOM 2977 C C . THR B 2 106 ? 54.947 20.589 2.279 1.00 47.95 106 THR B C 1
ATOM 2978 O O . THR B 2 106 ? 53.749 20.686 1.993 1.00 49.02 106 THR B O 1
ATOM 2982 N N . LEU B 2 107 ? 55.825 21.579 2.153 1.00 46.15 107 LEU B N 1
ATOM 2983 C CA . LEU B 2 107 ? 55.381 22.925 1.718 1.00 43.32 107 LEU B CA 1
ATOM 2984 C C . LEU B 2 107 ? 55.919 23.254 0.326 1.00 45.45 107 LEU B C 1
ATOM 2985 O O . LEU B 2 107 ? 57.078 22.928 0.057 1.00 45.21 107 LEU B O 1
ATOM 2990 N N . SER B 2 108 ? 55.085 23.863 -0.517 1.00 46.13 108 SER B N 1
ATOM 2991 C CA . SER B 2 108 ? 55.476 24.231 -1.900 1.00 46.56 108 SER B CA 1
ATOM 2992 C C . SER B 2 108 ? 56.437 25.406 -1.832 1.00 48.05 108 SER B C 1
ATOM 2993 O O . SER B 2 108 ? 57.356 25.480 -2.650 1.00 48.65 108 SER B O 1
ATOM 2996 N N . GLN B 2 109 ? 56.207 26.277 -0.866 1.00 45.91 109 GLN B N 1
ATOM 2997 C CA . GLN B 2 109 ? 57.088 27.438 -0.678 1.00 47.50 109 GLN B CA 1
ATOM 2998 C C . GLN B 2 109 ? 57.106 27.759 0.806 1.00 44.45 109 GLN B C 1
ATOM 2999 O O . GLN B 2 109 ? 56.136 27.440 1.490 1.00 43.66 109 GLN B O 1
ATOM 3005 N N . PRO B 2 110 ? 58.175 28.370 1.328 1.00 42.43 110 PRO B N 1
ATOM 3006 C CA . PRO B 2 110 ? 58.176 28.819 2.727 1.00 41.34 110 PRO B CA 1
ATOM 3007 C C . PRO B 2 110 ? 56.903 29.561 3.105 1.00 39.24 110 PRO B C 1
ATOM 3008 O O . PRO B 2 110 ? 56.559 30.578 2.495 1.00 40.01 110 PRO B O 1
ATOM 3012 N N . LYS B 2 111 ? 56.187 29.042 4.100 1.00 44.57 111 LYS B N 1
ATOM 3013 C CA . LYS B 2 111 ? 54.933 29.631 4.547 1.00 43.22 111 LYS B CA 1
ATOM 3014 C C . LYS B 2 111 ? 55.218 30.718 5.575 1.00 46.99 111 LYS B C 1
ATOM 3015 O O . LYS B 2 111 ? 56.019 30.517 6.493 1.00 48.56 111 LYS B O 1
ATOM 3021 N N . ILE B 2 112 ? 54.564 31.865 5.417 1.00 46.84 112 ILE B N 1
ATOM 3022 C CA . ILE B 2 112 ? 54.730 33.002 6.315 1.00 47.01 112 ILE B CA 1
ATOM 3023 C C . ILE B 2 112 ? 53.418 33.219 7.056 1.00 47.08 112 ILE B C 1
ATOM 3024 O O . ILE B 2 112 ? 52.372 33.430 6.430 1.00 55.39 112 ILE B O 1
ATOM 3029 N N . VAL B 2 113 ? 53.473 33.169 8.383 1.00 39.25 113 VAL B N 1
ATOM 3030 C CA . VAL B 2 113 ? 52.329 33.461 9.239 1.00 39.99 113 VAL B CA 1
ATOM 3031 C C . VAL B 2 113 ? 52.647 34.732 10.012 1.00 39.36 113 VAL B C 1
ATOM 3032 O O . VAL B 2 113 ? 53.653 34.796 10.729 1.00 37.46 113 VAL B O 1
ATOM 3036 N N . LYS B 2 114 ? 51.798 35.744 9.863 1.00 42.35 114 LYS B N 1
ATOM 3037 C CA . LYS B 2 114 ? 52.031 37.027 10.506 1.00 44.36 114 LYS B CA 1
ATOM 3038 C C . LYS B 2 114 ? 51.547 36.998 11.949 1.00 45.60 114 LYS B C 1
ATOM 3039 O O . LYS B 2 114 ? 50.569 36.323 12.283 1.00 41.34 114 LYS B O 1
ATOM 3045 N N . TRP B 2 115 ? 52.233 37.750 12.809 1.00 44.19 115 TRP B N 1
ATOM 3046 C CA . TRP B 2 115 ? 51.816 37.830 14.203 1.00 42.31 115 TRP B CA 1
ATOM 3047 C C . TRP B 2 115 ? 50.511 38.604 14.301 1.00 43.75 115 TRP B C 1
ATOM 3048 O O . TRP B 2 115 ? 50.421 39.751 13.850 1.00 45.34 115 TRP B O 1
ATOM 3059 N N . ASP B 2 116 ? 49.501 37.967 14.880 1.00 48.03 116 ASP B N 1
ATOM 3060 C CA . ASP B 2 116 ? 48.217 38.594 15.156 1.00 56.49 116 ASP B CA 1
ATOM 3061 C C . ASP B 2 116 ? 47.986 38.519 16.657 1.00 66.20 116 ASP B C 1
ATOM 3062 O O . ASP B 2 116 ? 47.920 37.422 17.223 1.00 74.89 116 ASP B O 1
ATOM 3067 N N . ARG B 2 117 ? 47.872 39.681 17.299 1.00 66.47 117 ARG B N 1
ATOM 3068 C CA . ARG B 2 117 ? 47.558 39.733 18.722 1.00 67.79 117 ARG B CA 1
ATOM 3069 C C . ARG B 2 117 ? 46.182 39.162 19.047 1.00 76.70 117 ARG B C 1
ATOM 3070 O O . ARG B 2 117 ? 45.808 39.141 20.225 1.00 79.59 117 ARG B O 1
ATOM 3078 N N . ASP B 2 118 ? 45.432 38.699 18.044 1.00 82.17 118 ASP B N 1
ATOM 3079 C CA . ASP B 2 118 ? 44.140 38.053 18.231 1.00 89.65 118 ASP B CA 1
ATOM 3080 C C . ASP B 2 118 ? 44.239 36.536 18.320 1.00 88.32 118 ASP B C 1
ATOM 3081 O O . ASP B 2 118 ? 43.223 35.882 18.582 1.00 91.65 118 ASP B O 1
ATOM 3086 N N . MET B 2 119 ? 45.418 35.962 18.099 1.00 83.40 119 MET B N 1
ATOM 3087 C CA . MET B 2 119 ? 45.565 34.511 18.057 1.00 82.36 119 MET B CA 1
ATOM 3088 C C . MET B 2 119 ? 46.839 34.037 18.752 1.00 75.68 119 MET B C 1
ATOM 3089 O O . MET B 2 119 ? 47.202 32.865 18.653 1.00 72.25 119 MET B O 1
ATOM 3095 N N . VAL C 3 1 ? 67.632 9.979 35.869 1.00 24.90 1 VAL C N 1
ATOM 3096 C CA . VAL C 3 1 ? 68.757 9.507 35.074 1.00 27.21 1 VAL C CA 1
ATOM 3097 C C . VAL C 3 1 ? 68.270 8.590 33.957 1.00 29.50 1 VAL C C 1
ATOM 3098 O O . VAL C 3 1 ? 67.268 7.889 34.107 1.00 32.71 1 VAL C O 1
ATOM 3102 N N . VAL C 3 2 ? 68.983 8.601 32.832 1.00 26.26 2 VAL C N 1
ATOM 3103 C CA . VAL C 3 2 ? 68.660 7.726 31.710 1.00 27.04 2 VAL C CA 1
ATOM 3104 C C . VAL C 3 2 ? 69.000 6.291 32.087 1.00 26.94 2 VAL C C 1
ATOM 3105 O O . VAL C 3 2 ? 69.706 6.045 33.072 1.00 25.77 2 VAL C O 1
ATOM 3109 N N . VAL C 3 3 ? 68.499 5.333 31.306 1.00 24.97 3 VAL C N 1
ATOM 3110 C CA . VAL C 3 3 ? 68.782 3.930 31.575 1.00 28.46 3 VAL C CA 1
ATOM 3111 C C . VAL C 3 3 ? 70.258 3.644 31.318 1.00 29.43 3 VAL C C 1
ATOM 3112 O O . VAL C 3 3 ? 70.902 4.271 30.464 1.00 29.73 3 VAL C O 1
ATOM 3116 N N . GLY C 3 4 ? 70.807 2.700 32.080 1.00 27.33 4 GLY C N 1
ATOM 3117 C CA . GLY C 3 4 ? 72.196 2.331 31.904 1.00 18.44 4 GLY C CA 1
ATOM 3118 C C . GLY C 3 4 ? 72.447 1.686 30.555 1.00 28.36 4 GLY C C 1
ATOM 3119 O O . GLY C 3 4 ? 71.556 1.108 29.934 1.00 29.07 4 GLY C O 1
ATOM 3120 N N . ALA C 3 5 ? 73.690 1.800 30.096 1.00 30.82 5 ALA C N 1
ATOM 3121 C CA . ALA C 3 5 ? 74.077 1.214 28.821 1.00 29.10 5 ALA C CA 1
ATOM 3122 C C . ALA C 3 5 ? 73.931 -0.303 28.859 1.00 33.33 5 ALA C C 1
ATOM 3123 O O . ALA C 3 5 ? 74.024 -0.933 29.915 1.00 36.46 5 ALA C O 1
ATOM 3125 N N . GLY C 3 6 ? 73.694 -0.892 27.689 1.00 32.99 6 GLY C N 1
ATOM 3126 C CA . GLY C 3 6 ? 73.686 -2.338 27.588 1.00 30.87 6 GLY C CA 1
ATOM 3127 C C . GLY C 3 6 ? 72.459 -2.944 26.939 1.00 31.26 6 GLY C C 1
ATOM 3128 O O . GLY C 3 6 ? 72.357 -4.169 26.828 1.00 35.90 6 GLY C O 1
ATOM 3129 N N . GLY C 3 7 ? 71.514 -2.111 26.514 1.00 34.09 7 GLY C N 1
ATOM 3130 C CA . GLY C 3 7 ? 70.369 -2.635 25.792 1.00 34.78 7 GLY C CA 1
ATOM 3131 C C . GLY C 3 7 ? 70.791 -3.212 24.452 1.00 40.91 7 GLY C C 1
ATOM 3132 O O . GLY C 3 7 ? 71.636 -2.652 23.749 1.00 47.14 7 GLY C O 1
ATOM 3133 N N . VAL C 3 8 ? 70.202 -4.354 24.100 1.00 37.84 8 VAL C N 1
ATOM 3134 C CA . VAL C 3 8 ? 70.528 -4.984 22.827 1.00 38.67 8 VAL C CA 1
ATOM 3135 C C . VAL C 3 8 ? 69.795 -4.269 21.697 1.00 38.31 8 VAL C C 1
ATOM 3136 O O . VAL C 3 8 ? 68.770 -3.612 21.895 1.00 43.55 8 VAL C O 1
ATOM 3140 N N . GLY C 3 9 ? 70.341 -4.397 20.493 1.00 35.24 9 GLY C N 1
ATOM 3141 C CA . GLY C 3 9 ? 69.796 -3.700 19.349 1.00 33.45 9 GLY C CA 1
ATOM 3142 C C . GLY C 3 9 ? 68.478 -4.283 18.879 1.00 32.57 9 GLY C C 1
ATOM 3143 O O . GLY C 3 9 ? 68.023 -5.340 19.318 1.00 35.96 9 GLY C O 1
ATOM 3144 N N . LYS C 3 10 ? 67.855 -3.563 17.954 1.00 34.05 10 LYS C N 1
ATOM 3145 C CA . LYS C 3 10 ? 66.580 -3.981 17.387 1.00 34.57 10 LYS C CA 1
ATOM 3146 C C . LYS C 3 10 ? 66.787 -5.027 16.298 1.00 38.12 10 LYS C C 1
ATOM 3147 O O . LYS C 3 10 ? 65.827 -5.597 15.777 1.00 37.93 10 LYS C O 1
#

Nearest PDB structures (foldseek):
  7r7y-assembly1_B  TM=1.003E+00  e=6.349E-18  Homo sapiens
  5wmp-assembly1_B  TM=9.998E-01  e=9.237E-18  Homo sapiens
  6apn-assembly2_B  TM=1.001E+00  e=3.524E-17  Homo sapiens
  2f54-assembly2_G  TM=9.939E-01  e=3.001E-17  Homo sapiens
  5yxu-assembly1_H  TM=9.853E-01  e=3.340E-17  Homo sapiens

Radius of gyration: 22.57 Å; Cα contacts (8 Å, |Δi|>4): 859; chains: 3; bounding box: 58×64×50 Å

Solvent-accessible surface area: 19005 Å² total; per-residue (Å²): 72,62,30,8,0,91,2,25,1,3,2,8,19,48,46,92,167,55,108,22,68,2,10,1,1,0,32,0,31,57,28,40,0,1,38,6,12,33,80,17,113,54,70,91,5,32,52,111,7,101,14,0,109,121,41,20,105,122,15,25,74,90,1,9,186,20,0,99,28,23,27,128,32,1,126,85,3,11,40,42,0,76,54,58,68,140,58,64,124,80,33,37,16,0,0,1,1,25,0,0,0,11,0,5,98,107,14,125,71,59,98,2,23,28,60,1,0,12,12,3,122,91,0,3,28,12,44,132,66,6,174,39,7,77,22,56,60,165,15,0,65,63,0,39,133,91,9,87,82,47,102,28,4,102,135,13,92,62,13,0,52,31,58,0,5,63,50,0,99,109,0,14,95,52,0,108,123,50,2,101,71,66,42,45,7,134,36,76,24,34,53,34,94,94,47,132,116,72,1,16,0,7,0,16,0,34,28,0,4,19,18,128,13,53,13,32,1,39,56,80,51,126,88,41,92,174,96,34,103,88,26,92,34,4,29,2,35,68,34,18,29,6,17,11,0,4,2,80,1,48,60,58,59,6,92,93,7,8,0,46,0,95,18,106,23,25,132,130,83,44,81,30,131,61,144,72,168,38,99,50,86,56,64,10,112,29,20,7,2,14,41,76,98,27,114,80,60,93,64,3,41,0,0,0,14,0,7,11,0,0,12,14,90,33,109,11,14,0,6,88,90,60,136,126,36,139,187,36,96,91,33,14,14,0,5,51,199,79,16,7,0,46,13,15,27,50,9,112,14,58,0,50,142,187,35,102,10,9,0,69,0,57,12,94,40,36,116,126,60,110,87,42,137,24,61,98,63,95,4,6,32,43,64,69,47,54,19,5

B-factor: mean 43.57, std 18.25, range [16.76, 126.81]

Organism: Homo sapiens (NCBI:txid9606)

InterPro domains:
  IPR001039 MHC class I alpha chain, alpha1 alpha2 domains [PR01638] (83-112)
  IPR001039 MHC class I alpha chain, alpha1 alpha2 domains [PR01638] (115-131)
  IPR001039 MHC class I alpha chain, alpha1 alpha2 domains [PR01638] (136-153)
  IPR001039 MHC class I alpha chain, alpha1 alpha2 domains [PR01638] (181-199)
  IPR003006 Immunoglobulin/major histocompatibility complex, conserved site [PS00290] (281-287)
  IPR003597 Immunoglobulin C1-set [PF07654] (218-290)
  IPR003597 Immunoglobulin C1-set [SM00407] (222-293)
  IPR007110 Immunoglobulin-like domain [PS50835] (209-295)
  IPR010579 MHC class I, alpha chain, C-terminal [PF06623] (337-364)
  IPR011161 MHC class I-like antigen recognition-like [PF00129] (25-203)
  IPR011162 MHC classes I/II-like antigen recognition protein [SSF54452] (26-205)
  IPR013783 Immunoglobulin-like fold [G3DSA:2.60.40.10] (206-308)
  IPR036179 Immunoglobulin-like domain superfamily [SSF48726] (208-299)
  IPR037055 MHC class I-like antigen recognition-like superfamily [G3DSA:3.30.500.10] (24-205)
  IPR050208 Antigen-presenting and immune regulatory MHC class I-related [PTHR16675] (14-336)

Secondary structure (DSSP, 8-state):
--EEEEEEEEEE--TTSSSPEEEEEEEETTEEEEEEETTSSS-S-EE-SGGGTTS-HHHHHHHHHHHHHHHHHHHHHHHHHHHHTT--SSS--EEEEEEEEEE-TT--EEEEEEEEEETTEEEEEE-TTSS-EEESSHHHHHHHHHHHHHTHHHHHHHIIIIIHHHHHHHHHHHTHHHHT--B--EEEEEEEESSSSEEEEEEEEEEEBSS--EEEEEETTEE-GGGEEEPPPEE-SSS-EEEEEEEEEETT-GGGEEEEEE-TT-SS-EEEE----/--S-B--EEEEEESS---TTS-EEEEEEEEEEBSS--EEEEEETTEE-SS-EEPPPEE-TTS-EEEEEEEEE---SS--EEEEEE-TT-SS-EEEE--TT-/-PPPS-PPP-